Protein AF-A0A966DZ70-F1 (afdb_monomer_lite)

pLDDT: mean 81.84, std 24.56, range [21.86, 98.88]

Radius of gyration: 22.82 Å; chains: 1; bounding box: 68×66×58 Å

Sequence (424 aa):
MKRRDFHKLVVAGWGALVLFPSLAWSATEKAASAVAGKLRPLGFRTKNNLDGNMGTDPMWNMSTQTCARPATVNVDHPQPKMVLTSEEQAILDGEKGPAMQKAMKTIVAYGELFGANRLVDLDHAPHIAMSWGTDVVVPFLEIYQQFADQGIKTYAPFTSDPKPFDFERLDPGPQKRKITLNAYRQDARLTALYEKLGMDKGGWTCVCYAPEVGNIPKQGDRLSWSESSAINYANSAIGARTNRNTMGIDMLTALLGKAPDFGLMTDEGRKAKWLIEVKDMPRLPHPEMVGSAIGLKIIEDVPYIVGMDEMVNALPEKDRIGYLKDLGAATASNGAVGLYHMEGVTPEARQQGRKLLADDYQTYTIDWSELKRVYDAYPIRWPEELQNHTPQRVFIGCPVNSKGQLEYYGQKIIDELGKAGKKT

Structure (mmCIF, N/CA/C/O backbone):
data_AF-A0A966DZ70-F1
#
_entry.id   AF-A0A966DZ70-F1
#
loop_
_atom_site.group_PDB
_atom_site.id
_atom_site.type_symbol
_atom_site.label_atom_id
_atom_site.label_alt_id
_atom_site.label_comp_id
_atom_site.label_asym_id
_atom_site.label_entity_id
_atom_site.label_seq_id
_atom_site.pdbx_PDB_ins_code
_atom_site.Cartn_x
_atom_site.Cartn_y
_atom_site.Cartn_z
_atom_site.occupancy
_atom_site.B_iso_or_equiv
_atom_site.auth_seq_id
_atom_site.auth_comp_id
_atom_site.auth_asym_id
_atom_site.auth_atom_id
_atom_site.pdbx_PDB_model_num
ATOM 1 N N . MET A 1 1 ? 24.431 -8.1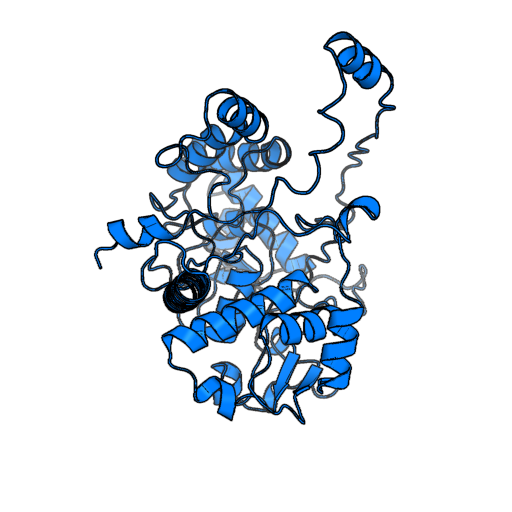80 7.778 1.00 33.69 1 MET A N 1
ATOM 2 C CA . MET A 1 1 ? 24.448 -6.698 7.809 1.00 33.69 1 MET A CA 1
ATOM 3 C C . MET A 1 1 ? 23.653 -6.271 9.038 1.00 33.69 1 MET A C 1
ATOM 5 O O . MET A 1 1 ? 22.585 -6.834 9.235 1.00 33.69 1 MET A O 1
ATOM 9 N N . LYS A 1 2 ? 24.174 -5.419 9.932 1.00 28.64 2 LYS A N 1
ATOM 10 C CA . LYS A 1 2 ? 23.453 -5.054 11.173 1.00 28.64 2 LYS A CA 1
ATOM 11 C C . LYS A 1 2 ? 22.253 -4.153 10.814 1.00 28.64 2 LYS A C 1
ATOM 13 O O . LYS A 1 2 ? 22.392 -3.337 9.911 1.00 28.64 2 LYS A O 1
ATOM 18 N N . ARG A 1 3 ? 21.115 -4.245 11.526 1.00 27.89 3 ARG A N 1
ATOM 19 C CA . ARG A 1 3 ? 19.872 -3.441 11.318 1.00 27.89 3 ARG A CA 1
ATOM 20 C C . ARG A 1 3 ? 20.139 -1.934 11.118 1.00 27.89 3 ARG A C 1
ATOM 22 O O . ARG A 1 3 ? 19.496 -1.275 10.313 1.00 27.89 3 ARG A O 1
ATOM 29 N N . ARG A 1 4 ? 21.179 -1.407 11.777 1.00 26.81 4 ARG A N 1
ATOM 30 C CA . ARG A 1 4 ? 21.634 -0.007 11.675 1.00 26.81 4 ARG A CA 1
ATOM 31 C C . ARG A 1 4 ? 22.301 0.365 10.340 1.00 26.81 4 ARG A C 1
ATOM 33 O O . ARG A 1 4 ? 22.380 1.545 10.019 1.00 26.81 4 ARG A O 1
ATOM 40 N N . ASP A 1 5 ? 22.808 -0.606 9.585 1.00 30.38 5 ASP A N 1
ATOM 41 C CA . ASP A 1 5 ? 23.520 -0.380 8.323 1.00 30.38 5 ASP A CA 1
ATOM 42 C C . ASP A 1 5 ? 22.593 -0.463 7.100 1.00 30.38 5 ASP A C 1
ATOM 44 O O . ASP A 1 5 ? 22.862 0.197 6.104 1.00 30.38 5 ASP A O 1
ATOM 48 N N . PHE A 1 6 ? 21.459 -1.168 7.188 1.00 30.94 6 PHE A N 1
ATOM 49 C CA . PHE A 1 6 ? 20.458 -1.201 6.113 1.00 30.94 6 PHE A CA 1
ATOM 50 C C . PHE A 1 6 ? 19.726 0.139 5.950 1.00 30.94 6 PHE A C 1
ATOM 52 O O . PHE A 1 6 ? 19.569 0.638 4.839 1.00 30.94 6 PHE A O 1
ATOM 59 N N . HIS A 1 7 ? 19.390 0.812 7.057 1.00 29.75 7 HIS A N 1
ATOM 60 C CA . HIS A 1 7 ? 18.808 2.158 7.009 1.00 29.75 7 HIS A CA 1
ATOM 61 C C . HIS A 1 7 ? 19.741 3.220 6.406 1.00 29.75 7 HIS A C 1
ATOM 63 O O . HIS A 1 7 ? 19.280 4.323 6.122 1.00 29.75 7 HIS A O 1
ATOM 69 N N . LYS A 1 8 ? 21.037 2.931 6.202 1.00 31.62 8 LYS A N 1
ATOM 70 C CA . LYS A 1 8 ? 21.990 3.867 5.580 1.00 31.62 8 LYS A CA 1
ATOM 71 C C . LYS A 1 8 ? 21.834 3.980 4.061 1.00 31.62 8 LYS A C 1
ATOM 73 O O . LYS A 1 8 ? 22.315 4.959 3.507 1.00 31.62 8 LYS A O 1
ATOM 78 N N . LEU A 1 9 ? 21.150 3.035 3.407 1.00 28.12 9 LEU A N 1
ATOM 79 C CA . LEU A 1 9 ? 20.972 3.017 1.946 1.00 28.12 9 LEU A CA 1
ATOM 80 C C . LEU A 1 9 ? 19.566 3.424 1.461 1.00 28.12 9 LEU A C 1
ATOM 82 O O . LEU A 1 9 ? 19.377 3.618 0.268 1.00 28.12 9 LEU A O 1
ATOM 86 N N . VAL A 1 10 ? 18.587 3.576 2.359 1.00 29.55 10 VAL A N 1
ATOM 87 C CA . VAL A 1 10 ? 17.145 3.575 2.012 1.00 29.55 10 VAL A CA 1
ATOM 88 C C . VAL A 1 10 ? 16.511 4.984 1.920 1.00 29.55 10 VAL A C 1
ATOM 90 O O . VAL A 1 10 ? 15.352 5.105 1.550 1.00 29.55 10 VAL A O 1
ATOM 93 N N . VAL A 1 11 ? 17.242 6.082 2.168 1.00 30.47 11 VAL A N 1
ATOM 94 C CA . VAL A 1 11 ? 16.655 7.452 2.232 1.00 30.47 11 VAL A CA 1
ATOM 95 C C . VAL A 1 11 ? 17.017 8.345 1.032 1.00 30.47 11 VAL A C 1
ATOM 97 O O . VAL A 1 11 ? 17.262 9.539 1.172 1.00 30.47 11 VAL A O 1
ATOM 100 N N . ALA A 1 12 ? 17.052 7.796 -0.182 1.00 29.02 12 ALA A N 1
ATOM 101 C CA . ALA A 1 12 ? 17.274 8.596 -1.388 1.00 29.02 12 ALA A CA 1
ATOM 102 C C . ALA A 1 12 ? 16.244 8.267 -2.471 1.00 29.02 12 ALA A C 1
ATOM 104 O O . ALA A 1 12 ? 16.476 7.412 -3.317 1.00 29.02 12 ALA A O 1
ATOM 105 N N . GLY A 1 13 ? 15.120 8.986 -2.465 1.00 27.02 13 GLY A N 1
ATOM 106 C CA . GLY A 1 13 ? 14.230 9.017 -3.623 1.00 27.02 13 GLY A CA 1
ATOM 107 C C . GLY A 1 13 ? 12.803 9.428 -3.307 1.00 27.02 13 GLY A C 1
ATOM 108 O O . GLY A 1 13 ? 11.953 8.561 -3.200 1.00 27.02 13 GLY A O 1
ATOM 109 N N . TRP A 1 14 ? 12.520 10.734 -3.239 1.00 33.78 14 TRP A N 1
ATOM 110 C CA . TRP A 1 14 ? 11.167 11.235 -3.500 1.00 33.78 14 TRP A CA 1
ATOM 111 C C . TRP A 1 14 ? 11.168 12.522 -4.321 1.00 33.78 14 TRP A C 1
ATOM 113 O O . TRP A 1 14 ? 11.896 13.484 -4.059 1.00 33.78 14 TRP A O 1
ATOM 123 N N . GLY A 1 15 ? 10.314 12.497 -5.344 1.00 27.52 15 GLY A N 1
ATOM 124 C CA . GLY A 1 15 ? 9.972 13.608 -6.209 1.00 27.52 15 GLY A CA 1
ATOM 125 C C . GLY A 1 15 ? 8.915 14.487 -5.556 1.00 27.52 15 GLY A C 1
ATOM 126 O O . GLY A 1 15 ? 7.728 14.212 -5.644 1.00 27.52 15 GLY A O 1
ATOM 127 N N . ALA A 1 16 ? 9.362 15.587 -4.960 1.00 27.16 16 ALA A N 1
ATOM 128 C CA . ALA A 1 16 ? 8.520 16.741 -4.634 1.00 27.16 16 ALA A CA 1
ATOM 129 C C . ALA A 1 16 ? 9.089 18.047 -5.228 1.00 27.16 16 ALA A C 1
ATOM 131 O O . ALA A 1 16 ? 8.733 19.147 -4.821 1.00 27.16 16 ALA A O 1
ATOM 132 N N . LEU A 1 17 ? 9.996 17.934 -6.206 1.00 26.08 17 LEU A N 1
ATOM 133 C CA . LEU A 1 17 ? 10.718 19.063 -6.808 1.00 26.08 17 LEU A CA 1
ATOM 134 C C . LEU A 1 17 ? 10.462 19.240 -8.314 1.00 26.08 17 LEU A C 1
ATOM 136 O O . LEU A 1 17 ? 11.096 20.083 -8.939 1.00 26.08 17 LEU A O 1
ATOM 140 N N . VAL A 1 18 ? 9.527 18.486 -8.903 1.00 28.12 18 VAL A N 1
ATOM 141 C CA . VAL A 1 18 ? 9.285 18.507 -10.362 1.00 28.12 18 VAL A CA 1
ATOM 142 C C . VAL A 1 18 ? 8.171 19.481 -10.790 1.00 28.12 18 VAL A C 1
ATOM 144 O O . VAL A 1 18 ? 7.962 19.657 -11.980 1.00 28.12 18 VAL A O 1
ATOM 147 N N . LEU A 1 19 ? 7.509 20.207 -9.877 1.00 26.88 19 LEU A N 1
ATOM 148 C CA . LEU A 1 19 ? 6.424 21.134 -10.265 1.00 26.88 19 LEU A CA 1
ATOM 149 C C . LEU A 1 19 ? 6.644 22.631 -9.991 1.00 26.88 19 LEU A C 1
ATOM 151 O O . LEU A 1 19 ? 5.787 23.420 -10.368 1.00 26.88 19 LEU A O 1
ATOM 155 N N . PHE A 1 20 ? 7.782 23.070 -9.436 1.00 27.80 20 PHE A N 1
ATOM 156 C CA . PHE A 1 20 ? 8.048 24.513 -9.269 1.00 27.80 20 PHE A CA 1
ATOM 157 C C . PHE A 1 20 ? 9.496 25.014 -9.522 1.00 27.80 20 PHE A C 1
ATOM 159 O O . PHE A 1 20 ? 9.981 25.810 -8.716 1.00 27.80 20 PHE A O 1
ATOM 166 N N . PRO A 1 21 ? 10.226 24.659 -10.608 1.00 28.14 21 PRO A N 1
ATOM 167 C CA . PRO A 1 21 ? 11.513 25.320 -10.870 1.00 28.14 21 PRO A CA 1
ATOM 168 C C . PRO A 1 21 ? 11.443 26.592 -11.737 1.00 28.14 21 PRO A C 1
ATOM 170 O O . PRO A 1 21 ? 12.374 27.389 -11.669 1.00 28.14 21 PRO A O 1
ATOM 173 N N . SER A 1 22 ? 10.403 26.831 -12.548 1.00 26.02 22 SER A N 1
ATOM 174 C CA . SER A 1 22 ? 10.497 27.863 -13.606 1.00 26.02 22 SER A CA 1
ATOM 175 C C . SER A 1 22 ? 9.979 29.264 -13.250 1.00 26.02 22 SER A C 1
ATOM 177 O O . SER A 1 22 ? 10.355 30.220 -13.920 1.00 26.02 22 SER A O 1
ATOM 179 N N . LEU A 1 23 ? 9.195 29.449 -12.180 1.00 26.97 23 LEU A N 1
ATOM 180 C CA . LEU A 1 23 ? 8.671 30.783 -11.814 1.00 26.97 23 LEU A CA 1
ATOM 181 C C . LEU A 1 23 ? 9.527 31.551 -10.795 1.00 26.97 23 LEU A C 1
ATOM 183 O O . LEU A 1 23 ? 9.347 32.755 -10.624 1.00 26.97 23 LEU A O 1
ATOM 187 N N . ALA A 1 24 ? 10.479 30.892 -10.131 1.00 28.30 24 ALA A N 1
ATOM 188 C CA . ALA A 1 24 ? 11.313 31.531 -9.109 1.00 28.30 24 ALA A CA 1
ATOM 189 C C . ALA A 1 24 ? 12.604 32.164 -9.661 1.00 28.30 24 ALA A C 1
ATOM 191 O O . ALA A 1 24 ? 13.335 32.799 -8.904 1.00 28.30 24 ALA A O 1
ATOM 192 N N . TRP A 1 25 ? 12.904 32.011 -10.957 1.00 27.00 25 TRP A N 1
ATOM 193 C CA . TRP A 1 25 ? 14.204 32.418 -11.507 1.00 27.00 25 TRP A CA 1
ATOM 194 C C . TRP A 1 25 ? 14.251 33.847 -12.083 1.00 27.00 25 TRP A C 1
ATOM 196 O O . TRP A 1 25 ? 15.326 34.308 -12.454 1.00 27.00 25 TRP A O 1
ATOM 206 N N . SER A 1 26 ? 13.141 34.598 -12.124 1.00 30.33 26 SER A N 1
ATOM 207 C CA . SER A 1 26 ? 13.147 35.958 -12.707 1.00 30.33 26 SER A CA 1
ATOM 208 C C . SER A 1 26 ? 12.492 37.067 -11.875 1.00 30.33 26 SER A C 1
ATOM 210 O O . SER A 1 26 ? 12.218 38.140 -12.410 1.00 30.33 26 SER A O 1
ATOM 212 N N . ALA A 1 27 ? 12.243 36.873 -10.580 1.00 26.30 27 ALA A N 1
ATOM 213 C CA . ALA A 1 27 ? 11.552 37.872 -9.764 1.00 26.30 27 ALA A CA 1
ATOM 214 C C . ALA A 1 27 ? 12.467 38.452 -8.674 1.00 26.30 27 ALA A C 1
ATOM 216 O O . ALA A 1 27 ? 12.709 37.828 -7.645 1.00 26.30 27 ALA A O 1
ATOM 217 N N . THR A 1 28 ? 12.948 39.679 -8.886 1.00 34.00 28 THR A N 1
ATOM 218 C CA . THR A 1 28 ? 13.472 40.534 -7.811 1.00 34.00 28 THR A CA 1
ATOM 219 C C . THR A 1 28 ? 12.380 40.782 -6.759 1.00 34.00 28 THR A C 1
ATOM 221 O O . THR A 1 28 ? 11.190 40.756 -7.078 1.00 34.00 28 THR A O 1
ATOM 224 N N . GLU A 1 29 ? 12.765 41.039 -5.502 1.00 31.86 29 GLU A N 1
ATOM 225 C CA . GLU A 1 29 ? 11.881 41.119 -4.315 1.00 31.86 29 GLU A CA 1
ATOM 226 C C . GLU A 1 29 ? 10.614 41.988 -4.477 1.00 31.86 29 GLU A C 1
ATOM 228 O O . GLU A 1 29 ? 9.610 41.746 -3.808 1.00 31.86 29 GLU A O 1
ATOM 233 N N . LYS A 1 30 ? 10.596 42.957 -5.403 1.00 28.00 30 LYS A N 1
ATOM 234 C CA . LYS A 1 30 ? 9.406 43.775 -5.701 1.00 28.00 30 LYS A CA 1
ATOM 235 C C . LYS A 1 30 ? 8.311 43.039 -6.493 1.00 28.00 30 LYS A C 1
ATOM 237 O O . LYS A 1 30 ? 7.145 43.409 -6.374 1.00 28.00 30 LYS A O 1
ATOM 242 N N . ALA A 1 31 ? 8.637 41.991 -7.252 1.00 28.88 31 ALA A N 1
ATOM 243 C CA . ALA A 1 31 ? 7.658 41.213 -8.018 1.00 28.88 31 ALA A CA 1
ATOM 244 C C . ALA A 1 31 ? 6.904 40.181 -7.153 1.00 28.88 31 ALA A C 1
ATOM 246 O O . ALA A 1 31 ? 5.728 39.923 -7.405 1.00 28.88 31 ALA A O 1
ATOM 247 N N . ALA A 1 32 ? 7.519 39.666 -6.081 1.00 29.44 32 ALA A N 1
ATOM 248 C CA . ALA A 1 32 ? 6.866 38.739 -5.149 1.00 29.44 32 ALA A CA 1
ATOM 249 C C . ALA A 1 32 ? 5.655 39.375 -4.430 1.00 29.44 32 ALA A C 1
ATOM 251 O O . ALA A 1 32 ? 4.627 38.725 -4.246 1.00 29.44 32 ALA A O 1
ATOM 252 N N . SER A 1 33 ? 5.737 40.670 -4.105 1.00 29.84 33 SER A N 1
ATOM 253 C CA . SER A 1 33 ? 4.633 41.432 -3.498 1.00 29.84 33 SER A CA 1
ATOM 254 C C . SER A 1 33 ? 3.500 41.732 -4.497 1.00 29.84 33 SER A C 1
ATOM 256 O O . SER A 1 33 ? 2.319 41.613 -4.169 1.00 29.84 33 SER A O 1
ATOM 258 N N . ALA A 1 34 ? 3.838 42.029 -5.757 1.00 27.03 34 ALA A N 1
ATOM 259 C CA . ALA A 1 34 ? 2.849 42.325 -6.797 1.00 27.03 34 ALA A CA 1
ATOM 260 C C . ALA A 1 34 ? 2.062 41.083 -7.272 1.00 27.03 34 ALA A C 1
ATOM 262 O O . ALA A 1 34 ? 0.906 41.212 -7.680 1.00 27.03 34 ALA A O 1
ATOM 263 N N . VAL A 1 35 ? 2.656 39.884 -7.195 1.00 29.69 35 VAL A N 1
ATOM 264 C CA . VAL A 1 35 ? 1.979 38.608 -7.505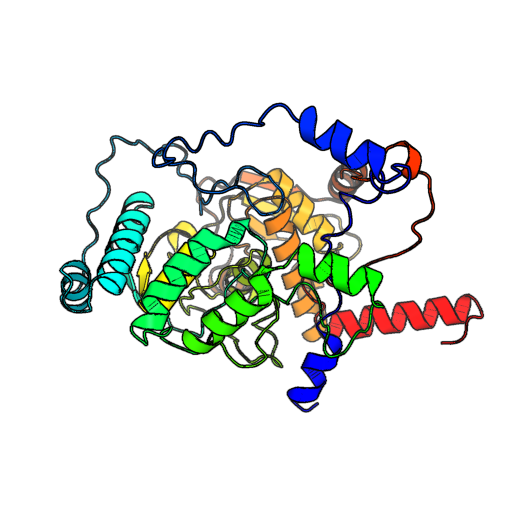 1.00 29.69 35 VAL A CA 1
ATOM 265 C C . VAL A 1 35 ? 1.088 38.152 -6.345 1.00 29.69 35 VAL A C 1
ATOM 267 O O . VAL A 1 35 ? -0.023 37.679 -6.588 1.00 29.69 35 VAL A O 1
ATOM 270 N N . ALA A 1 36 ? 1.498 38.385 -5.093 1.00 30.19 36 ALA A N 1
ATOM 271 C CA . ALA A 1 36 ? 0.677 38.089 -3.917 1.00 30.19 36 ALA A CA 1
ATOM 272 C C . ALA A 1 36 ? -0.656 38.867 -3.908 1.00 30.19 36 ALA A C 1
ATOM 274 O O . ALA A 1 36 ? -1.678 38.326 -3.498 1.00 30.19 36 ALA A O 1
ATOM 275 N N . GLY A 1 37 ? -0.670 40.104 -4.425 1.00 26.84 37 GLY A N 1
ATOM 276 C CA . GLY A 1 37 ? -1.879 40.934 -4.524 1.00 26.84 37 GLY A CA 1
ATOM 277 C C . GLY A 1 37 ? -2.793 40.647 -5.726 1.00 26.84 37 GLY A C 1
ATOM 278 O O . GLY A 1 37 ? -3.907 41.166 -5.772 1.00 26.84 37 GLY A O 1
ATOM 279 N N . LYS A 1 38 ? -2.350 39.845 -6.707 1.00 25.41 38 LYS A N 1
ATOM 280 C CA . LYS A 1 38 ? -3.126 39.500 -7.920 1.00 25.41 38 LYS A CA 1
ATOM 281 C C . LYS A 1 38 ? -3.557 38.035 -7.997 1.00 25.41 38 LYS A C 1
ATOM 283 O O . LYS A 1 38 ? -4.288 37.675 -8.922 1.00 25.41 38 LYS A O 1
ATOM 288 N N . LEU A 1 39 ? -3.183 37.211 -7.019 1.00 28.64 39 LEU A N 1
ATOM 289 C CA . LEU A 1 39 ? -3.864 35.946 -6.768 1.00 28.64 39 LEU A CA 1
ATOM 290 C C . LEU A 1 39 ? -5.307 36.275 -6.371 1.00 28.64 39 LEU A C 1
ATOM 292 O O . LEU A 1 39 ? -5.593 36.615 -5.224 1.00 28.64 39 LEU A O 1
ATOM 296 N N . ARG A 1 40 ? -6.235 36.190 -7.337 1.00 23.80 40 ARG A N 1
ATOM 297 C CA . ARG A 1 40 ? -7.653 36.018 -7.006 1.00 23.80 40 ARG A CA 1
ATOM 298 C C . ARG A 1 40 ? -7.718 34.889 -5.979 1.00 23.80 40 ARG A C 1
ATOM 300 O O . ARG A 1 40 ? -7.016 33.896 -6.180 1.00 23.80 40 ARG A O 1
ATOM 307 N N . PRO A 1 41 ? -8.522 35.010 -4.912 1.00 26.44 41 PRO A N 1
ATOM 308 C CA . PRO A 1 41 ? -8.685 33.913 -3.983 1.00 26.44 41 PRO A CA 1
ATOM 309 C C . PRO A 1 41 ? -9.207 32.738 -4.810 1.00 26.44 41 PRO A C 1
ATOM 311 O O . PRO A 1 41 ? -10.364 32.740 -5.234 1.00 26.44 41 PRO A O 1
ATOM 314 N N . LEU A 1 42 ? -8.348 31.753 -5.097 1.00 27.83 42 LEU A N 1
ATOM 315 C CA . LEU A 1 42 ? -8.812 30.414 -5.409 1.00 27.83 42 LEU A CA 1
ATOM 316 C C . LEU A 1 42 ? -9.454 29.970 -4.110 1.00 27.83 42 LEU A C 1
ATOM 318 O O . LEU A 1 42 ? -8.789 29.500 -3.190 1.00 27.83 42 LEU A O 1
ATOM 322 N N . GLY A 1 43 ? -10.739 30.294 -3.997 1.00 23.14 43 GLY A N 1
ATOM 323 C CA . GLY A 1 43 ? -11.546 29.939 -2.863 1.00 23.14 43 GLY A CA 1
ATOM 324 C C . GLY A 1 43 ? -11.449 28.436 -2.718 1.00 23.14 43 GLY A C 1
ATOM 325 O O . GLY A 1 43 ? -12.090 27.698 -3.462 1.00 23.14 43 GLY A O 1
ATOM 326 N N . PHE A 1 44 ? -10.691 27.997 -1.718 1.00 28.16 44 PHE A N 1
ATOM 327 C CA . PHE A 1 44 ? -11.087 26.858 -0.922 1.00 28.16 44 PHE A CA 1
ATOM 328 C C . PHE A 1 44 ? -12.499 27.177 -0.435 1.00 28.16 44 PHE A C 1
ATOM 330 O O . PHE A 1 44 ? -12.704 27.758 0.628 1.00 28.16 44 PHE A O 1
ATOM 337 N N . ARG A 1 45 ? -13.508 26.840 -1.242 1.00 22.20 45 ARG A N 1
ATOM 338 C CA . ARG A 1 45 ? -14.807 26.512 -0.683 1.00 22.20 45 ARG A CA 1
ATOM 339 C C . ARG A 1 45 ? -14.582 25.205 0.056 1.00 22.20 45 ARG A C 1
ATOM 341 O O . ARG A 1 45 ? -14.869 24.132 -0.456 1.00 22.20 45 ARG A O 1
ATOM 348 N N . THR A 1 46 ? -14.103 25.319 1.287 1.00 27.03 46 THR A N 1
ATOM 349 C CA . THR A 1 46 ? -14.496 24.424 2.364 1.00 27.03 46 THR A CA 1
ATOM 350 C C . THR A 1 46 ? -15.999 24.621 2.588 1.00 27.03 46 THR A C 1
ATOM 352 O O . THR A 1 46 ? -16.448 25.164 3.591 1.00 27.03 46 THR A O 1
ATOM 355 N N . LYS A 1 47 ? -16.823 24.218 1.612 1.00 21.86 47 LYS A N 1
ATOM 356 C CA . LYS A 1 47 ? -18.130 23.702 1.994 1.00 21.86 47 LYS A CA 1
ATOM 357 C C . LYS A 1 47 ? -17.818 22.419 2.748 1.00 21.86 47 LYS A C 1
ATOM 359 O O . LYS A 1 47 ? -16.941 21.670 2.334 1.00 21.86 47 LYS A O 1
ATOM 364 N N . ASN A 1 48 ? -18.446 22.254 3.903 1.00 27.73 48 ASN A N 1
ATOM 365 C CA . ASN A 1 48 ? -18.370 21.047 4.708 1.00 27.73 48 ASN A CA 1
ATOM 366 C C . ASN A 1 48 ? -18.587 19.834 3.793 1.00 27.73 48 ASN A C 1
ATOM 368 O O . ASN A 1 48 ? -19.721 19.545 3.434 1.00 27.73 48 ASN A O 1
ATOM 372 N N . ASN A 1 49 ? -17.508 19.169 3.375 1.00 28.56 49 ASN A N 1
ATOM 373 C CA . ASN A 1 49 ? -17.560 18.028 2.465 1.00 28.56 49 ASN A CA 1
ATOM 374 C C . ASN A 1 49 ? -17.908 16.767 3.270 1.00 28.56 49 ASN A C 1
ATOM 376 O O . ASN A 1 49 ? -17.115 15.837 3.374 1.00 28.56 49 ASN A O 1
ATOM 380 N N . LEU A 1 50 ? -19.105 16.778 3.859 1.00 27.95 50 LEU A N 1
ATOM 381 C CA . LEU A 1 50 ? -19.825 15.584 4.307 1.00 27.95 50 LEU A CA 1
ATOM 382 C C . LEU A 1 50 ? -20.532 14.887 3.124 1.00 27.95 50 LEU A C 1
ATOM 384 O O . LEU A 1 50 ? -21.154 13.849 3.310 1.00 27.95 50 LEU A O 1
ATOM 388 N N . ASP A 1 51 ? -20.382 15.409 1.902 1.00 24.84 51 ASP A N 1
ATOM 389 C CA . ASP A 1 51 ? -21.050 14.939 0.680 1.00 24.84 51 ASP A CA 1
ATOM 390 C C . ASP A 1 51 ? -20.353 13.720 0.023 1.00 24.84 51 ASP A C 1
ATOM 392 O O . ASP A 1 51 ? -20.433 13.524 -1.187 1.00 24.84 51 ASP A O 1
ATOM 396 N N . GLY A 1 52 ? -19.624 12.899 0.787 1.00 27.34 52 GLY A N 1
ATOM 397 C CA . GLY A 1 52 ? -19.127 11.596 0.313 1.00 27.34 52 GLY A CA 1
ATOM 398 C C . GLY A 1 52 ? -17.961 11.601 -0.692 1.00 27.34 52 GLY A C 1
ATOM 399 O O . GLY A 1 52 ? -17.486 10.531 -1.054 1.00 27.34 52 GLY A O 1
ATOM 400 N N . ASN A 1 53 ? -17.431 12.757 -1.104 1.00 25.16 53 ASN A N 1
ATOM 401 C CA . ASN A 1 53 ? -16.198 12.835 -1.902 1.00 25.16 53 ASN A CA 1
ATOM 402 C C . ASN A 1 53 ? -14.973 12.992 -0.991 1.00 25.16 53 ASN A C 1
ATOM 404 O O . ASN A 1 53 ? -14.432 14.089 -0.818 1.00 25.16 53 ASN A O 1
ATOM 408 N N . MET A 1 54 ? -14.542 11.889 -0.377 1.00 29.84 54 MET A N 1
ATOM 409 C CA . MET A 1 54 ? -13.293 11.854 0.379 1.00 29.84 54 MET A CA 1
ATOM 410 C C . MET A 1 54 ? -12.103 11.611 -0.566 1.00 29.84 54 MET A C 1
ATOM 412 O O . MET A 1 54 ? -11.984 10.559 -1.176 1.00 29.84 54 MET A O 1
ATOM 416 N N . GLY A 1 55 ? -11.180 12.577 -0.625 1.00 31.75 55 GLY A N 1
ATOM 417 C CA . GLY A 1 55 ? -9.791 12.405 -1.068 1.00 31.75 55 GLY A CA 1
ATOM 418 C C . GLY A 1 55 ? -9.495 12.591 -2.562 1.00 31.75 55 GLY A C 1
ATOM 419 O O . GLY A 1 55 ? -10.122 12.010 -3.439 1.00 31.75 55 GLY A O 1
ATOM 420 N N . THR A 1 56 ? -8.448 13.360 -2.846 1.00 30.39 56 THR A N 1
ATOM 421 C CA . THR A 1 56 ? -7.605 13.201 -4.037 1.00 30.39 56 THR A CA 1
ATOM 422 C C . THR A 1 56 ? -6.316 12.533 -3.575 1.00 30.39 56 THR A C 1
ATOM 424 O O . THR A 1 56 ? -5.793 12.889 -2.517 1.00 30.39 56 THR A O 1
ATOM 427 N N . ASP A 1 57 ? -5.815 11.559 -4.330 1.00 34.12 57 ASP A N 1
ATOM 428 C CA . ASP A 1 57 ? -4.483 10.995 -4.096 1.00 34.12 57 ASP A CA 1
ATOM 429 C C . ASP A 1 57 ? -3.437 12.133 -4.181 1.00 34.12 57 ASP A C 1
ATOM 431 O O . ASP A 1 57 ? -3.700 13.122 -4.875 1.00 34.12 57 ASP A O 1
ATOM 435 N N . PRO A 1 58 ? -2.269 12.068 -3.512 1.00 30.33 58 PRO A N 1
ATOM 436 C CA . PRO A 1 58 ? -1.164 13.024 -3.673 1.00 30.33 58 PRO A CA 1
ATOM 437 C C . PRO A 1 58 ? -0.787 13.383 -5.123 1.00 30.33 58 PRO A C 1
ATOM 439 O O . PRO A 1 58 ? -0.145 14.411 -5.340 1.00 30.33 58 PRO A O 1
ATOM 442 N N . MET A 1 59 ? -1.203 12.598 -6.125 1.00 32.84 59 MET A N 1
ATOM 443 C CA . MET A 1 59 ? -1.082 12.937 -7.547 1.00 32.84 59 MET A CA 1
ATOM 444 C C . MET A 1 59 ? -2.241 13.759 -8.144 1.00 32.84 59 MET A C 1
ATOM 446 O O . MET A 1 59 ? -2.266 13.946 -9.358 1.00 32.84 59 MET A O 1
ATOM 450 N N . TRP A 1 60 ? -3.176 14.273 -7.340 1.00 29.02 60 TRP A N 1
ATOM 451 C CA . TRP A 1 60 ? -4.348 15.057 -7.775 1.00 29.02 60 TRP A CA 1
ATOM 452 C C . TRP A 1 60 ? -5.332 14.313 -8.687 1.00 29.02 60 TRP A C 1
ATOM 454 O O . TRP A 1 60 ? -6.250 14.920 -9.239 1.00 29.02 60 TRP A O 1
ATOM 464 N N . ASN A 1 61 ? -5.194 12.993 -8.807 1.00 33.09 61 ASN A N 1
ATOM 465 C CA . ASN A 1 61 ? -6.242 12.151 -9.367 1.00 33.09 61 ASN A CA 1
ATOM 466 C C . ASN A 1 61 ? -7.433 12.150 -8.396 1.00 33.09 61 ASN A C 1
ATOM 468 O O . ASN A 1 61 ? -7.229 12.158 -7.175 1.00 33.09 61 ASN A O 1
ATOM 472 N N . MET A 1 62 ? -8.671 12.128 -8.916 1.00 30.58 62 MET A N 1
ATOM 473 C CA . MET A 1 62 ? -9.839 11.804 -8.087 1.00 30.58 62 MET A CA 1
ATOM 474 C C . MET A 1 62 ? -9.533 10.485 -7.380 1.00 30.58 62 MET A C 1
ATOM 476 O O . MET A 1 62 ? -9.430 9.449 -8.033 1.00 30.58 62 MET A O 1
ATOM 480 N N . SER A 1 63 ? -9.322 10.527 -6.064 1.00 34.16 63 SER A N 1
ATOM 481 C CA . SER A 1 63 ? -9.198 9.296 -5.302 1.00 34.16 63 SER A CA 1
ATOM 482 C C . SER A 1 63 ? -10.612 8.768 -5.202 1.00 34.16 63 SER A C 1
ATOM 484 O O . SER A 1 63 ? -11.490 9.441 -4.667 1.00 34.16 63 SER A O 1
ATOM 486 N N . THR A 1 64 ? -10.856 7.591 -5.752 1.00 37.75 64 THR A N 1
ATOM 487 C CA . THR A 1 64 ? -12.161 6.963 -5.597 1.00 37.75 64 THR A CA 1
ATOM 488 C C . THR A 1 64 ? -12.332 6.375 -4.192 1.00 37.75 64 THR A C 1
ATOM 490 O O . THR A 1 64 ? -13.453 6.055 -3.835 1.00 37.75 64 THR A O 1
ATOM 493 N N . GLN A 1 65 ? -11.275 6.283 -3.359 1.00 38.59 65 GLN A N 1
ATOM 494 C CA . GLN A 1 65 ? -11.253 5.594 -2.043 1.00 38.59 65 GLN A CA 1
ATOM 495 C C . GLN A 1 65 ? -11.965 4.234 -2.019 1.00 38.59 65 GLN A C 1
ATOM 497 O O . GLN A 1 65 ? -12.294 3.720 -0.953 1.00 38.59 65 GLN A O 1
ATOM 502 N N . THR A 1 66 ? -12.204 3.624 -3.173 1.00 40.28 66 THR A N 1
ATOM 503 C CA . THR A 1 66 ? -13.059 2.457 -3.272 1.00 40.28 66 THR A CA 1
ATOM 504 C C . THR A 1 66 ? -12.196 1.253 -3.567 1.00 40.28 66 THR A C 1
ATOM 506 O O . THR A 1 66 ? -11.681 1.065 -4.665 1.00 40.28 66 THR A O 1
ATOM 509 N N . CYS A 1 67 ? -12.069 0.390 -2.561 1.00 38.03 67 CYS A N 1
ATOM 510 C CA . CYS A 1 67 ? -12.011 -1.034 -2.845 1.00 38.03 67 CYS A CA 1
ATOM 511 C C . CYS A 1 67 ? -13.333 -1.355 -3.554 1.00 38.03 67 CYS A C 1
ATOM 513 O O . CYS A 1 67 ? -14.371 -1.295 -2.906 1.00 38.03 67 CYS A O 1
ATOM 515 N N . ALA A 1 68 ? -13.288 -1.568 -4.873 1.00 42.09 68 ALA A N 1
ATOM 516 C CA . ALA A 1 68 ? -14.417 -1.917 -5.734 1.00 42.09 68 ALA A CA 1
ATOM 517 C C . ALA A 1 68 ? -15.712 -1.142 -5.429 1.00 42.09 68 ALA A C 1
ATOM 519 O O . ALA A 1 68 ? -16.558 -1.613 -4.669 1.00 42.09 68 ALA A O 1
ATOM 520 N N . ARG A 1 69 ? -15.930 0.015 -6.065 1.00 38.56 69 ARG A N 1
ATOM 521 C CA . ARG A 1 69 ? -17.264 0.628 -6.032 1.00 38.56 69 ARG A CA 1
ATOM 522 C C . ARG A 1 69 ? -18.257 -0.377 -6.643 1.00 38.56 69 ARG A C 1
ATOM 524 O O . ARG A 1 69 ? -18.076 -0.756 -7.804 1.00 38.56 69 ARG A O 1
ATOM 531 N N . PRO A 1 70 ? -19.306 -0.838 -5.932 1.00 40.16 70 PRO A N 1
ATOM 532 C CA . PRO A 1 70 ? -20.407 -1.510 -6.604 1.00 40.16 70 PRO A CA 1
ATOM 533 C C . PRO A 1 70 ? -20.928 -0.549 -7.675 1.00 40.16 70 PRO A C 1
ATOM 535 O O . PRO A 1 70 ? -21.086 0.643 -7.397 1.00 40.16 70 PRO A O 1
ATOM 538 N N . ALA A 1 71 ? -21.210 -1.041 -8.885 1.00 43.16 71 ALA A N 1
ATOM 539 C CA . ALA A 1 71 ? -21.764 -0.220 -9.971 1.00 43.16 71 ALA A CA 1
ATOM 540 C C . ALA A 1 71 ? -23.036 0.552 -9.544 1.00 43.16 71 ALA A C 1
ATOM 542 O O . ALA A 1 71 ? -23.412 1.546 -10.161 1.00 43.16 71 ALA A O 1
ATOM 543 N N . THR A 1 72 ? -23.656 0.131 -8.440 1.00 38.03 72 THR A N 1
ATOM 544 C CA . THR A 1 72 ? -24.781 0.769 -7.769 1.00 38.03 72 THR A CA 1
ATOM 545 C C . THR A 1 72 ? -24.483 0.964 -6.277 1.00 38.03 72 THR A C 1
ATOM 547 O O . THR A 1 72 ? -24.879 0.144 -5.450 1.00 38.03 72 THR A O 1
ATOM 550 N N . VAL A 1 73 ? -23.838 2.070 -5.891 1.00 41.28 73 VAL A N 1
ATOM 551 C CA . VAL A 1 73 ? -24.057 2.602 -4.532 1.00 41.28 73 VAL A CA 1
ATOM 552 C C . VAL A 1 73 ? -25.434 3.243 -4.563 1.00 41.28 73 VAL A C 1
ATOM 554 O O . VAL A 1 73 ? -25.588 4.413 -4.910 1.00 41.28 73 VAL A O 1
ATOM 557 N N . ASN A 1 74 ? -26.455 2.435 -4.298 1.00 44.22 74 ASN A N 1
ATOM 558 C CA . ASN A 1 74 ? -27.770 2.972 -4.029 1.00 44.22 74 ASN A CA 1
ATOM 559 C C . ASN A 1 74 ? -27.701 3.619 -2.641 1.00 44.22 74 ASN A C 1
ATOM 561 O O . ASN A 1 74 ? -27.624 2.917 -1.636 1.00 44.22 74 ASN A O 1
ATOM 565 N N . VAL A 1 75 ? -27.673 4.951 -2.587 1.00 48.38 75 VAL A N 1
ATOM 566 C CA . VAL A 1 75 ? -27.682 5.706 -1.321 1.00 48.38 75 VAL A CA 1
ATOM 567 C C . VAL A 1 75 ? -28.956 5.456 -0.504 1.00 48.38 75 VAL A C 1
ATOM 569 O O . VAL A 1 75 ? -28.963 5.725 0.693 1.00 48.38 75 VAL A O 1
ATOM 572 N N . ASP A 1 76 ? -29.986 4.875 -1.131 1.00 51.88 76 ASP A N 1
ATOM 573 C CA . ASP A 1 76 ? -31.237 4.455 -0.500 1.00 51.88 76 ASP A CA 1
ATOM 574 C C . ASP A 1 76 ? -31.228 2.978 -0.054 1.00 51.88 76 ASP A C 1
ATOM 576 O O . ASP A 1 76 ? -32.208 2.502 0.522 1.00 51.88 76 ASP A O 1
ATOM 580 N N . HIS A 1 77 ? -30.147 2.220 -0.300 1.00 51.88 77 HIS A N 1
ATOM 581 C CA . HIS A 1 77 ? -30.009 0.883 0.280 1.00 51.88 77 HIS A CA 1
ATOM 582 C C . HIS A 1 77 ? -29.742 1.031 1.786 1.00 51.88 77 HIS A C 1
ATOM 584 O O . HIS A 1 77 ? -28.809 1.749 2.158 1.00 51.88 77 HIS A O 1
ATOM 590 N N . PRO A 1 78 ? -30.519 0.371 2.670 1.00 58.34 78 PRO A N 1
ATOM 591 C CA . PRO A 1 78 ? -30.244 0.409 4.098 1.00 58.34 78 PRO A CA 1
ATOM 592 C C . PRO A 1 78 ? -28.838 -0.142 4.329 1.00 58.34 78 PRO A C 1
ATOM 594 O O . PRO A 1 78 ? -28.575 -1.313 4.050 1.00 58.34 78 PRO A O 1
ATOM 597 N N . GLN A 1 79 ? -27.937 0.726 4.791 1.00 62.88 79 GLN A N 1
ATOM 598 C CA . GLN A 1 79 ? -26.588 0.316 5.152 1.00 62.88 79 GLN A CA 1
ATOM 599 C C . GLN A 1 79 ? -26.695 -0.714 6.278 1.00 62.88 79 GLN A C 1
ATOM 601 O O . GLN A 1 79 ? -27.524 -0.539 7.185 1.00 62.88 79 GLN A O 1
ATOM 606 N N . PRO A 1 80 ? -25.923 -1.811 6.221 1.00 71.19 80 PRO A N 1
ATOM 607 C CA . PRO A 1 80 ? -25.943 -2.779 7.296 1.00 71.19 80 PRO A CA 1
ATOM 608 C C . PRO A 1 80 ? -25.517 -2.072 8.578 1.00 71.19 80 PRO A C 1
ATOM 610 O O . PRO A 1 80 ? -24.505 -1.378 8.605 1.00 71.19 80 PRO A O 1
ATOM 613 N N . LYS A 1 81 ? -26.298 -2.245 9.644 1.00 86.31 81 LYS A N 1
ATOM 614 C CA . LYS A 1 81 ? -25.874 -1.795 10.964 1.00 86.31 81 LYS A CA 1
ATOM 615 C C . LYS A 1 81 ? -24.788 -2.742 11.451 1.00 86.31 81 LYS A C 1
ATOM 617 O O . LYS A 1 81 ? -25.037 -3.945 11.565 1.00 86.31 81 LYS A O 1
ATOM 622 N N . MET A 1 82 ? -23.611 -2.206 11.744 1.00 92.88 82 MET A N 1
ATOM 623 C CA . MET A 1 82 ? -22.484 -3.020 12.175 1.00 92.88 82 MET A CA 1
ATOM 624 C C . MET A 1 82 ? -22.800 -3.709 13.510 1.00 92.88 82 MET A C 1
ATOM 626 O O . MET A 1 82 ? -23.269 -3.078 14.461 1.00 92.88 82 MET A O 1
ATOM 630 N N . VAL A 1 83 ? -22.547 -5.016 13.589 1.00 95.31 83 VAL A N 1
ATOM 631 C CA . VAL A 1 83 ? -22.684 -5.787 14.827 1.00 95.31 83 VAL A CA 1
ATOM 632 C C . VAL A 1 83 ? -21.395 -5.632 15.622 1.00 95.31 83 VAL A C 1
ATOM 634 O O . VAL A 1 83 ? -20.352 -6.157 15.235 1.00 95.31 83 VAL A O 1
ATOM 637 N N . LEU A 1 84 ? -21.482 -4.895 16.727 1.00 97.12 84 LEU A N 1
ATOM 638 C CA . LEU A 1 84 ? -20.360 -4.623 17.618 1.00 97.12 84 LEU A CA 1
ATOM 639 C C . LEU A 1 84 ? -20.349 -5.592 18.798 1.00 97.12 84 LEU A C 1
ATOM 641 O O . LEU A 1 84 ? -21.393 -5.952 19.348 1.00 97.12 84 LEU A O 1
ATOM 645 N N . THR A 1 85 ? -19.151 -5.985 19.214 1.00 98.00 85 THR A N 1
ATOM 646 C CA . THR A 1 85 ? -18.936 -6.654 20.499 1.00 98.00 85 THR A CA 1
ATOM 647 C C . THR A 1 85 ? -19.240 -5.703 21.659 1.00 98.00 85 THR A C 1
ATOM 649 O O . THR A 1 85 ? -19.275 -4.482 21.495 1.00 98.00 85 THR A O 1
ATOM 652 N N . SER A 1 86 ? -19.420 -6.242 22.868 1.00 97.81 86 SER A N 1
ATOM 653 C CA . SER A 1 86 ? -19.637 -5.413 24.063 1.00 97.81 86 SER A CA 1
ATOM 654 C C . SER A 1 86 ? -18.486 -4.433 24.322 1.00 97.81 86 SER A C 1
ATOM 656 O O . SER A 1 86 ? -18.734 -3.318 24.765 1.00 97.81 86 SER A O 1
ATOM 658 N N . GLU A 1 87 ? -17.243 -4.817 24.011 1.00 97.31 87 GLU A N 1
ATOM 659 C CA . GLU A 1 87 ? -16.082 -3.929 24.136 1.00 97.31 87 GLU A CA 1
ATOM 660 C C . GLU A 1 87 ? -16.119 -2.792 23.105 1.00 97.31 87 GLU A C 1
ATOM 662 O O . GLU A 1 87 ? -15.936 -1.627 23.457 1.00 97.31 87 GLU A O 1
ATOM 667 N N . GLU A 1 88 ? -16.403 -3.102 21.840 1.00 98.25 88 GLU A N 1
ATOM 668 C CA . GLU A 1 88 ? -16.502 -2.094 20.778 1.00 98.25 88 GLU A CA 1
ATOM 669 C C . GLU A 1 88 ? -17.661 -1.121 21.032 1.00 98.25 88 GLU A C 1
ATOM 671 O O . GLU A 1 88 ? -17.506 0.089 20.851 1.00 98.25 88 GLU A O 1
ATOM 676 N N . GLN A 1 89 ? -18.791 -1.632 21.529 1.00 98.19 89 GLN A N 1
ATOM 677 C CA . GLN A 1 89 ? -19.939 -0.824 21.929 1.00 98.19 89 GLN A CA 1
ATOM 678 C C . GLN A 1 89 ? -19.600 0.090 23.117 1.00 98.19 89 GLN A C 1
ATOM 680 O O . GLN A 1 89 ? -19.904 1.278 23.065 1.00 98.19 89 GLN A O 1
ATOM 685 N N . ALA A 1 90 ? -18.880 -0.399 24.131 1.00 98.25 90 ALA A N 1
ATOM 686 C CA . ALA A 1 90 ? -18.423 0.427 25.252 1.00 98.25 90 ALA A CA 1
ATOM 687 C C . ALA A 1 90 ? -17.508 1.584 24.797 1.00 98.25 90 ALA A C 1
ATOM 689 O O . ALA A 1 90 ? -17.619 2.715 25.284 1.00 98.25 90 ALA A O 1
ATOM 690 N N . ILE A 1 91 ? -16.626 1.348 23.814 1.00 98.06 91 ILE A N 1
ATOM 691 C CA . ILE A 1 91 ? -15.822 2.421 23.205 1.00 98.06 91 ILE A CA 1
ATOM 692 C C . ILE A 1 91 ? -16.731 3.424 22.482 1.00 98.06 91 ILE A C 1
ATOM 694 O O . ILE A 1 91 ? -16.558 4.633 22.655 1.00 98.06 91 ILE A O 1
ATOM 698 N N . LEU A 1 92 ? -17.704 2.942 21.699 1.00 97.50 92 LEU A N 1
ATOM 699 C CA . LEU A 1 92 ? -18.668 3.774 20.970 1.00 97.50 92 LEU A CA 1
ATOM 700 C C . LEU A 1 92 ? -19.535 4.635 21.912 1.00 97.50 92 LEU A C 1
ATOM 702 O O . LEU A 1 92 ? -19.835 5.793 21.594 1.00 97.50 92 LEU A O 1
ATOM 706 N N . ASP A 1 93 ? -19.870 4.109 23.088 1.00 97.88 93 ASP A N 1
ATOM 707 C CA . ASP A 1 93 ? -20.651 4.784 24.131 1.00 97.88 93 ASP A CA 1
ATOM 708 C C . ASP A 1 93 ? -19.812 5.772 24.957 1.00 97.88 93 ASP A C 1
ATOM 710 O O . ASP A 1 93 ? -20.351 6.699 25.562 1.00 97.88 93 ASP A O 1
ATOM 714 N N . GLY A 1 94 ? -18.483 5.679 24.866 1.00 97.19 94 GLY A N 1
ATOM 715 C CA . GLY A 1 94 ? -17.543 6.669 25.393 1.00 97.19 94 GLY A CA 1
ATOM 716 C C . GLY A 1 94 ? -16.796 6.248 26.654 1.00 97.19 94 GLY A C 1
ATOM 717 O O . GLY A 1 94 ? -16.109 7.078 27.250 1.00 97.19 94 GLY A O 1
ATOM 718 N N . GLU A 1 95 ? -16.848 4.972 27.038 1.00 97.44 95 GLU A N 1
ATOM 719 C CA . GLU A 1 95 ? -16.180 4.467 28.246 1.00 97.44 95 GLU A CA 1
ATOM 720 C C . GLU A 1 95 ? -14.644 4.577 28.191 1.00 97.44 95 GLU A C 1
ATOM 722 O O . GLU A 1 95 ? -13.980 4.603 29.225 1.00 97.44 95 GLU A O 1
ATOM 727 N N . LYS A 1 96 ? -14.059 4.692 26.989 1.00 94.75 96 LYS A N 1
ATOM 728 C CA . LYS A 1 96 ? -12.615 4.927 26.773 1.00 94.75 96 LYS A CA 1
ATOM 729 C C . LYS A 1 96 ? -12.267 6.391 26.471 1.00 94.75 96 LYS A C 1
ATOM 731 O O . LYS A 1 96 ? -11.202 6.678 25.928 1.00 94.75 96 LYS A O 1
ATOM 736 N N . GLY A 1 97 ? -13.154 7.320 26.818 1.00 95.06 97 GLY A N 1
ATOM 737 C CA . GLY A 1 97 ? -12.946 8.752 26.634 1.00 95.06 97 GLY A CA 1
ATOM 738 C C . GLY A 1 97 ? -13.324 9.268 25.237 1.00 95.06 97 GLY A C 1
ATOM 739 O O . GLY A 1 97 ? -13.517 8.498 24.290 1.00 95.06 97 GLY A O 1
ATOM 740 N N . PRO A 1 98 ? -13.434 10.600 25.084 1.00 94.56 98 PRO A N 1
ATOM 741 C CA . PRO A 1 98 ? -14.043 11.226 23.910 1.00 94.56 98 PRO A CA 1
ATOM 742 C C . PRO A 1 98 ? -13.249 11.022 22.613 1.00 94.56 98 PRO A C 1
ATOM 744 O O . PRO A 1 98 ? -13.848 10.946 21.540 1.00 94.56 98 PRO A O 1
ATOM 747 N N . ALA A 1 99 ? -11.916 10.906 22.680 1.00 93.75 99 ALA A N 1
ATOM 748 C CA . ALA A 1 99 ? -11.102 10.671 21.485 1.00 93.75 99 ALA A CA 1
ATOM 749 C C . ALA A 1 99 ? -11.316 9.261 20.915 1.00 93.75 99 ALA A C 1
ATOM 751 O O . ALA A 1 99 ? -11.591 9.125 19.722 1.00 93.75 99 ALA A O 1
ATOM 752 N N . MET A 1 100 ? -11.276 8.226 21.763 1.00 97.06 100 MET A N 1
ATOM 753 C CA . MET A 1 100 ? -11.567 6.847 21.350 1.00 97.06 100 MET A CA 1
ATOM 754 C C . MET A 1 100 ? -13.014 6.695 20.884 1.00 97.06 100 MET A C 1
ATOM 756 O O . MET A 1 100 ? -13.266 6.041 19.875 1.00 97.06 100 MET A O 1
ATOM 760 N N . GLN A 1 101 ? -13.957 7.373 21.546 1.00 97.25 101 GLN A N 1
ATOM 761 C CA . GLN A 1 101 ? -15.350 7.400 21.111 1.00 97.25 101 GLN A CA 1
ATOM 762 C C . GLN A 1 101 ? -15.493 7.955 19.691 1.00 97.25 101 GLN A C 1
ATOM 764 O O . GLN A 1 101 ? -16.183 7.379 18.851 1.00 97.25 101 GLN A O 1
ATOM 769 N N . LYS A 1 102 ? -14.833 9.083 19.405 1.00 95.69 102 LYS A N 1
ATOM 770 C CA . LYS A 1 102 ? -14.855 9.703 18.079 1.00 95.69 102 LYS A CA 1
ATOM 771 C C . LYS A 1 102 ? -14.183 8.815 17.030 1.00 95.69 102 LYS A C 1
ATOM 773 O O . LYS A 1 102 ? -14.703 8.717 15.918 1.00 95.69 102 LYS A O 1
ATOM 778 N N . ALA A 1 103 ? -13.075 8.154 17.377 1.00 96.25 103 ALA A N 1
ATOM 779 C CA . ALA A 1 103 ? -12.425 7.173 16.510 1.00 96.25 103 ALA A CA 1
ATOM 780 C C . ALA A 1 103 ? -13.387 6.036 16.152 1.00 96.25 103 ALA A C 1
ATOM 782 O O . ALA A 1 103 ? -13.619 5.788 14.972 1.00 96.25 103 ALA A O 1
ATOM 783 N N . MET A 1 104 ? -14.011 5.417 17.157 1.00 97.81 104 MET A N 1
ATOM 784 C CA . MET A 1 104 ? -14.944 4.308 16.962 1.00 97.81 104 MET A CA 1
ATOM 785 C C . MET A 1 104 ? -16.163 4.732 16.140 1.00 97.81 104 MET A C 1
ATOM 787 O O . MET A 1 104 ? -16.489 4.070 15.164 1.00 97.81 104 MET A O 1
ATOM 791 N N . LYS A 1 105 ? -16.776 5.888 16.437 1.00 96.44 105 LYS A N 1
ATOM 792 C CA . LYS A 1 105 ? -17.875 6.444 15.620 1.00 96.44 105 LYS A CA 1
ATOM 793 C C . LYS A 1 105 ? -17.474 6.612 14.155 1.00 96.44 105 LYS A C 1
ATOM 795 O O . LYS A 1 105 ? -18.255 6.287 13.269 1.00 96.44 105 LYS A O 1
ATOM 800 N N . THR A 1 106 ? -16.261 7.109 13.908 1.00 94.38 106 THR A N 1
ATOM 801 C CA . THR A 1 106 ? -15.746 7.315 12.548 1.00 94.38 106 THR A CA 1
ATOM 802 C C . THR A 1 106 ? -15.540 5.985 11.830 1.00 94.38 106 THR A C 1
ATOM 804 O O . THR A 1 106 ? -15.963 5.847 10.690 1.00 94.38 106 THR A O 1
ATOM 807 N N . ILE A 1 107 ? -14.927 5.002 12.493 1.00 96.00 107 ILE A N 1
ATOM 808 C CA . ILE A 1 107 ? -14.632 3.695 11.896 1.00 96.00 107 ILE A CA 1
ATOM 809 C C . ILE A 1 107 ? -15.895 2.855 11.681 1.00 96.00 107 ILE A C 1
ATOM 811 O O . ILE A 1 107 ? -16.005 2.209 10.642 1.00 96.00 107 ILE A O 1
ATOM 815 N N . VAL A 1 108 ? -16.870 2.911 12.592 1.00 95.88 108 VAL A N 1
ATOM 816 C CA . VAL A 1 108 ? -18.181 2.270 12.407 1.00 95.88 108 VAL A CA 1
ATOM 817 C C . VAL A 1 108 ? -18.911 2.898 11.226 1.00 95.88 108 VAL A C 1
ATOM 819 O O . VAL A 1 108 ? -19.255 2.181 10.297 1.00 95.88 108 VAL A O 1
ATOM 822 N N . ALA A 1 109 ? -19.055 4.228 11.192 1.00 90.75 109 ALA A N 1
ATOM 823 C CA . ALA A 1 109 ? -19.725 4.907 10.081 1.00 90.75 109 ALA A CA 1
ATOM 824 C C . ALA A 1 109 ? -19.021 4.661 8.735 1.00 90.75 109 ALA A C 1
ATOM 826 O O . ALA A 1 109 ? -19.678 4.471 7.715 1.00 90.75 109 ALA A O 1
ATOM 827 N N . TYR A 1 110 ? -17.684 4.637 8.732 1.00 90.94 110 TYR A N 1
ATOM 828 C CA . TYR A 1 110 ? -16.892 4.277 7.559 1.00 90.94 110 TYR A CA 1
ATOM 829 C C . TYR A 1 110 ? -17.173 2.835 7.127 1.00 90.94 110 TYR A C 1
ATOM 831 O O . TYR A 1 110 ? -17.467 2.591 5.966 1.00 90.94 110 TYR A O 1
ATOM 839 N N . GLY A 1 111 ? -17.146 1.878 8.053 1.00 91.06 111 GLY A N 1
ATOM 840 C CA . GLY A 1 111 ? -17.444 0.485 7.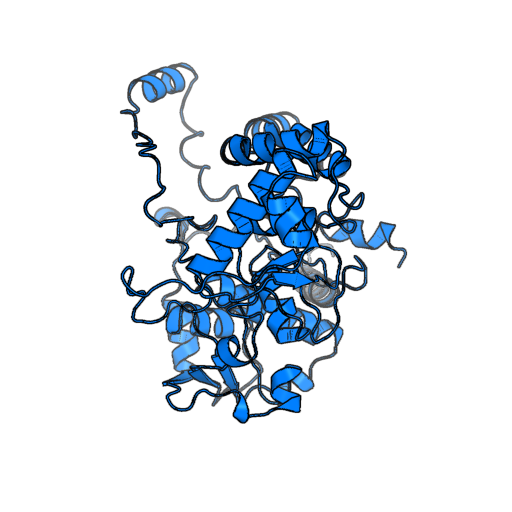746 1.00 91.06 111 GLY A CA 1
ATOM 841 C C . GLY A 1 111 ? -18.856 0.279 7.204 1.00 91.06 111 GLY A C 1
ATOM 842 O O . GLY A 1 111 ? -19.006 -0.350 6.164 1.00 91.06 111 GLY A O 1
ATOM 843 N N . GLU A 1 112 ? -19.870 0.849 7.856 1.00 89.06 112 GLU A N 1
ATOM 844 C CA . GLU A 1 112 ? -21.268 0.767 7.414 1.00 89.06 112 GLU A CA 1
ATOM 845 C C . GLU A 1 112 ? -21.440 1.349 6.004 1.00 89.06 112 GLU A C 1
ATOM 847 O O . GLU A 1 112 ? -22.087 0.722 5.172 1.00 89.06 112 GLU A O 1
ATOM 852 N N . LEU A 1 113 ? -20.785 2.479 5.694 1.00 87.12 113 LEU A N 1
ATOM 853 C CA . LEU A 1 113 ? -20.786 3.086 4.354 1.00 87.12 113 LEU A CA 1
ATOM 854 C C . LEU A 1 113 ? -20.242 2.145 3.266 1.00 87.12 113 LEU A C 1
ATOM 856 O O . LEU A 1 113 ? -20.702 2.192 2.126 1.00 87.12 113 LEU A O 1
ATOM 860 N N . PHE A 1 114 ? -19.262 1.307 3.606 1.00 84.38 114 PHE A N 1
ATOM 861 C CA . PHE A 1 114 ? -18.665 0.329 2.694 1.00 84.38 114 PHE A CA 1
ATOM 862 C C . PHE A 1 114 ? -19.253 -1.084 2.849 1.00 84.38 114 PHE A C 1
ATOM 864 O O . PHE A 1 114 ? -18.706 -2.045 2.306 1.00 84.38 114 PHE A O 1
ATOM 871 N N . GLY A 1 115 ? -20.379 -1.222 3.556 1.00 86.81 115 GLY A N 1
ATOM 872 C CA . GLY A 1 115 ? -21.095 -2.489 3.703 1.00 86.81 115 GLY A CA 1
ATOM 873 C C . GLY A 1 115 ? -20.442 -3.492 4.660 1.00 86.81 115 GLY A C 1
ATOM 874 O O . GLY A 1 115 ? -20.714 -4.687 4.568 1.00 86.81 115 GLY A O 1
ATOM 875 N N . ALA A 1 116 ? -19.570 -3.042 5.563 1.00 92.38 116 ALA A N 1
ATOM 876 C CA . ALA A 1 116 ? -18.982 -3.890 6.591 1.00 92.38 116 ALA A CA 1
ATOM 877 C C . ALA A 1 116 ? -20.010 -4.215 7.686 1.00 92.38 116 ALA A C 1
ATOM 879 O O . ALA A 1 116 ? -20.587 -3.324 8.307 1.00 92.38 116 ALA A O 1
ATOM 880 N N . ASN A 1 117 ? -20.168 -5.502 7.995 1.00 93.50 117 ASN A N 1
ATOM 881 C CA . ASN A 1 117 ? -21.128 -5.962 9.008 1.00 93.50 117 ASN A CA 1
ATOM 882 C C . ASN A 1 117 ? -20.515 -6.095 10.409 1.00 93.50 117 ASN A C 1
ATOM 884 O O . ASN A 1 117 ? -21.242 -6.289 11.382 1.00 93.50 117 ASN A O 1
ATOM 888 N N . ARG A 1 118 ? -19.184 -6.035 10.519 1.00 96.50 118 ARG A N 1
ATOM 889 C CA . ARG A 1 118 ? -18.429 -6.201 11.767 1.00 96.50 118 ARG A CA 1
ATOM 890 C C . ARG A 1 118 ? -17.080 -5.488 11.700 1.00 96.50 118 ARG A C 1
ATOM 892 O O . ARG A 1 118 ? -16.585 -5.181 10.611 1.00 96.50 118 ARG A O 1
ATOM 899 N N . LEU A 1 119 ? -16.468 -5.311 12.866 1.00 97.94 119 LEU A N 1
ATOM 900 C CA . LEU A 1 119 ? -15.040 -5.040 12.989 1.00 97.94 119 LEU A CA 1
ATOM 901 C C . LEU A 1 119 ? -14.263 -6.354 13.121 1.00 97.94 119 LEU A C 1
ATOM 903 O O . LEU A 1 119 ? -14.800 -7.382 13.539 1.00 97.94 119 LEU A O 1
ATOM 907 N N . VAL A 1 120 ? -12.991 -6.308 12.754 1.00 97.69 120 VAL A N 1
ATOM 908 C CA . VAL A 1 120 ? -12.025 -7.398 12.896 1.00 97.69 120 VAL A CA 1
ATOM 909 C C . VAL A 1 120 ? -10.787 -6.898 13.622 1.00 97.69 120 VAL A C 1
ATOM 911 O O . VAL A 1 120 ? -10.405 -5.731 13.487 1.00 97.69 120 VAL A O 1
ATOM 914 N N . ASP A 1 121 ? -10.176 -7.794 14.391 1.00 98.06 121 ASP A N 1
ATOM 915 C CA . ASP A 1 121 ? -8.883 -7.554 15.022 1.00 98.06 121 ASP A CA 1
ATOM 916 C C . ASP A 1 121 ? -7.779 -7.423 13.971 1.00 98.06 121 ASP A C 1
ATOM 918 O O . ASP A 1 121 ? -7.880 -7.950 12.857 1.00 98.06 121 ASP A O 1
ATOM 922 N N . LEU A 1 122 ? -6.736 -6.686 14.342 1.00 98.12 122 LEU A N 1
ATOM 923 C CA . LEU A 1 122 ? -5.553 -6.473 13.524 1.00 98.12 122 LEU A CA 1
ATOM 924 C C . LEU A 1 122 ? -4.392 -7.323 14.039 1.00 98.12 122 LEU A C 1
ATOM 926 O O . LEU A 1 122 ? -4.085 -7.317 15.230 1.00 98.12 122 LEU A O 1
ATOM 930 N N . ASP A 1 123 ? -3.732 -8.024 13.123 1.00 97.38 123 ASP A N 1
ATOM 931 C CA . ASP A 1 123 ? -2.810 -9.111 13.462 1.00 97.38 123 ASP A CA 1
ATOM 932 C C . ASP A 1 123 ? -1.334 -8.677 13.475 1.00 97.38 123 ASP A C 1
ATOM 934 O O . ASP A 1 123 ? -0.481 -9.395 14.000 1.00 97.38 123 ASP A O 1
ATOM 938 N N . HIS A 1 124 ? -1.001 -7.512 12.899 1.00 96.44 124 HIS A N 1
ATOM 939 C CA . HIS A 1 124 ? 0.396 -7.131 12.664 1.00 96.44 124 HIS A CA 1
ATOM 940 C C . HIS A 1 124 ? 0.650 -5.619 12.627 1.00 96.44 124 HIS A C 1
ATOM 942 O O . HIS A 1 124 ? -0.212 -4.848 12.227 1.00 96.44 124 HIS A O 1
ATOM 948 N N . ALA A 1 125 ? 1.867 -5.197 12.987 1.00 97.06 125 ALA A N 1
ATOM 949 C CA . ALA A 1 125 ? 2.244 -3.795 13.204 1.00 97.06 125 ALA A CA 1
ATOM 950 C C . ALA A 1 125 ? 1.797 -2.819 12.079 1.00 97.06 125 ALA A C 1
ATOM 952 O O . ALA A 1 125 ? 2.058 -3.086 10.901 1.00 97.06 125 ALA A O 1
ATOM 953 N N . PRO A 1 126 ? 1.184 -1.660 12.407 1.00 97.56 126 PRO A N 1
ATOM 954 C CA . PRO A 1 126 ? 0.665 -0.723 11.405 1.00 97.56 126 PRO A CA 1
ATOM 955 C C . PRO A 1 126 ? 1.742 -0.078 10.521 1.00 97.56 126 PRO A C 1
ATOM 957 O O . PRO A 1 126 ? 2.915 0.024 10.898 1.00 97.56 126 PRO A O 1
ATOM 960 N N . HIS A 1 127 ? 1.313 0.439 9.368 1.00 97.12 127 HIS A N 1
ATOM 961 C CA . HIS A 1 127 ? 2.136 1.258 8.477 1.00 97.12 127 HIS A CA 1
ATOM 962 C C . HIS A 1 127 ? 1.363 2.502 8.016 1.00 97.12 127 HIS A C 1
ATOM 964 O O . HIS A 1 127 ? 0.243 2.380 7.525 1.00 97.12 127 HIS A O 1
ATOM 970 N N . ILE A 1 128 ? 1.934 3.698 8.195 1.00 94.94 12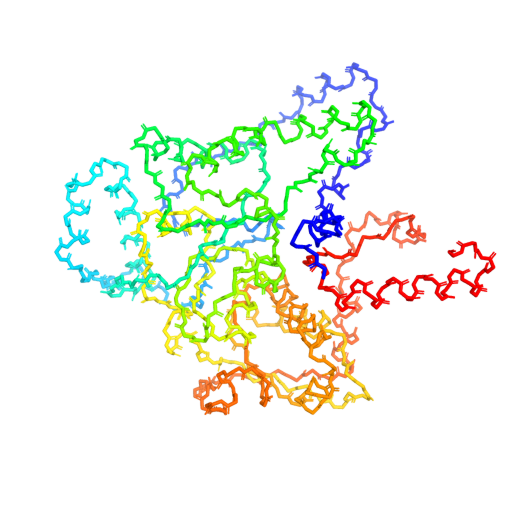8 ILE A N 1
ATOM 971 C CA . ILE A 1 128 ? 1.240 4.974 7.966 1.00 94.94 128 ILE A CA 1
ATOM 972 C C . ILE A 1 128 ? 1.890 5.798 6.841 1.00 94.94 128 ILE A C 1
ATOM 974 O O . ILE A 1 128 ? 3.037 6.227 6.939 1.00 94.94 128 ILE A O 1
ATOM 978 N N . ALA A 1 129 ? 1.124 6.120 5.801 1.00 90.31 129 ALA A N 1
ATOM 979 C CA . ALA A 1 129 ? 1.573 6.849 4.611 1.00 90.31 129 ALA A CA 1
ATOM 980 C C . ALA A 1 129 ? 1.523 8.376 4.765 1.00 90.31 129 ALA A C 1
ATOM 982 O O . ALA A 1 129 ? 1.027 9.101 3.897 1.00 90.31 129 ALA A O 1
ATOM 983 N N . MET A 1 130 ? 1.975 8.890 5.910 1.00 89.06 130 MET A N 1
ATOM 984 C CA . MET A 1 130 ? 2.061 10.332 6.134 1.00 89.06 130 MET A CA 1
ATOM 985 C C . MET A 1 130 ? 3.385 10.686 6.789 1.00 89.06 130 MET A C 1
ATOM 987 O O . MET A 1 130 ? 3.536 10.616 8.006 1.00 89.06 130 MET A O 1
ATOM 991 N N . SER A 1 131 ? 4.332 11.091 5.951 1.00 85.75 131 SER A N 1
ATOM 992 C CA . SER A 1 131 ? 5.689 11.464 6.346 1.00 85.75 131 SER A CA 1
ATOM 993 C C . SER A 1 131 ? 6.057 12.909 6.003 1.00 85.75 131 SER A C 1
ATOM 995 O O . SER A 1 131 ? 7.156 13.347 6.324 1.00 85.75 131 SER A O 1
ATOM 997 N N . TRP A 1 132 ? 5.146 13.656 5.373 1.00 83.62 132 TRP A N 1
ATOM 998 C CA . TRP A 1 132 ? 5.366 14.996 4.831 1.00 83.62 132 TRP A CA 1
ATOM 999 C C . TRP A 1 132 ? 4.625 16.061 5.651 1.00 83.62 132 TRP A C 1
ATOM 1001 O O . TRP A 1 132 ? 3.425 16.278 5.519 1.00 83.62 132 TRP A O 1
ATOM 1011 N N . GLY A 1 133 ? 5.346 16.787 6.495 1.00 86.88 133 GLY A N 1
ATOM 1012 C CA . GLY A 1 133 ? 4.823 17.839 7.359 1.00 86.88 133 GLY A CA 1
ATOM 1013 C C . GLY A 1 133 ? 4.578 19.164 6.638 1.00 86.88 133 GLY A C 1
ATOM 1014 O O . GLY A 1 133 ? 5.157 20.185 7.003 1.00 86.88 133 GLY A O 1
ATOM 1015 N N . THR A 1 134 ? 3.716 19.177 5.624 1.00 89.62 134 THR A N 1
ATOM 1016 C CA . THR A 1 134 ? 3.215 20.429 5.023 1.00 89.62 134 THR A CA 1
ATOM 1017 C C . THR A 1 134 ? 2.016 20.971 5.814 1.00 89.62 134 THR A C 1
ATOM 1019 O O . THR A 1 134 ? 1.513 20.323 6.728 1.00 89.62 134 THR A O 1
ATOM 1022 N N . ASP A 1 135 ? 1.493 22.150 5.476 1.00 87.56 135 ASP A N 1
ATOM 1023 C CA . ASP A 1 135 ? 0.298 22.668 6.168 1.00 87.56 135 ASP A CA 1
ATOM 1024 C C . ASP A 1 135 ? -0.981 21.888 5.894 1.00 87.56 135 ASP A C 1
ATOM 1026 O O . ASP A 1 135 ? -1.913 21.932 6.694 1.00 87.56 135 ASP A O 1
ATOM 1030 N N . VAL A 1 136 ? -1.015 21.140 4.793 1.00 85.25 136 VAL A N 1
ATOM 1031 C CA . VAL A 1 136 ? -2.163 20.302 4.437 1.00 85.25 136 VAL A CA 1
ATOM 1032 C C . VAL A 1 136 ? -2.406 19.229 5.504 1.00 85.25 136 VAL A C 1
ATOM 1034 O O . VAL A 1 136 ? -3.548 18.820 5.698 1.00 85.25 136 VAL A O 1
ATOM 1037 N N . VAL A 1 137 ? -1.371 18.815 6.252 1.00 87.38 137 VAL A N 1
ATOM 1038 C CA . VAL A 1 137 ? -1.528 17.797 7.303 1.00 87.38 137 VAL A CA 1
ATOM 1039 C C . VAL A 1 137 ? -1.984 18.350 8.651 1.00 87.38 137 VAL A C 1
ATOM 1041 O O . VAL A 1 137 ? -2.276 17.564 9.548 1.00 87.38 137 VAL A O 1
ATOM 1044 N N . VAL A 1 138 ? -2.074 19.674 8.832 1.00 91.06 138 VAL A N 1
ATOM 1045 C CA . VAL A 1 138 ? -2.402 20.286 10.135 1.00 91.06 138 VAL A CA 1
ATOM 1046 C C . VAL A 1 138 ? -3.686 19.723 10.766 1.00 91.06 138 VAL A C 1
ATOM 1048 O O . VAL A 1 138 ? -3.622 19.383 11.949 1.00 91.06 138 VAL A O 1
ATOM 1051 N N . PRO A 1 139 ? -4.800 19.517 10.033 1.00 90.69 139 PRO A N 1
ATOM 1052 C CA . PRO A 1 139 ? -5.996 18.896 10.606 1.00 90.69 139 PRO A CA 1
ATOM 1053 C C . PRO A 1 139 ? -5.748 17.480 11.153 1.00 90.69 139 PRO A C 1
ATOM 1055 O O . PRO A 1 139 ? -6.253 17.129 12.217 1.00 90.69 139 PRO A O 1
ATOM 1058 N N . PHE A 1 140 ? -4.917 16.674 10.481 1.00 91.00 140 PHE A N 1
ATOM 1059 C CA . PHE A 1 140 ? -4.526 15.352 10.985 1.00 91.00 140 PHE A CA 1
ATOM 1060 C C . PHE A 1 140 ? -3.672 15.475 12.247 1.00 91.00 140 PHE A C 1
ATOM 1062 O O . PHE A 1 140 ? -3.904 14.754 13.213 1.00 91.00 140 PHE A O 1
ATOM 1069 N N . LEU A 1 141 ? -2.741 16.434 12.292 1.00 94.25 141 LEU A N 1
ATOM 1070 C CA . LEU A 1 141 ? -1.930 16.688 13.486 1.00 94.25 141 LEU A CA 1
ATOM 1071 C C . LEU A 1 141 ? -2.786 17.101 14.690 1.00 94.25 141 LEU A C 1
ATOM 1073 O O . LEU A 1 141 ? -2.462 16.739 15.815 1.00 94.25 141 LEU A O 1
ATOM 1077 N N . GLU A 1 142 ? -3.867 17.855 14.482 1.00 93.94 142 GLU A N 1
ATOM 1078 C CA . GLU A 1 142 ? -4.818 18.226 15.540 1.00 93.94 142 GLU A CA 1
ATOM 1079 C C . GLU A 1 142 ? -5.624 17.030 16.048 1.00 93.94 142 GLU A C 1
ATOM 1081 O O . GLU A 1 142 ? -5.860 16.912 17.251 1.00 93.94 142 GLU A O 1
ATOM 1086 N N . ILE A 1 143 ? -6.014 16.119 15.155 1.00 92.44 143 ILE A N 1
ATOM 1087 C CA . ILE A 1 143 ? -6.650 14.853 15.532 1.00 92.44 143 ILE A CA 1
ATOM 1088 C C . ILE A 1 143 ? -5.664 14.006 16.344 1.00 92.44 143 ILE A C 1
ATOM 1090 O O . ILE A 1 143 ? -5.984 13.568 17.443 1.00 92.44 143 ILE A O 1
ATOM 1094 N N . TYR A 1 144 ? -4.439 13.830 15.852 1.00 95.00 144 TYR A N 1
ATOM 1095 C CA . TYR A 1 144 ? -3.401 13.013 16.491 1.00 95.00 144 TYR A CA 1
ATOM 1096 C C . TYR A 1 144 ? -2.992 13.564 17.854 1.00 95.00 144 TYR A C 1
ATOM 1098 O O . TYR A 1 144 ? -2.762 12.803 18.793 1.00 95.00 144 TYR A O 1
ATOM 1106 N N . GLN A 1 145 ? -2.966 14.891 17.985 1.00 96.62 145 GLN A N 1
ATOM 1107 C CA . GLN A 1 145 ? -2.677 15.562 19.242 1.00 96.62 145 GLN A CA 1
ATOM 1108 C C . GLN A 1 145 ? -3.705 15.220 20.329 1.00 96.62 145 GLN A C 1
ATOM 1110 O O . GLN A 1 145 ? -3.294 15.002 21.465 1.00 96.62 145 GLN A O 1
ATOM 1115 N N . GLN A 1 146 ? -4.994 15.076 19.989 1.00 95.44 146 GLN A N 1
ATOM 1116 C CA . GLN A 1 146 ? -6.037 14.687 20.953 1.00 95.44 146 GLN A CA 1
ATOM 1117 C C . GLN A 1 146 ? -5.786 13.300 21.556 1.00 95.44 146 GLN A C 1
ATOM 1119 O O . GLN A 1 146 ? -6.027 13.101 22.747 1.00 95.44 146 GLN A O 1
ATOM 1124 N N . PHE A 1 147 ? -5.292 12.350 20.755 1.00 97.44 147 PHE A N 1
ATOM 1125 C CA . PHE A 1 147 ? -4.910 11.020 21.239 1.00 97.44 147 PHE A CA 1
ATOM 1126 C C . PHE A 1 147 ? -3.627 11.080 22.071 1.00 97.44 147 PHE A C 1
ATOM 1128 O O . PHE A 1 147 ? -3.579 10.549 23.181 1.00 97.44 147 PHE A O 1
ATOM 1135 N N . ALA A 1 148 ? -2.612 11.787 21.570 1.00 97.12 148 ALA A N 1
ATOM 1136 C CA . ALA A 1 148 ? -1.321 11.915 22.233 1.00 97.12 148 ALA A CA 1
ATOM 1137 C C . ALA A 1 148 ? -1.416 12.607 23.608 1.00 97.12 148 ALA A C 1
ATOM 1139 O O . ALA A 1 148 ? -0.727 12.193 24.539 1.00 97.12 148 ALA A O 1
ATOM 1140 N N . ASP A 1 149 ? -2.281 13.616 23.765 1.00 96.19 149 ASP A N 1
ATOM 1141 C CA . ASP A 1 149 ? -2.499 14.316 25.044 1.00 96.19 149 ASP A CA 1
ATOM 1142 C C . ASP A 1 149 ? -3.162 13.425 26.104 1.00 96.19 149 ASP A C 1
ATOM 1144 O O . ASP A 1 149 ? -2.967 13.630 27.299 1.00 96.19 149 ASP A O 1
ATOM 1148 N N . GLN A 1 150 ? -3.900 12.400 25.672 1.00 95.44 150 GLN A N 1
ATOM 1149 C CA . GLN A 1 150 ? -4.490 11.379 26.542 1.00 95.44 150 GLN A CA 1
ATOM 1150 C C . GLN A 1 150 ? -3.556 10.179 26.761 1.00 95.44 150 GLN A C 1
ATOM 1152 O O . GLN A 1 150 ? -3.947 9.199 27.390 1.00 95.44 150 GLN A O 1
ATOM 1157 N N . GLY A 1 151 ? -2.327 10.227 26.233 1.00 96.25 151 GLY A N 1
ATOM 1158 C CA . GLY A 1 151 ? -1.372 9.122 26.313 1.00 96.25 151 GLY A CA 1
ATOM 1159 C C . GLY A 1 151 ? -1.784 7.884 25.510 1.00 96.25 151 GLY A C 1
ATOM 1160 O O . GLY A 1 151 ? -1.216 6.812 25.726 1.00 96.25 151 GLY A O 1
ATOM 1161 N N . ILE A 1 152 ? -2.753 8.015 24.597 1.00 97.62 152 ILE A N 1
ATOM 1162 C CA . ILE A 1 152 ? -3.216 6.923 23.739 1.00 97.62 152 ILE A CA 1
ATOM 1163 C C . ILE A 1 152 ? -2.144 6.642 22.687 1.00 97.62 152 ILE A C 1
ATOM 1165 O O . ILE A 1 152 ? -1.579 7.557 22.082 1.00 97.62 152 ILE A O 1
ATOM 1169 N N . LYS A 1 153 ? -1.881 5.356 22.466 1.00 97.88 153 LYS A N 1
ATOM 1170 C CA . LYS A 1 153 ? -0.942 4.856 21.466 1.00 97.88 153 LYS A CA 1
ATOM 1171 C C . LYS A 1 153 ? -1.645 3.888 20.537 1.00 97.88 153 LYS A C 1
ATOM 1173 O O . LYS A 1 153 ? -2.694 3.345 20.871 1.00 97.88 153 LYS A O 1
ATOM 1178 N N . THR A 1 154 ? -1.031 3.675 19.386 1.00 98.12 154 THR A N 1
ATOM 1179 C CA . THR A 1 154 ? -1.377 2.554 18.511 1.00 98.12 154 THR A CA 1
ATOM 1180 C C . THR A 1 154 ? -1.211 1.216 19.245 1.00 98.12 154 THR A C 1
ATOM 1182 O O . THR A 1 154 ? -0.409 1.114 20.178 1.00 98.12 154 THR A O 1
ATOM 1185 N N . TYR A 1 155 ? -1.967 0.187 18.844 1.00 97.19 155 TYR A N 1
ATOM 1186 C CA . TYR A 1 155 ? -1.954 -1.122 19.523 1.00 97.19 155 TYR A CA 1
ATOM 1187 C C . TYR A 1 155 ? -0.597 -1.847 19.431 1.00 97.19 155 TYR A C 1
ATOM 1189 O O . TYR A 1 155 ? -0.298 -2.714 20.250 1.00 97.19 155 TYR A O 1
ATOM 1197 N N . ALA A 1 156 ? 0.235 -1.481 18.453 1.00 97.00 156 ALA A N 1
ATOM 1198 C CA . ALA A 1 156 ? 1.598 -1.964 18.264 1.00 97.00 156 ALA A CA 1
ATOM 1199 C C . ALA A 1 156 ? 2.471 -0.853 17.655 1.00 97.00 156 ALA A C 1
ATOM 1201 O O . ALA A 1 156 ? 1.933 0.023 16.974 1.00 97.00 156 ALA A O 1
ATOM 1202 N N . PRO A 1 157 ? 3.809 -0.882 17.838 1.00 96.31 157 PRO A N 1
ATOM 1203 C CA . PRO A 1 157 ? 4.690 0.084 17.195 1.00 96.31 157 PRO A CA 1
ATOM 1204 C C . PRO A 1 157 ? 4.513 0.089 15.678 1.00 96.31 157 PRO A C 1
ATOM 1206 O O . PRO A 1 157 ? 4.513 -0.971 15.057 1.00 96.31 157 PRO A O 1
ATOM 1209 N N . PHE A 1 158 ? 4.389 1.274 15.084 1.00 96.69 158 PHE A N 1
ATOM 1210 C CA . PHE A 1 158 ? 4.127 1.423 13.652 1.00 96.69 158 PHE A CA 1
ATOM 1211 C C . PHE A 1 158 ? 5.324 1.994 12.890 1.00 96.69 158 PHE A C 1
ATOM 1213 O O . PHE A 1 158 ? 6.177 2.685 13.455 1.00 96.69 158 PHE A O 1
ATOM 1220 N N . THR A 1 159 ? 5.365 1.733 11.585 1.00 96.06 159 THR A N 1
ATOM 1221 C CA . THR A 1 159 ? 6.288 2.378 10.639 1.00 96.06 159 THR A CA 1
ATOM 1222 C C . THR A 1 159 ? 5.553 3.435 9.812 1.00 96.06 159 THR A C 1
ATOM 1224 O O . THR A 1 159 ? 4.331 3.425 9.715 1.00 96.06 159 THR A O 1
ATOM 1227 N N . SER A 1 160 ? 6.279 4.351 9.184 1.00 94.69 160 SER A N 1
ATOM 1228 C CA . SER A 1 160 ? 5.739 5.386 8.301 1.00 94.69 160 SER A CA 1
ATOM 1229 C C . SER A 1 160 ? 6.583 5.492 7.039 1.00 94.69 160 SER A C 1
ATOM 1231 O O . SER A 1 160 ? 7.734 5.067 7.038 1.00 94.69 160 SER A O 1
ATOM 1233 N N . ASP A 1 161 ? 6.045 6.091 5.981 1.00 92.19 161 ASP A N 1
ATOM 1234 C CA . ASP A 1 161 ? 6.796 6.395 4.754 1.00 92.19 161 ASP A CA 1
ATOM 1235 C C . ASP A 1 161 ? 8.092 7.182 4.993 1.00 92.19 161 ASP A C 1
ATOM 1237 O O . ASP A 1 161 ? 8.232 7.812 6.035 1.00 92.19 161 ASP A O 1
ATOM 1241 N N . PRO A 1 162 ? 9.062 7.201 4.059 1.00 88.38 162 PRO A N 1
ATOM 1242 C CA . PRO A 1 162 ? 10.306 7.943 4.234 1.00 88.38 162 PRO A CA 1
ATOM 1243 C C . PRO A 1 162 ? 10.049 9.440 4.436 1.00 88.38 162 PRO A C 1
ATOM 1245 O O . PRO A 1 162 ? 9.165 10.018 3.798 1.00 88.38 162 PRO A O 1
ATOM 1248 N N . LYS A 1 163 ? 10.851 10.093 5.286 1.00 87.31 163 LYS A N 1
ATOM 1249 C CA . LYS A 1 163 ? 10.807 11.557 5.417 1.00 87.31 163 LYS A CA 1
ATOM 1250 C C . LYS A 1 163 ? 11.202 12.231 4.094 1.00 87.31 163 LYS A C 1
ATOM 1252 O O . LYS A 1 163 ? 12.061 11.700 3.388 1.00 87.31 163 LYS A O 1
ATOM 1257 N N . PRO A 1 164 ? 10.672 13.432 3.798 1.00 82.44 164 PRO A N 1
ATOM 1258 C CA . PRO A 1 164 ? 11.009 14.182 2.593 1.00 82.44 164 PRO A CA 1
ATOM 1259 C C . PRO A 1 164 ? 12.511 14.438 2.429 1.00 82.44 164 PRO A C 1
ATOM 1261 O O . PRO A 1 164 ? 13.006 14.475 1.304 1.00 82.44 164 PRO A O 1
ATOM 1264 N N . PHE A 1 165 ? 13.235 14.626 3.539 1.00 83.88 165 PHE A N 1
ATOM 1265 C CA . PHE A 1 165 ? 14.674 14.885 3.548 1.00 83.88 165 PHE A CA 1
ATOM 1266 C C . PHE A 1 165 ? 15.368 14.281 4.775 1.00 83.88 165 PHE A C 1
ATOM 1268 O O . PHE A 1 165 ? 14.825 14.279 5.879 1.00 83.88 165 PHE A O 1
ATOM 1275 N N . ASP A 1 166 ? 16.615 13.844 4.583 1.00 83.06 166 ASP A N 1
ATOM 1276 C CA . ASP A 1 166 ? 17.518 13.384 5.642 1.00 83.06 166 ASP A CA 1
ATOM 1277 C C . ASP A 1 166 ? 18.570 14.458 5.947 1.00 83.06 166 ASP A C 1
ATOM 1279 O O . ASP A 1 166 ? 19.675 14.460 5.404 1.00 83.06 166 ASP A O 1
ATOM 1283 N N . PHE A 1 167 ? 18.214 15.398 6.821 1.00 82.50 167 PHE A N 1
ATOM 1284 C CA . PHE A 1 167 ? 19.124 16.451 7.274 1.00 82.50 167 PHE A CA 1
ATOM 1285 C C . PHE A 1 167 ? 20.192 15.986 8.266 1.00 82.50 167 PHE A C 1
ATOM 1287 O O . PHE A 1 167 ? 21.059 16.787 8.618 1.00 82.50 167 PHE A O 1
ATOM 1294 N N . GLU A 1 168 ? 20.107 14.749 8.756 1.00 81.38 168 GLU A N 1
ATOM 1295 C CA . GLU A 1 168 ? 21.121 14.179 9.644 1.00 81.38 168 GLU A CA 1
ATOM 1296 C C . GLU A 1 168 ? 22.328 13.697 8.840 1.00 81.38 168 GLU A C 1
ATOM 1298 O O . GLU A 1 168 ? 23.458 13.754 9.325 1.00 81.38 168 GLU A O 1
ATOM 1303 N N . ARG A 1 169 ? 22.095 13.231 7.607 1.00 81.62 169 ARG A N 1
ATOM 1304 C CA . ARG A 1 169 ? 23.135 12.632 6.760 1.00 81.62 169 ARG A CA 1
ATOM 1305 C C . ARG A 1 169 ? 23.484 13.442 5.525 1.00 81.62 169 ARG A C 1
ATOM 1307 O O . ARG A 1 169 ? 24.595 13.301 5.018 1.00 81.62 169 ARG A O 1
ATOM 1314 N N . LEU A 1 170 ? 22.563 14.261 5.026 1.00 84.88 170 LEU A N 1
ATOM 1315 C CA . LEU A 1 170 ? 22.766 15.072 3.832 1.00 84.88 170 LEU A CA 1
ATOM 1316 C C . LEU A 1 170 ? 22.699 16.555 4.193 1.00 84.88 170 LEU A C 1
ATOM 1318 O O . LEU A 1 170 ? 21.693 17.040 4.715 1.00 84.88 170 LEU A O 1
ATOM 1322 N N . ASP A 1 171 ? 23.758 17.293 3.856 1.00 86.75 171 ASP A N 1
ATOM 1323 C CA . ASP A 1 171 ? 23.751 18.753 3.902 1.00 86.75 171 ASP A CA 1
ATOM 1324 C C . ASP A 1 171 ? 23.503 19.316 2.494 1.00 86.75 171 ASP A C 1
ATOM 1326 O O . ASP A 1 171 ? 24.398 19.296 1.645 1.00 86.75 171 ASP A O 1
ATOM 1330 N N . PRO A 1 172 ? 22.294 19.826 2.199 1.00 85.62 172 PRO A N 1
ATOM 1331 C CA . PRO A 1 172 ? 22.008 20.437 0.909 1.00 85.62 172 PRO A CA 1
ATOM 1332 C C . PRO A 1 172 ? 22.505 21.894 0.820 1.00 85.62 172 PRO A C 1
ATOM 1334 O O . PRO A 1 172 ? 22.254 22.562 -0.188 1.00 85.62 172 PRO A O 1
ATOM 1337 N N . GLY A 1 173 ? 23.174 22.404 1.858 1.00 92.75 173 GLY A N 1
ATOM 1338 C CA . GLY A 1 173 ? 23.566 23.797 2.010 1.00 92.75 173 GLY A CA 1
ATOM 1339 C C . GLY A 1 173 ? 22.440 24.673 2.580 1.00 92.75 173 GLY A C 1
ATOM 1340 O O . GLY A 1 173 ? 21.257 24.310 2.541 1.00 92.75 173 GLY A O 1
ATOM 1341 N N . PRO A 1 174 ? 22.774 25.874 3.085 1.00 92.44 174 PRO A N 1
ATOM 1342 C CA . PRO A 1 174 ? 21.867 26.695 3.891 1.00 92.44 174 PRO A CA 1
ATOM 1343 C C . PRO A 1 174 ? 20.609 27.138 3.134 1.00 92.44 174 PRO A C 1
ATOM 1345 O O . PRO A 1 174 ? 19.510 27.119 3.688 1.00 92.44 174 PRO A O 1
ATOM 1348 N N . GLN A 1 175 ? 20.742 27.496 1.854 1.00 92.44 175 GLN A N 1
ATOM 1349 C CA . GLN A 1 175 ? 19.617 27.969 1.046 1.00 92.44 175 GLN A CA 1
ATOM 1350 C C . GLN A 1 175 ? 18.585 26.861 0.802 1.00 92.44 175 GLN A C 1
ATOM 1352 O O . GLN A 1 175 ? 17.398 27.055 1.065 1.00 92.44 175 GLN A O 1
ATOM 1357 N N . LYS A 1 176 ? 19.028 25.684 0.340 1.00 87.75 176 LYS A N 1
ATOM 1358 C CA . LYS A 1 176 ? 18.133 24.545 0.090 1.00 87.75 176 LYS A CA 1
ATOM 1359 C C . LYS A 1 176 ? 17.527 24.032 1.388 1.00 87.75 176 LYS A C 1
ATOM 1361 O O . LYS A 1 176 ? 16.328 23.788 1.428 1.00 87.75 176 LYS A O 1
ATOM 1366 N N . ARG A 1 177 ? 18.318 23.965 2.466 1.00 90.56 177 ARG A N 1
ATOM 1367 C CA . ARG A 1 177 ? 17.818 23.616 3.801 1.00 90.56 177 ARG A CA 1
ATOM 1368 C C . ARG A 1 177 ? 16.680 24.542 4.229 1.00 90.56 177 ARG A C 1
ATOM 1370 O O . ARG A 1 177 ? 15.642 24.053 4.661 1.00 90.56 177 ARG A O 1
ATOM 1377 N N . LYS A 1 178 ? 16.839 25.861 4.068 1.00 91.88 178 LYS A N 1
ATOM 1378 C CA . LYS A 1 178 ? 15.799 26.849 4.397 1.00 91.88 178 LYS A CA 1
ATOM 1379 C C . LYS A 1 178 ? 14.524 26.643 3.574 1.00 91.88 178 LYS A C 1
ATOM 1381 O O . LYS A 1 178 ? 13.438 26.650 4.144 1.00 91.88 178 LYS A O 1
ATOM 1386 N N . ILE A 1 179 ? 14.648 26.449 2.258 1.00 90.19 179 ILE A N 1
ATOM 1387 C CA . ILE A 1 179 ? 13.498 26.213 1.366 1.00 90.19 179 ILE A CA 1
ATOM 1388 C C . ILE A 1 179 ? 12.751 24.943 1.784 1.00 90.19 179 ILE A C 1
ATOM 1390 O O . ILE A 1 179 ? 11.537 24.976 1.963 1.00 90.19 179 ILE A O 1
ATOM 1394 N N . THR A 1 180 ? 13.480 23.848 1.997 1.00 88.69 180 THR A N 1
ATOM 1395 C CA . THR A 1 180 ? 12.909 22.572 2.425 1.00 88.69 180 THR A CA 1
ATOM 1396 C C . THR A 1 180 ? 12.211 22.682 3.780 1.00 88.69 180 THR A C 1
ATOM 1398 O O . THR A 1 180 ? 11.062 22.272 3.895 1.00 88.69 180 THR A O 1
ATOM 1401 N N . LEU A 1 181 ? 12.854 23.269 4.796 1.00 89.56 181 LEU A N 1
ATOM 1402 C CA . LEU A 1 181 ? 12.242 23.435 6.121 1.00 89.56 181 LEU A CA 1
ATOM 1403 C C . LEU A 1 181 ? 10.985 24.309 6.075 1.00 89.56 181 LEU A C 1
ATOM 1405 O O . LEU A 1 181 ? 10.065 24.088 6.852 1.00 89.56 181 LEU A O 1
ATOM 1409 N N . ASN A 1 182 ? 10.926 25.285 5.167 1.00 91.06 182 ASN A N 1
ATOM 1410 C CA . ASN A 1 182 ? 9.724 26.087 4.972 1.00 91.06 182 ASN A CA 1
ATOM 1411 C C . ASN A 1 182 ? 8.599 25.289 4.289 1.00 91.06 182 ASN A C 1
ATOM 1413 O O . ASN A 1 182 ? 7.443 25.422 4.680 1.00 91.06 182 ASN A O 1
ATOM 1417 N N . ALA A 1 183 ? 8.929 24.455 3.296 1.00 89.19 183 ALA A N 1
ATOM 1418 C CA . ALA A 1 183 ? 7.957 23.594 2.619 1.00 89.19 183 ALA A CA 1
ATOM 1419 C C . ALA A 1 183 ? 7.372 22.522 3.558 1.00 89.19 183 ALA A C 1
ATOM 1421 O O . ALA A 1 183 ? 6.176 22.245 3.505 1.00 89.19 183 ALA A O 1
ATOM 1422 N N . TYR A 1 184 ? 8.198 21.975 4.454 1.00 92.75 184 TYR A N 1
ATOM 1423 C CA . TYR A 1 184 ? 7.836 20.923 5.408 1.00 92.75 184 TYR A CA 1
ATOM 1424 C C . TYR A 1 184 ? 7.866 21.419 6.860 1.00 92.75 184 TYR A C 1
ATOM 1426 O O . TYR A 1 184 ? 8.396 20.772 7.764 1.00 92.75 184 TYR A O 1
ATOM 1434 N N . ARG A 1 185 ? 7.306 22.610 7.101 1.00 92.62 185 ARG A N 1
ATOM 1435 C CA . ARG A 1 185 ? 7.393 23.301 8.400 1.00 92.62 185 ARG A CA 1
ATOM 1436 C C . ARG A 1 185 ? 6.737 22.566 9.574 1.00 92.62 185 ARG A C 1
ATOM 1438 O O . ARG A 1 185 ? 7.028 22.884 10.723 1.00 92.62 185 ARG A O 1
ATOM 1445 N N . GLN A 1 186 ? 5.881 21.583 9.303 1.00 95.12 186 GLN A N 1
ATOM 1446 C CA . GLN A 1 186 ? 5.236 20.740 10.309 1.00 95.12 186 GLN A CA 1
ATOM 1447 C C . GLN A 1 186 ? 5.996 19.428 10.584 1.00 95.12 186 GLN A C 1
ATOM 1449 O O . GLN A 1 186 ? 5.569 18.684 11.463 1.00 95.12 186 GLN A O 1
ATOM 1454 N N . ASP A 1 187 ? 7.115 19.125 9.907 1.00 92.00 187 ASP A N 1
ATOM 1455 C CA . ASP A 1 187 ? 7.840 17.843 10.054 1.00 92.00 187 ASP A CA 1
ATOM 1456 C C . ASP A 1 187 ? 8.233 17.543 11.506 1.00 92.00 187 ASP A C 1
ATOM 1458 O O . ASP A 1 187 ? 8.116 16.408 11.977 1.00 92.00 187 ASP A O 1
ATOM 1462 N N . ALA A 1 188 ? 8.683 18.567 12.238 1.00 92.19 188 ALA A N 1
ATOM 1463 C CA . ALA A 1 188 ? 9.053 18.431 13.644 1.00 92.19 188 ALA A CA 1
ATOM 1464 C C . ALA A 1 188 ? 7.835 18.094 14.520 1.00 92.19 188 ALA A C 1
ATOM 1466 O O . ALA A 1 188 ? 7.915 17.215 15.377 1.00 92.19 188 ALA A O 1
ATOM 1467 N N . ARG A 1 189 ? 6.692 18.749 14.267 1.00 95.69 189 ARG A N 1
ATOM 1468 C CA . ARG A 1 189 ? 5.429 18.490 14.972 1.00 95.69 189 ARG A CA 1
ATOM 1469 C C . ARG A 1 189 ? 4.902 17.089 14.660 1.00 95.69 189 ARG A C 1
ATOM 1471 O O . ARG A 1 189 ? 4.519 16.376 15.581 1.00 95.69 189 ARG A O 1
ATOM 1478 N N . LEU A 1 190 ? 4.928 16.688 13.389 1.00 94.94 190 LEU A N 1
ATOM 1479 C CA . LEU A 1 190 ? 4.552 15.349 12.938 1.00 94.94 190 LEU A CA 1
ATOM 1480 C C . LEU A 1 190 ? 5.413 14.274 13.609 1.00 94.94 190 LEU A C 1
ATOM 1482 O O . LEU A 1 190 ? 4.878 13.357 14.223 1.00 94.94 190 LEU A O 1
ATOM 1486 N N . THR A 1 191 ? 6.739 14.428 13.557 1.00 93.56 191 THR A N 1
ATOM 1487 C CA . THR A 1 191 ? 7.683 13.476 14.166 1.00 93.56 191 THR A CA 1
ATOM 1488 C C . THR A 1 191 ? 7.430 13.336 15.670 1.00 93.56 191 THR A C 1
ATOM 1490 O O . THR A 1 191 ? 7.310 12.220 16.166 1.00 93.56 191 THR A O 1
ATOM 1493 N N . ALA A 1 192 ? 7.284 14.453 16.392 1.00 95.06 192 ALA A N 1
ATOM 1494 C CA . ALA A 1 192 ? 7.037 14.431 17.834 1.00 95.06 192 ALA A CA 1
ATOM 1495 C C . ALA A 1 192 ? 5.697 13.766 18.195 1.00 95.06 192 ALA A C 1
ATOM 1497 O O . ALA A 1 192 ? 5.608 13.043 19.187 1.00 95.06 192 ALA A O 1
ATOM 1498 N N . LEU A 1 193 ? 4.649 13.988 17.395 1.00 96.69 193 LEU A N 1
ATOM 1499 C CA . LEU A 1 193 ? 3.360 13.320 17.577 1.00 96.69 193 LEU A CA 1
ATOM 1500 C C . LEU A 1 193 ? 3.461 11.817 17.322 1.00 96.69 193 LEU A C 1
ATOM 1502 O O . LEU A 1 193 ? 2.959 11.035 18.121 1.00 96.69 193 LEU A O 1
ATOM 1506 N N . TYR A 1 194 ? 4.148 11.401 16.263 1.00 96.56 194 TYR A N 1
ATOM 1507 C CA . TYR A 1 194 ? 4.350 9.985 15.957 1.00 96.56 194 TYR A CA 1
ATOM 1508 C C . TYR A 1 194 ? 5.094 9.244 17.061 1.00 96.56 194 TYR A C 1
ATOM 1510 O O . TYR A 1 194 ? 4.676 8.156 17.454 1.00 96.56 194 TYR A O 1
ATOM 1518 N N . GLU A 1 195 ? 6.130 9.853 17.636 1.00 95.94 195 GLU A N 1
ATOM 1519 C CA . GLU A 1 195 ? 6.821 9.286 18.796 1.00 95.94 195 GLU A CA 1
ATOM 1520 C C . GLU A 1 195 ? 5.880 9.109 19.998 1.00 95.94 195 GLU A C 1
ATOM 1522 O O . GLU A 1 195 ? 5.909 8.066 20.656 1.00 95.94 195 GLU A O 1
ATOM 1527 N N . LYS A 1 196 ? 4.999 10.086 20.264 1.00 97.50 196 LYS A N 1
ATOM 1528 C CA . LYS A 1 196 ? 3.989 9.977 21.331 1.00 97.50 196 LYS A CA 1
ATOM 1529 C C . LYS A 1 196 ? 2.961 8.875 21.054 1.00 97.50 196 LYS A C 1
ATOM 1531 O O . LYS A 1 196 ? 2.597 8.167 21.989 1.00 97.50 196 LYS A O 1
ATOM 1536 N N . LEU A 1 197 ? 2.548 8.704 19.796 1.00 97.81 197 LEU A N 1
ATOM 1537 C CA . LEU A 1 197 ? 1.588 7.681 19.353 1.00 97.81 197 LEU A CA 1
ATOM 1538 C C . LEU A 1 197 ? 2.188 6.267 19.242 1.00 97.81 197 LEU A C 1
ATOM 1540 O O . LEU A 1 197 ? 1.454 5.307 18.998 1.00 97.81 197 LEU A O 1
ATOM 1544 N N . GLY A 1 198 ? 3.501 6.122 19.448 1.00 96.94 198 GLY A N 1
ATOM 1545 C CA . GLY A 1 198 ? 4.176 4.825 19.522 1.00 96.94 198 GLY A CA 1
ATOM 1546 C C . GLY A 1 198 ? 4.919 4.391 18.259 1.00 96.94 198 GLY A C 1
ATOM 1547 O O . GLY A 1 198 ? 5.161 3.201 18.104 1.00 96.94 198 GLY A O 1
ATOM 1548 N N . MET A 1 199 ? 5.297 5.309 17.366 1.00 96.06 199 MET A N 1
ATOM 1549 C CA . MET A 1 199 ? 6.088 4.968 16.178 1.00 96.06 199 MET A CA 1
ATOM 1550 C C . MET A 1 199 ? 7.416 4.285 16.546 1.00 96.06 199 MET A C 1
ATOM 1552 O O . MET A 1 199 ? 8.099 4.715 17.482 1.00 96.06 199 MET A O 1
ATOM 1556 N N . ASP A 1 200 ? 7.823 3.269 15.776 1.00 92.69 200 ASP A N 1
ATOM 1557 C CA . ASP A 1 200 ? 9.162 2.686 15.901 1.00 92.69 200 ASP A CA 1
ATOM 1558 C C . ASP A 1 200 ? 10.234 3.715 15.506 1.00 92.69 200 ASP A C 1
ATOM 1560 O O . ASP A 1 200 ? 10.186 4.344 14.439 1.00 92.69 200 ASP A O 1
ATOM 1564 N N . LYS A 1 201 ? 11.238 3.888 16.370 1.00 84.25 201 LYS A N 1
ATOM 1565 C CA . LYS A 1 201 ? 12.304 4.871 16.158 1.00 84.25 201 LYS A CA 1
ATOM 1566 C C . LYS A 1 201 ? 13.153 4.450 14.963 1.00 84.25 201 LYS A C 1
ATOM 1568 O O . LYS A 1 201 ? 13.955 3.526 15.049 1.00 84.25 201 LYS A O 1
ATOM 1573 N N . GLY A 1 202 ? 13.015 5.180 13.860 1.00 79.50 202 GLY A N 1
ATOM 1574 C CA . GLY A 1 202 ? 13.713 4.886 12.606 1.00 79.50 202 GLY A CA 1
ATOM 1575 C C . GLY A 1 202 ? 12.881 4.097 11.594 1.00 79.50 202 GLY A C 1
ATOM 1576 O O . GLY A 1 202 ? 13.385 3.817 10.510 1.00 79.50 202 GLY A O 1
ATOM 1577 N N . GLY A 1 203 ? 11.610 3.811 11.888 1.00 87.44 203 GLY A N 1
ATOM 1578 C CA . GLY A 1 203 ? 10.673 3.153 10.978 1.00 87.44 203 GLY A CA 1
ATOM 1579 C C . GLY A 1 203 ? 10.198 4.024 9.809 1.00 87.44 203 GLY A C 1
ATOM 1580 O O . GLY A 1 203 ? 9.015 3.993 9.511 1.00 87.44 203 GLY A O 1
ATOM 1581 N N . TRP A 1 204 ? 11.076 4.816 9.181 1.00 90.12 204 TRP A N 1
ATOM 1582 C CA . TRP A 1 204 ? 10.774 5.707 8.048 1.00 90.12 204 TRP A CA 1
ATOM 1583 C C . TRP A 1 204 ? 11.126 5.019 6.716 1.00 90.12 204 TRP A C 1
ATOM 1585 O O . TRP A 1 204 ? 12.255 5.120 6.236 1.00 90.12 204 TRP A O 1
ATOM 1595 N N . THR A 1 205 ? 10.188 4.266 6.143 1.00 88.00 205 THR A N 1
ATOM 1596 C CA . THR A 1 205 ? 10.348 3.473 4.914 1.00 88.00 205 THR A CA 1
ATOM 1597 C C . THR A 1 205 ? 8.994 3.059 4.334 1.00 88.00 205 THR A C 1
ATOM 1599 O O . THR A 1 205 ? 8.155 2.564 5.075 1.00 88.00 205 THR A O 1
ATOM 1602 N N . CYS A 1 206 ? 8.812 3.168 3.014 1.00 88.25 206 CYS A N 1
ATOM 1603 C CA . CYS A 1 206 ? 7.628 2.650 2.303 1.00 88.25 206 CYS A CA 1
ATOM 1604 C C . CYS A 1 206 ? 7.766 1.163 1.923 1.00 88.25 206 CYS A C 1
ATOM 1606 O O . CYS A 1 206 ? 6.865 0.550 1.361 1.00 88.25 206 CYS A O 1
ATOM 1608 N N . VAL A 1 207 ? 8.915 0.550 2.231 1.00 89.38 207 VAL A N 1
ATOM 1609 C CA . VAL A 1 207 ? 9.158 -0.894 2.087 1.00 89.38 207 VAL A CA 1
ATOM 1610 C C . VAL A 1 207 ? 9.202 -1.500 3.488 1.00 89.38 207 VAL A C 1
ATOM 1612 O O . VAL A 1 207 ? 10.206 -2.061 3.927 1.00 89.38 207 VAL A O 1
ATOM 1615 N N . CYS A 1 208 ? 8.123 -1.298 4.244 1.00 91.38 208 CYS A N 1
ATOM 1616 C CA . CYS A 1 208 ? 7.995 -1.721 5.641 1.00 91.38 208 CYS A CA 1
ATOM 1617 C C . CYS A 1 208 ? 8.133 -3.244 5.827 1.00 91.38 208 CYS A C 1
ATOM 1619 O O . CYS A 1 208 ? 8.682 -3.699 6.830 1.00 91.38 208 CYS A O 1
ATOM 1621 N N . TYR A 1 209 ? 7.745 -4.006 4.808 1.00 91.81 209 TYR A N 1
ATOM 1622 C CA . TYR A 1 209 ? 7.843 -5.463 4.703 1.00 91.81 209 TYR A CA 1
ATOM 1623 C C . TYR A 1 209 ? 9.241 -5.989 4.335 1.00 91.81 209 TYR A C 1
ATOM 1625 O O . TYR A 1 209 ? 9.409 -7.194 4.146 1.00 91.81 209 TYR A O 1
ATOM 1633 N N . ALA A 1 210 ? 10.258 -5.133 4.194 1.00 88.19 210 ALA A N 1
ATOM 1634 C CA . ALA A 1 210 ? 11.619 -5.614 3.973 1.00 88.19 210 ALA A CA 1
ATOM 1635 C C . ALA A 1 210 ? 12.146 -6.359 5.220 1.00 88.19 210 ALA A C 1
ATOM 1637 O O . ALA A 1 210 ? 11.944 -5.877 6.344 1.00 88.19 210 ALA A O 1
ATOM 1638 N N . PRO A 1 211 ? 12.885 -7.478 5.054 1.00 87.38 211 PRO A N 1
ATOM 1639 C CA . PRO A 1 211 ? 13.490 -8.223 6.162 1.00 87.38 211 PRO A CA 1
ATOM 1640 C C . PRO A 1 211 ? 14.290 -7.370 7.143 1.00 87.38 211 PRO A C 1
ATOM 1642 O O . PRO A 1 211 ? 14.321 -7.630 8.342 1.00 87.38 211 PRO A O 1
ATOM 1645 N N . GLU A 1 212 ? 14.936 -6.328 6.643 1.00 85.00 212 GLU A N 1
ATOM 1646 C CA . GLU A 1 212 ? 15.786 -5.459 7.438 1.00 85.00 212 GLU A CA 1
ATOM 1647 C C . GLU A 1 212 ? 15.019 -4.394 8.238 1.00 85.00 212 GLU A C 1
ATOM 1649 O O . GLU A 1 212 ? 15.575 -3.821 9.180 1.00 85.00 212 GLU A O 1
ATOM 1654 N N . VAL A 1 213 ? 13.753 -4.142 7.890 1.00 87.06 213 VAL A N 1
ATOM 1655 C CA . VAL A 1 213 ? 12.827 -3.298 8.662 1.00 87.06 213 VAL A CA 1
ATOM 1656 C C . VAL A 1 213 ? 12.122 -4.142 9.721 1.00 87.06 213 VAL A C 1
ATOM 1658 O O . VAL A 1 213 ? 12.055 -3.738 10.882 1.00 87.06 213 VAL A O 1
ATOM 1661 N N . GLY A 1 214 ? 11.667 -5.336 9.330 1.00 87.50 214 GLY A N 1
ATOM 1662 C CA . GLY A 1 214 ? 11.072 -6.333 10.219 1.00 87.50 214 GLY A CA 1
ATOM 1663 C C . GLY A 1 214 ? 9.551 -6.241 10.379 1.00 87.50 214 GLY A C 1
ATOM 1664 O O . GLY A 1 214 ? 8.986 -7.068 11.090 1.00 87.50 214 GLY A O 1
ATOM 1665 N N . ASN A 1 215 ? 8.871 -5.301 9.709 1.00 93.19 215 ASN A N 1
ATOM 1666 C CA . ASN A 1 215 ? 7.407 -5.213 9.717 1.00 93.19 215 ASN A CA 1
ATOM 1667 C C . ASN A 1 215 ? 6.802 -6.125 8.625 1.00 93.19 215 ASN A C 1
ATOM 1669 O O . ASN A 1 215 ? 6.204 -5.650 7.665 1.00 93.19 215 ASN A O 1
ATOM 1673 N N . ILE A 1 216 ? 7.018 -7.442 8.747 1.00 94.88 216 ILE A N 1
ATOM 1674 C CA . ILE A 1 216 ? 6.602 -8.448 7.751 1.00 94.88 216 ILE A CA 1
ATOM 1675 C C . ILE A 1 216 ? 5.384 -9.236 8.260 1.00 94.88 216 ILE A C 1
ATOM 1677 O O . ILE A 1 216 ? 5.554 -10.042 9.179 1.00 94.88 216 ILE A O 1
ATOM 1681 N N . PRO A 1 217 ? 4.186 -9.033 7.689 1.00 97.00 217 PRO A N 1
ATOM 1682 C CA . PRO A 1 217 ? 3.007 -9.814 8.042 1.00 97.00 217 PRO A CA 1
ATOM 1683 C C . PRO A 1 217 ? 3.056 -11.215 7.421 1.00 97.00 217 PRO A C 1
ATOM 1685 O O . PRO A 1 217 ? 3.893 -11.518 6.564 1.00 97.00 217 PRO A O 1
ATOM 1688 N N . LYS A 1 218 ? 2.138 -12.078 7.844 1.00 97.56 218 LYS A N 1
ATOM 1689 C CA . LYS A 1 218 ? 1.912 -13.412 7.286 1.00 97.56 218 LYS A CA 1
ATOM 1690 C C . LYS A 1 218 ? 0.713 -13.410 6.345 1.00 97.56 218 LYS A C 1
ATOM 1692 O O . LYS A 1 218 ? -0.127 -12.512 6.355 1.00 97.56 218 LYS A O 1
ATOM 1697 N N . GLN A 1 219 ? 0.624 -14.456 5.528 1.00 97.81 219 GLN A N 1
ATOM 1698 C CA . GLN A 1 219 ? -0.562 -14.692 4.715 1.00 97.81 219 GLN A CA 1
ATOM 1699 C C . GLN A 1 219 ? -1.802 -14.806 5.618 1.00 97.81 219 GLN A C 1
ATOM 1701 O O . GLN A 1 219 ? -1.805 -15.587 6.566 1.00 97.81 219 GLN A O 1
ATOM 1706 N N . GLY A 1 220 ? -2.855 -14.059 5.288 1.00 97.44 220 GLY A N 1
ATOM 1707 C CA . GLY A 1 220 ? -4.113 -14.014 6.033 1.00 97.44 220 GLY A CA 1
ATOM 1708 C C . GLY A 1 220 ? -4.183 -12.953 7.133 1.00 97.44 220 GLY A C 1
ATOM 1709 O O . GLY A 1 220 ? -5.300 -12.625 7.531 1.00 97.44 220 GLY A O 1
ATOM 1710 N N . ASP A 1 221 ? -3.050 -12.388 7.567 1.00 98.50 221 ASP A N 1
ATOM 1711 C CA . ASP A 1 221 ? -3.025 -11.335 8.589 1.00 98.50 221 ASP A CA 1
ATOM 1712 C C . ASP A 1 221 ? -3.817 -10.111 8.122 1.00 98.50 221 ASP A C 1
ATOM 1714 O O . ASP A 1 221 ? -3.685 -9.662 6.978 1.00 98.50 221 ASP A O 1
ATOM 1718 N N . ARG A 1 222 ? -4.616 -9.545 9.022 1.00 98.31 222 ARG A N 1
ATOM 1719 C CA . ARG A 1 222 ? -5.377 -8.316 8.805 1.00 98.31 222 ARG A CA 1
ATOM 1720 C C . ARG A 1 222 ? -4.576 -7.111 9.257 1.00 98.31 222 ARG A C 1
ATOM 1722 O O . ARG A 1 222 ? -4.105 -7.060 10.394 1.00 98.31 222 ARG A O 1
ATOM 1729 N N . LEU A 1 223 ? -4.423 -6.135 8.370 1.00 98.19 223 LEU A N 1
ATOM 1730 C CA . LEU A 1 223 ? -3.513 -5.014 8.578 1.00 98.19 223 LEU A CA 1
ATOM 1731 C C . LEU A 1 223 ? -4.241 -3.674 8.608 1.00 98.19 223 LEU A C 1
ATOM 1733 O O . LEU A 1 223 ? -5.334 -3.501 8.078 1.00 98.19 223 LEU A O 1
ATOM 1737 N N . SER A 1 224 ? -3.558 -2.713 9.219 1.00 97.38 224 SER A N 1
ATOM 1738 C CA . SER A 1 224 ? -3.889 -1.292 9.193 1.00 97.38 224 SER A CA 1
ATOM 1739 C C . SER A 1 224 ? -2.743 -0.559 8.513 1.00 97.38 224 SER A C 1
ATOM 1741 O O . SER A 1 224 ? -1.888 0.046 9.169 1.00 97.38 224 SER A O 1
ATOM 1743 N N . TRP A 1 225 ? -2.644 -0.758 7.202 1.00 96.56 225 TRP A N 1
ATOM 1744 C CA . TRP A 1 225 ? -1.558 -0.253 6.374 1.00 96.56 225 TRP A CA 1
ATOM 1745 C C . TRP A 1 225 ? -2.113 0.729 5.355 1.00 96.56 225 TRP A C 1
ATOM 1747 O O . TRP A 1 225 ? -2.954 0.363 4.542 1.00 96.56 225 TRP A O 1
ATOM 1757 N N . SER A 1 226 ? -1.561 1.939 5.367 1.00 86.38 226 SER A N 1
ATOM 1758 C CA . SER A 1 226 ? -1.677 2.889 4.261 1.00 86.38 226 SER A CA 1
ATOM 1759 C C . SER A 1 226 ? -0.418 2.813 3.390 1.00 86.38 226 SER A C 1
ATOM 1761 O O . SER A 1 226 ? 0.558 2.172 3.765 1.00 86.38 226 SER A O 1
ATOM 1763 N N . GLU A 1 227 ? -0.442 3.498 2.246 1.00 88.62 227 GLU A N 1
ATOM 1764 C CA . GLU A 1 227 ? 0.570 3.513 1.172 1.00 88.62 227 GLU A CA 1
ATOM 1765 C C . GLU A 1 227 ? 0.258 2.489 0.077 1.00 88.62 227 GLU A C 1
ATOM 1767 O O . GLU A 1 227 ? 0.168 1.285 0.296 1.00 88.62 227 GLU A O 1
ATOM 1772 N N . SER A 1 228 ? 0.058 3.004 -1.134 1.00 90.00 228 SER A N 1
ATOM 1773 C CA . SER A 1 228 ? -0.421 2.260 -2.297 1.00 90.00 228 SER A CA 1
ATOM 1774 C C . SER A 1 228 ? 0.426 1.035 -2.667 1.00 90.00 228 SER A C 1
ATOM 1776 O O . SER A 1 228 ? -0.133 -0.027 -2.947 1.00 90.00 228 SER A O 1
ATOM 1778 N N . SER A 1 229 ? 1.756 1.148 -2.649 1.00 92.94 229 SER A N 1
ATOM 1779 C CA . SER A 1 229 ? 2.671 0.056 -2.976 1.00 92.94 229 SER A CA 1
ATOM 1780 C C . SER A 1 229 ? 2.759 -0.974 -1.851 1.00 92.94 229 SER A C 1
ATOM 1782 O O . SER A 1 229 ? 2.829 -2.167 -2.139 1.00 92.94 229 SER A O 1
ATOM 1784 N N . ALA A 1 230 ? 2.778 -0.553 -0.589 1.00 94.38 230 ALA A N 1
ATOM 1785 C CA . ALA A 1 230 ? 2.840 -1.426 0.573 1.00 94.38 230 ALA A CA 1
ATOM 1786 C C . ALA A 1 230 ? 1.548 -2.224 0.735 1.00 94.38 230 ALA A C 1
ATOM 1788 O O . ALA A 1 230 ? 1.616 -3.437 0.924 1.00 94.38 230 ALA A O 1
ATOM 1789 N N . ILE A 1 231 ? 0.390 -1.577 0.564 1.00 95.75 231 ILE A N 1
ATOM 1790 C CA . ILE A 1 231 ? -0.925 -2.229 0.506 1.00 95.75 231 ILE A CA 1
ATOM 1791 C C . ILE A 1 231 ? -0.941 -3.295 -0.588 1.00 95.75 231 ILE A C 1
ATOM 1793 O O . ILE A 1 231 ? -1.268 -4.452 -0.324 1.00 95.75 231 ILE A O 1
ATOM 1797 N N . ASN A 1 232 ? -0.555 -2.929 -1.813 1.00 96.62 232 ASN A N 1
ATOM 1798 C CA . ASN A 1 232 ? -0.608 -3.851 -2.940 1.00 96.62 232 ASN A CA 1
ATOM 1799 C C . ASN A 1 232 ? 0.360 -5.031 -2.754 1.00 96.62 232 ASN A C 1
ATOM 1801 O O . ASN A 1 232 ? -0.017 -6.178 -2.990 1.00 96.62 232 ASN A O 1
ATOM 1805 N N . TYR A 1 233 ? 1.575 -4.781 -2.257 1.00 97.31 233 TYR A N 1
ATOM 1806 C CA . TYR A 1 233 ? 2.539 -5.841 -1.959 1.00 97.31 233 TYR A CA 1
ATOM 1807 C C . TYR A 1 233 ? 2.054 -6.764 -0.829 1.00 97.31 233 TYR A C 1
ATOM 1809 O O . TYR A 1 233 ? 2.146 -7.987 -0.955 1.00 97.31 233 TYR A O 1
ATOM 1817 N N . ALA A 1 234 ? 1.495 -6.204 0.248 1.00 97.81 234 ALA A N 1
ATOM 1818 C CA . ALA A 1 234 ? 0.919 -6.976 1.345 1.00 97.81 234 ALA A CA 1
ATOM 1819 C C . ALA A 1 234 ? -0.218 -7.880 0.856 1.00 97.81 234 ALA A C 1
ATOM 1821 O O . ALA A 1 234 ? -0.216 -9.080 1.133 1.00 97.81 234 ALA A O 1
ATOM 1822 N N . ASN A 1 235 ? -1.138 -7.334 0.061 1.00 98.50 235 ASN A N 1
ATOM 1823 C CA . ASN A 1 235 ? -2.247 -8.093 -0.496 1.00 98.50 235 ASN A CA 1
ATOM 1824 C C . ASN A 1 235 ? -1.786 -9.167 -1.490 1.00 98.50 235 ASN A C 1
ATOM 1826 O O . ASN A 1 235 ? -2.199 -10.317 -1.369 1.00 98.50 235 ASN A O 1
ATOM 1830 N N . SER A 1 236 ? -0.924 -8.817 -2.444 1.00 98.44 236 SER A N 1
ATOM 1831 C CA . SER A 1 236 ? -0.606 -9.670 -3.598 1.00 98.44 236 SER A CA 1
ATOM 1832 C C . SER A 1 236 ? 0.566 -10.613 -3.332 1.00 98.44 236 SER A C 1
ATOM 1834 O O . SER A 1 236 ? 0.462 -11.820 -3.531 1.00 98.44 236 SER A O 1
ATOM 1836 N N . ALA A 1 237 ? 1.703 -10.083 -2.876 1.00 97.38 237 ALA A N 1
ATOM 1837 C CA . ALA A 1 237 ? 2.936 -10.857 -2.735 1.00 97.38 237 ALA A CA 1
ATOM 1838 C C . ALA A 1 237 ? 3.002 -11.631 -1.410 1.00 97.38 237 ALA A C 1
ATOM 1840 O O . ALA A 1 237 ? 3.566 -12.724 -1.375 1.00 97.38 237 ALA A O 1
ATOM 1841 N N . ILE A 1 238 ? 2.420 -11.084 -0.336 1.00 97.81 238 ILE A N 1
ATOM 1842 C CA . ILE A 1 238 ? 2.361 -11.745 0.979 1.00 97.81 238 ILE A CA 1
ATOM 1843 C C . ILE A 1 238 ? 1.043 -12.513 1.165 1.00 97.81 238 ILE A C 1
ATOM 1845 O O . ILE A 1 238 ? 1.031 -13.564 1.804 1.00 97.81 238 ILE A O 1
ATOM 1849 N N . GLY A 1 239 ? -0.062 -12.030 0.589 1.00 98.12 239 GLY A N 1
ATOM 1850 C CA . GLY A 1 239 ? -1.393 -12.592 0.836 1.00 98.12 239 GLY A CA 1
ATOM 1851 C C . GLY A 1 239 ? -1.980 -12.171 2.187 1.00 98.12 239 GLY A C 1
ATOM 1852 O O . GLY A 1 239 ? -2.847 -12.859 2.722 1.00 98.12 239 GLY A O 1
ATOM 1853 N N . ALA A 1 240 ? -1.483 -11.077 2.765 1.00 98.44 240 ALA A N 1
ATOM 1854 C CA . ALA A 1 240 ? -2.130 -10.396 3.879 1.00 98.44 240 ALA A CA 1
ATOM 1855 C C . ALA A 1 240 ? -3.371 -9.633 3.380 1.00 98.44 240 ALA A C 1
ATOM 1857 O O . ALA A 1 240 ? -3.673 -9.609 2.182 1.00 98.44 240 ALA A O 1
ATOM 1858 N N . ARG A 1 241 ? -4.125 -9.039 4.301 1.00 98.25 241 ARG A N 1
ATOM 1859 C CA . ARG A 1 241 ? -5.432 -8.442 4.027 1.00 98.25 241 ARG A CA 1
ATOM 1860 C C . ARG A 1 241 ? -5.476 -7.020 4.548 1.00 98.25 241 ARG A C 1
ATOM 1862 O O . ARG A 1 241 ? -5.412 -6.791 5.752 1.00 98.25 241 ARG A O 1
ATOM 1869 N N . THR A 1 242 ? -5.568 -6.066 3.629 1.00 96.88 242 THR A N 1
ATOM 1870 C CA . THR A 1 242 ? -5.725 -4.648 3.962 1.00 96.88 242 THR A CA 1
ATOM 1871 C C . THR A 1 242 ? -6.481 -3.918 2.866 1.00 96.88 242 THR A C 1
ATOM 1873 O O . THR A 1 242 ? -6.244 -4.138 1.675 1.00 96.88 242 THR A O 1
ATOM 1876 N N . ASN A 1 243 ? -7.388 -3.032 3.262 1.00 93.56 243 ASN A N 1
ATOM 1877 C CA . ASN A 1 243 ? -8.063 -2.139 2.329 1.00 93.56 243 ASN A CA 1
ATOM 1878 C C . ASN A 1 243 ? -7.154 -0.976 1.926 1.00 93.56 243 ASN A C 1
ATOM 1880 O O . ASN A 1 243 ? -6.205 -0.625 2.625 1.00 93.56 243 ASN A O 1
ATOM 1884 N N . ARG A 1 244 ? -7.476 -0.351 0.790 1.00 88.56 244 ARG A N 1
ATOM 1885 C CA . ARG A 1 244 ? -6.837 0.890 0.341 1.00 88.56 244 ARG A CA 1
ATOM 1886 C C . ARG A 1 244 ? -7.492 2.092 1.023 1.00 88.56 244 ARG A C 1
ATOM 1888 O O . ARG A 1 244 ? -8.232 2.849 0.396 1.00 88.56 244 ARG A O 1
ATOM 1895 N N . ASN A 1 245 ? -7.229 2.234 2.316 1.00 85.56 245 ASN A N 1
ATOM 1896 C CA . ASN A 1 245 ? -7.756 3.312 3.145 1.00 85.56 245 ASN A CA 1
ATOM 1897 C C . ASN A 1 245 ? -6.889 4.581 3.046 1.00 85.56 245 ASN A C 1
ATOM 1899 O O . ASN A 1 245 ? -5.798 4.596 2.469 1.00 85.56 245 ASN A O 1
ATOM 1903 N N . THR A 1 246 ? -7.376 5.679 3.627 1.00 82.38 246 THR A N 1
ATOM 1904 C CA . THR A 1 246 ? -6.539 6.869 3.837 1.00 82.38 246 THR A CA 1
ATOM 1905 C C . THR A 1 246 ? -5.679 6.726 5.083 1.00 82.38 246 THR A C 1
ATOM 1907 O O . THR A 1 246 ? -6.086 6.100 6.057 1.00 82.38 246 THR A O 1
ATOM 1910 N N . MET A 1 247 ? -4.559 7.451 5.110 1.00 83.75 247 MET A N 1
ATOM 1911 C CA . MET A 1 247 ? -3.697 7.598 6.293 1.00 83.75 247 MET A CA 1
ATOM 1912 C C . MET A 1 247 ? -4.453 7.964 7.583 1.00 83.75 247 MET A C 1
ATOM 1914 O O . MET A 1 247 ? -4.042 7.560 8.666 1.00 83.75 247 MET A O 1
ATOM 1918 N N . GLY A 1 248 ? -5.550 8.724 7.480 1.00 88.12 248 GLY A N 1
ATOM 1919 C CA . GLY A 1 248 ? -6.371 9.091 8.631 1.00 88.12 248 GLY A CA 1
ATOM 1920 C C . GLY A 1 248 ? -7.178 7.909 9.157 1.00 88.12 248 GLY A C 1
ATOM 1921 O O . GLY A 1 248 ? -7.172 7.664 10.358 1.00 88.12 248 GLY A O 1
ATOM 1922 N N . ILE A 1 249 ? -7.830 7.161 8.261 1.00 93.56 249 ILE A N 1
ATOM 1923 C CA . ILE A 1 249 ? -8.567 5.945 8.626 1.00 93.56 249 ILE A CA 1
ATOM 1924 C C . ILE A 1 249 ? -7.609 4.901 9.198 1.00 93.56 249 ILE A C 1
ATOM 1926 O O . ILE A 1 249 ? -7.878 4.405 10.287 1.00 93.56 249 ILE A O 1
ATOM 1930 N N . ASP A 1 250 ? -6.463 4.657 8.553 1.00 94.62 250 ASP A N 1
ATOM 1931 C CA . ASP A 1 250 ? -5.497 3.671 9.050 1.00 94.62 250 ASP A CA 1
ATOM 1932 C C . ASP A 1 250 ? -4.858 4.080 10.383 1.00 94.62 250 ASP A C 1
ATOM 1934 O O . ASP A 1 250 ? -4.559 3.230 11.216 1.00 94.62 250 ASP A O 1
ATOM 1938 N N . MET A 1 251 ? -4.681 5.376 10.659 1.00 95.94 251 MET A N 1
ATOM 1939 C CA . MET A 1 251 ? -4.266 5.793 12.001 1.00 95.94 251 MET A CA 1
ATOM 1940 C C . MET A 1 251 ? -5.358 5.499 13.038 1.00 95.94 251 MET A C 1
ATOM 1942 O O . MET A 1 251 ? -5.055 5.036 14.134 1.00 95.94 251 MET A O 1
ATOM 1946 N N . LEU A 1 252 ? -6.632 5.741 12.717 1.00 97.44 252 LEU A N 1
ATOM 1947 C CA . LEU A 1 252 ? -7.733 5.459 13.643 1.00 97.44 252 LEU A CA 1
ATOM 1948 C C . LEU A 1 252 ? -7.894 3.955 13.898 1.00 97.44 252 LEU A C 1
ATOM 1950 O O . LEU A 1 252 ? -8.042 3.561 15.053 1.00 97.44 252 LEU A O 1
ATOM 1954 N N . THR A 1 253 ? -7.803 3.109 12.870 1.00 97.81 253 THR A N 1
ATOM 1955 C CA . THR A 1 253 ? -7.824 1.648 13.045 1.00 97.81 253 THR A CA 1
ATOM 1956 C C . THR A 1 253 ? -6.605 1.163 13.829 1.00 97.81 253 THR A C 1
ATOM 1958 O O . THR A 1 253 ? -6.741 0.307 14.702 1.00 97.81 253 THR A O 1
ATOM 1961 N N . ALA A 1 254 ? -5.431 1.771 13.625 1.00 98.06 254 ALA A N 1
ATOM 1962 C CA . ALA A 1 254 ? -4.231 1.500 14.415 1.00 98.06 254 ALA A CA 1
ATOM 1963 C C . ALA A 1 254 ? -4.336 1.948 15.883 1.00 98.06 254 ALA A C 1
ATOM 1965 O O . ALA A 1 254 ? -3.719 1.339 16.753 1.00 98.06 254 ALA A O 1
ATOM 1966 N N . LEU A 1 255 ? -5.100 2.996 16.189 1.00 98.12 255 LEU A N 1
ATOM 1967 C CA . LEU A 1 255 ? -5.369 3.424 17.567 1.00 98.12 255 LEU A CA 1
ATOM 1968 C C . LEU A 1 255 ? -6.407 2.530 18.252 1.00 98.12 255 LEU A C 1
ATOM 1970 O O . LEU A 1 255 ? -6.305 2.279 19.449 1.00 98.12 255 LEU A O 1
ATOM 1974 N N . LEU A 1 256 ? -7.390 2.037 17.496 1.00 97.94 256 LEU A N 1
ATOM 1975 C CA . LEU A 1 256 ? -8.433 1.143 18.000 1.00 97.94 256 LEU A CA 1
ATOM 1976 C C . LEU A 1 256 ? -7.978 -0.320 18.112 1.00 97.94 256 LEU A C 1
ATOM 1978 O O . LEU A 1 256 ? -8.539 -1.054 18.917 1.00 97.94 256 LEU A O 1
ATOM 1982 N N . GLY A 1 257 ? -7.012 -0.759 17.296 1.00 97.94 257 GLY A N 1
ATOM 1983 C CA . GLY A 1 257 ? -6.702 -2.186 17.128 1.00 97.94 257 GLY A CA 1
ATOM 1984 C C . GLY A 1 257 ? -7.745 -2.950 16.312 1.00 97.94 257 GLY A C 1
ATOM 1985 O O . GLY A 1 257 ? -7.783 -4.175 16.356 1.00 97.94 257 GLY A O 1
ATOM 1986 N N . LYS A 1 258 ? -8.600 -2.226 15.582 1.00 98.00 258 LYS A N 1
ATOM 1987 C CA . LYS A 1 258 ? -9.779 -2.754 14.892 1.00 98.00 258 LYS A CA 1
ATOM 1988 C C . LYS A 1 258 ? -9.915 -2.119 13.519 1.00 98.00 258 LYS A C 1
ATOM 1990 O O . LYS A 1 258 ? -9.732 -0.908 13.395 1.00 98.00 258 LYS A O 1
ATOM 1995 N N . ALA A 1 259 ? -10.311 -2.898 12.519 1.00 96.94 259 ALA A N 1
ATOM 1996 C CA . ALA A 1 259 ? -10.673 -2.393 11.194 1.00 96.94 259 ALA A CA 1
ATOM 1997 C C . ALA A 1 259 ? -12.034 -2.943 10.735 1.00 96.94 259 ALA A C 1
ATOM 1999 O O . ALA A 1 259 ? -12.415 -4.034 11.156 1.00 96.94 259 ALA A O 1
ATOM 2000 N N . PRO A 1 260 ? -12.783 -2.230 9.877 1.00 95.94 260 PRO A N 1
ATOM 2001 C CA . PRO A 1 260 ? -14.008 -2.766 9.291 1.00 95.94 260 PRO A CA 1
ATOM 2002 C C . PRO A 1 260 ? -13.730 -3.889 8.284 1.00 95.94 260 PRO A C 1
ATOM 2004 O O . PRO A 1 260 ? -12.836 -3.774 7.445 1.00 95.94 260 PRO A O 1
ATOM 2007 N N . ASP A 1 261 ? -14.520 -4.960 8.346 1.00 96.00 261 ASP A N 1
ATOM 2008 C CA . ASP A 1 261 ? -14.368 -6.151 7.499 1.00 96.00 261 ASP A CA 1
ATOM 2009 C C . ASP A 1 261 ? -15.148 -6.008 6.182 1.00 96.00 261 ASP A C 1
ATOM 2011 O O . ASP A 1 261 ? -16.312 -6.399 6.085 1.00 96.00 261 ASP A O 1
ATOM 2015 N N . PHE A 1 262 ? -14.521 -5.398 5.174 1.00 94.81 262 PHE A N 1
ATOM 2016 C CA . PHE A 1 262 ? -15.073 -5.246 3.821 1.00 94.81 262 PHE A CA 1
ATOM 2017 C C . PHE A 1 262 ? -13.970 -5.263 2.760 1.00 94.81 262 PHE A C 1
ATOM 2019 O O . PHE A 1 262 ? -12.784 -5.191 3.084 1.00 94.81 262 PHE A O 1
ATOM 2026 N N . GLY A 1 263 ? -14.357 -5.293 1.483 1.00 94.69 263 GLY A N 1
ATOM 2027 C CA . GLY A 1 263 ? -13.427 -5.117 0.369 1.00 94.69 263 GLY A CA 1
ATOM 2028 C C . GLY A 1 263 ? -12.329 -6.181 0.361 1.00 94.69 263 GLY A C 1
ATOM 2029 O O . GLY A 1 263 ? -12.605 -7.373 0.442 1.00 94.69 263 GLY A O 1
ATOM 2030 N N . LEU A 1 264 ? -11.070 -5.753 0.301 1.00 96.75 264 LEU A N 1
ATOM 2031 C CA . LEU A 1 264 ? -9.905 -6.642 0.237 1.00 96.75 264 LEU A CA 1
ATOM 2032 C C . LEU A 1 264 ? -9.638 -7.405 1.547 1.00 96.75 264 LEU A C 1
ATOM 2034 O O . LEU A 1 264 ? -8.740 -8.253 1.581 1.00 96.75 264 LEU A O 1
ATOM 2038 N N . MET A 1 265 ? -10.412 -7.131 2.604 1.00 96.25 265 MET A N 1
ATOM 2039 C CA . MET A 1 265 ? -10.418 -7.915 3.842 1.00 96.25 265 MET A CA 1
ATOM 2040 C C . MET A 1 265 ? -11.173 -9.245 3.691 1.00 96.25 265 MET A C 1
ATOM 2042 O O . MET A 1 265 ? -10.846 -10.215 4.380 1.00 96.25 265 MET A O 1
ATOM 2046 N N . THR A 1 266 ? -12.131 -9.335 2.762 1.00 96.38 266 THR A N 1
ATOM 2047 C CA . THR A 1 266 ? -12.997 -10.513 2.572 1.00 96.38 266 THR A CA 1
ATOM 2048 C C . THR A 1 266 ? -12.545 -11.375 1.394 1.00 96.38 266 THR A C 1
ATOM 2050 O O . THR A 1 266 ? -11.751 -10.941 0.566 1.00 96.38 266 THR A O 1
ATOM 2053 N N . ASP A 1 267 ? -13.013 -12.622 1.308 1.00 96.56 267 ASP A N 1
ATOM 2054 C CA . ASP A 1 267 ? -12.697 -13.486 0.160 1.00 96.56 267 ASP A CA 1
ATOM 2055 C C . ASP A 1 267 ? -13.408 -13.013 -1.114 1.00 96.56 267 ASP A C 1
ATOM 2057 O O . ASP A 1 267 ? -12.834 -13.035 -2.203 1.00 96.56 267 ASP A O 1
ATOM 2061 N N . GLU A 1 268 ? -14.635 -12.515 -0.972 1.00 95.44 268 GLU A N 1
ATOM 2062 C CA . GLU A 1 268 ? -15.448 -11.989 -2.065 1.00 95.44 268 GLU A CA 1
ATOM 2063 C C . GLU A 1 268 ? -14.814 -10.746 -2.695 1.00 95.44 268 GLU A C 1
ATOM 2065 O O . GLU A 1 268 ? -14.697 -10.671 -3.917 1.00 95.44 268 GLU A O 1
ATOM 2070 N N . GLY A 1 269 ? -14.350 -9.785 -1.887 1.00 95.31 269 GLY A N 1
ATOM 2071 C CA . GLY A 1 269 ? -13.744 -8.560 -2.414 1.00 95.31 269 GLY A CA 1
ATOM 2072 C C . GLY A 1 269 ? -12.376 -8.781 -3.065 1.00 95.31 269 GLY A C 1
ATOM 2073 O O . GLY A 1 269 ? -11.883 -7.899 -3.765 1.00 95.31 269 GLY A O 1
ATOM 2074 N N . ARG A 1 270 ? -11.779 -9.964 -2.883 1.00 97.88 270 ARG A N 1
ATOM 2075 C CA . ARG A 1 270 ? -10.504 -10.371 -3.490 1.00 97.88 270 ARG A CA 1
ATOM 2076 C C . ARG A 1 270 ? -10.675 -11.162 -4.789 1.00 97.88 270 ARG A C 1
ATOM 2078 O O . ARG A 1 270 ? -9.665 -11.531 -5.395 1.00 97.88 270 ARG A O 1
ATOM 2085 N N . LYS A 1 271 ? -11.910 -11.427 -5.237 1.00 98.25 271 LYS A N 1
ATOM 2086 C CA . LYS A 1 271 ? -12.172 -12.051 -6.542 1.00 98.25 271 LYS A CA 1
ATOM 2087 C C . LYS A 1 271 ? -11.730 -11.132 -7.680 1.00 98.25 271 LYS A C 1
ATOM 2089 O O . LYS A 1 271 ? -12.046 -9.945 -7.705 1.00 98.25 271 LYS A O 1
ATOM 2094 N N . ALA A 1 272 ? -11.016 -11.702 -8.642 1.00 98.38 272 ALA A N 1
ATOM 2095 C CA . ALA A 1 272 ? -10.539 -11.002 -9.816 1.00 98.38 272 ALA A CA 1
ATOM 2096 C C . ALA A 1 272 ? -11.647 -10.842 -10.856 1.00 98.38 272 ALA A C 1
ATOM 2098 O O . ALA A 1 272 ? -12.157 -11.825 -11.389 1.00 98.38 272 ALA A O 1
ATOM 2099 N N . LYS A 1 273 ? -11.972 -9.595 -11.192 1.00 97.62 273 LYS A N 1
ATOM 2100 C CA . LYS A 1 273 ? -12.930 -9.265 -12.258 1.00 97.62 273 LYS A CA 1
ATOM 2101 C C . LYS A 1 273 ? -12.276 -9.159 -13.633 1.00 97.62 273 LYS A C 1
ATOM 2103 O O . LYS A 1 273 ? -12.965 -8.944 -14.625 1.00 97.62 273 LYS A O 1
ATOM 2108 N N . TRP A 1 274 ? -10.953 -9.294 -13.695 1.00 98.56 274 TRP A N 1
ATOM 2109 C CA . TRP A 1 274 ? -10.191 -9.231 -14.934 1.00 98.56 274 TRP A CA 1
ATOM 2110 C C . TRP A 1 274 ? -9.216 -10.397 -15.040 1.00 98.56 274 TRP A C 1
ATOM 2112 O O . TRP A 1 274 ? -8.393 -10.592 -14.150 1.00 98.56 274 TRP A O 1
ATOM 2122 N N . LEU A 1 275 ? -9.257 -11.123 -16.152 1.00 98.81 275 LEU A N 1
ATOM 2123 C CA . LEU A 1 275 ? -8.185 -12.000 -16.601 1.00 98.81 275 LEU A CA 1
ATOM 2124 C C . LEU A 1 275 ? -7.215 -11.183 -17.459 1.00 98.81 275 LEU A C 1
ATOM 2126 O O . LEU A 1 275 ? -7.590 -10.647 -18.502 1.00 98.81 275 LEU A O 1
ATOM 2130 N N . ILE A 1 276 ? -5.967 -11.088 -17.017 1.00 98.81 276 ILE A N 1
ATOM 2131 C CA . ILE A 1 276 ? -4.896 -10.404 -17.735 1.00 98.81 276 ILE A CA 1
ATOM 2132 C C . ILE A 1 276 ? -4.019 -11.454 -18.406 1.00 98.81 276 ILE A C 1
ATOM 2134 O O . ILE A 1 276 ? -3.263 -12.158 -17.739 1.00 98.81 276 ILE A O 1
ATOM 2138 N N . GLU A 1 277 ? -4.111 -11.552 -19.727 1.00 98.56 277 GLU A N 1
ATOM 2139 C CA . GLU A 1 277 ? -3.340 -12.514 -20.512 1.00 98.56 277 GLU A CA 1
ATOM 2140 C C . GLU A 1 277 ? -2.067 -11.867 -21.046 1.00 98.56 277 GLU A C 1
ATOM 2142 O O . GLU A 1 277 ? -2.108 -11.124 -22.028 1.00 98.56 277 GLU A O 1
ATOM 2147 N N . VAL A 1 278 ? -0.928 -12.154 -20.418 1.00 98.38 278 VAL A N 1
ATOM 2148 C CA . VAL A 1 278 ? 0.372 -11.707 -20.922 1.00 98.38 278 VAL A CA 1
ATOM 2149 C C . VAL A 1 278 ? 0.927 -12.784 -21.840 1.00 98.38 278 VAL A C 1
ATOM 2151 O O . VAL A 1 278 ? 1.173 -13.907 -21.407 1.00 98.38 278 VAL A O 1
ATOM 2154 N N . LYS A 1 279 ? 1.104 -12.462 -23.120 1.00 96.44 279 LYS A N 1
ATOM 2155 C CA . LYS A 1 279 ? 1.503 -13.444 -24.135 1.00 96.44 279 LYS A CA 1
ATOM 2156 C C . LYS A 1 279 ? 2.500 -12.873 -25.129 1.00 96.44 279 LYS A C 1
ATOM 2158 O O . LYS A 1 279 ? 2.711 -11.664 -25.192 1.00 96.44 279 LYS A O 1
ATOM 2163 N N . ASP A 1 280 ? 3.118 -13.770 -25.892 1.00 94.38 280 ASP A N 1
ATOM 2164 C CA . ASP A 1 280 ? 4.042 -13.437 -26.982 1.00 94.38 280 ASP A CA 1
ATOM 2165 C C . ASP A 1 280 ? 5.217 -12.541 -26.535 1.00 94.38 280 ASP A C 1
ATOM 2167 O O . ASP A 1 280 ? 5.728 -11.709 -27.286 1.00 94.38 280 ASP A O 1
ATOM 2171 N N . MET A 1 281 ? 5.663 -12.718 -25.284 1.00 93.75 281 MET A N 1
ATOM 2172 C CA . MET A 1 281 ? 6.785 -11.981 -24.706 1.00 93.75 281 MET A CA 1
ATOM 2173 C C . MET A 1 281 ? 8.098 -12.743 -24.930 1.00 93.75 281 MET A C 1
ATOM 2175 O O . MET A 1 281 ? 8.245 -13.856 -24.430 1.00 93.75 281 MET A O 1
ATOM 2179 N N . PRO A 1 282 ? 9.104 -12.155 -25.607 1.00 90.06 282 PRO A N 1
ATOM 2180 C CA . PRO A 1 282 ? 10.385 -12.829 -25.845 1.00 90.06 282 PRO A CA 1
ATOM 2181 C C . PRO A 1 282 ? 11.254 -12.941 -24.581 1.00 90.06 282 PRO A C 1
ATOM 2183 O O . PRO A 1 282 ? 12.267 -13.636 -24.572 1.00 90.06 282 PRO A O 1
ATOM 2186 N N . ARG A 1 283 ? 10.906 -12.189 -23.534 1.00 92.81 283 ARG A N 1
ATOM 2187 C CA . ARG A 1 283 ? 11.569 -12.142 -22.229 1.00 92.81 283 ARG A CA 1
ATOM 2188 C C . ARG A 1 283 ? 10.610 -11.558 -21.203 1.00 92.81 283 ARG A C 1
ATOM 2190 O O . ARG A 1 283 ? 9.648 -10.894 -21.587 1.00 92.81 283 ARG A O 1
ATOM 2197 N N . LEU A 1 284 ? 10.938 -11.707 -19.921 1.00 95.06 284 LEU A N 1
ATOM 2198 C CA . LEU A 1 284 ? 10.174 -11.091 -18.840 1.00 95.06 284 LEU A CA 1
ATOM 2199 C C . LEU A 1 284 ? 10.056 -9.568 -19.076 1.00 95.06 284 LEU A C 1
ATOM 2201 O O . LEU A 1 284 ? 11.088 -8.886 -19.125 1.00 95.06 284 LEU A O 1
ATOM 2205 N N . PRO A 1 285 ? 8.840 -9.023 -19.268 1.00 95.50 285 PRO A N 1
ATOM 2206 C CA . PRO A 1 285 ? 8.650 -7.592 -19.475 1.00 95.50 285 PRO A CA 1
ATOM 2207 C C . PRO A 1 285 ? 8.954 -6.804 -18.196 1.00 95.50 285 PRO A C 1
ATOM 2209 O O . PRO A 1 285 ? 8.907 -7.345 -17.089 1.00 95.50 285 PRO A O 1
ATOM 2212 N N . HIS A 1 286 ? 9.245 -5.508 -18.341 1.00 94.25 286 HIS A N 1
ATOM 2213 C CA . HIS A 1 286 ? 9.442 -4.627 -17.190 1.00 94.25 286 HIS A CA 1
ATOM 2214 C C . HIS A 1 286 ? 8.173 -4.587 -16.325 1.00 94.25 286 HIS A C 1
ATOM 2216 O O . HIS A 1 286 ? 7.087 -4.361 -16.874 1.00 94.25 286 HIS A O 1
ATOM 2222 N N . PRO A 1 287 ? 8.291 -4.798 -15.001 1.00 96.19 287 PRO A N 1
ATOM 2223 C CA . PRO A 1 287 ? 7.131 -4.901 -14.124 1.00 96.19 287 PRO A CA 1
ATOM 2224 C C . PRO A 1 287 ? 6.304 -3.613 -14.130 1.00 96.19 287 PRO A C 1
ATOM 2226 O O . PRO A 1 287 ? 5.077 -3.676 -14.139 1.00 96.19 287 PRO A O 1
ATOM 2229 N N . GLU A 1 288 ? 6.950 -2.450 -14.228 1.00 94.50 288 GLU A N 1
ATOM 2230 C CA . GLU A 1 288 ? 6.270 -1.158 -14.273 1.00 94.50 288 GLU A CA 1
ATOM 2231 C C . GLU A 1 288 ? 5.463 -0.964 -15.558 1.00 94.50 288 GLU A C 1
ATOM 2233 O O . GLU A 1 288 ? 4.406 -0.341 -15.524 1.00 94.50 288 GLU A O 1
ATOM 2238 N N . MET A 1 289 ? 5.914 -1.516 -16.689 1.00 95.88 289 MET A N 1
ATOM 2239 C CA . MET A 1 289 ? 5.190 -1.419 -17.962 1.00 95.88 289 MET A CA 1
ATOM 2240 C C . MET A 1 289 ? 3.923 -2.271 -17.951 1.00 95.88 289 MET A C 1
ATOM 2242 O O . MET A 1 289 ? 2.856 -1.789 -18.329 1.00 95.88 289 MET A O 1
ATOM 2246 N N . VAL A 1 290 ? 4.026 -3.514 -17.470 1.00 98.00 290 VAL A N 1
ATOM 2247 C CA . VAL A 1 290 ? 2.861 -4.395 -17.295 1.00 98.00 290 VAL A CA 1
ATOM 2248 C C . VAL A 1 290 ? 1.904 -3.801 -16.268 1.00 98.00 290 VAL A C 1
ATOM 2250 O O . VAL A 1 290 ? 0.712 -3.676 -16.536 1.00 98.00 290 VAL A O 1
ATOM 2253 N N . GLY A 1 291 ? 2.425 -3.366 -15.118 1.00 97.44 291 GLY A N 1
ATOM 2254 C CA . GLY A 1 291 ? 1.615 -2.752 -14.076 1.00 97.44 291 GLY A CA 1
ATOM 2255 C C . GLY A 1 291 ? 0.923 -1.468 -14.541 1.00 97.44 291 GLY A C 1
ATOM 2256 O O . GLY A 1 291 ? -0.248 -1.270 -14.229 1.00 97.44 291 GLY A O 1
ATOM 2257 N N . SER A 1 292 ? 1.586 -0.637 -15.353 1.00 95.38 292 SER A N 1
ATOM 2258 C CA . SER A 1 292 ? 0.976 0.562 -15.946 1.00 95.38 292 SER A CA 1
ATOM 2259 C C . SER A 1 292 ? -0.140 0.202 -16.925 1.00 95.38 292 SER A C 1
ATOM 2261 O O . SER A 1 292 ? -1.217 0.785 -16.852 1.00 95.38 292 SER A O 1
ATOM 2263 N N . ALA A 1 293 ? 0.083 -0.780 -17.806 1.00 97.19 293 ALA A N 1
ATOM 2264 C CA . ALA A 1 293 ? -0.931 -1.249 -18.750 1.00 97.19 293 ALA A CA 1
ATOM 2265 C C . ALA A 1 293 ? -2.192 -1.744 -18.022 1.00 97.19 293 ALA A C 1
ATOM 2267 O O . ALA A 1 293 ? -3.304 -1.328 -18.344 1.00 97.19 293 ALA A O 1
ATOM 2268 N N . ILE A 1 294 ? -2.008 -2.568 -16.986 1.00 97.81 294 ILE A N 1
ATOM 2269 C CA . ILE A 1 294 ? -3.091 -3.056 -16.127 1.00 97.81 294 ILE A CA 1
ATOM 2270 C C . ILE A 1 294 ? -3.792 -1.885 -15.427 1.00 97.81 294 ILE A C 1
ATOM 2272 O O . ILE A 1 294 ? -5.004 -1.742 -15.561 1.00 97.81 294 ILE A O 1
ATOM 2276 N N . GLY A 1 295 ? -3.044 -1.031 -14.719 1.00 94.38 295 GLY A N 1
ATOM 2277 C CA . GLY A 1 295 ? -3.596 0.075 -13.930 1.00 94.38 295 GLY A CA 1
ATOM 2278 C C . GLY A 1 295 ? -4.416 1.057 -14.768 1.00 94.38 295 GLY A C 1
ATOM 2279 O O . GLY A 1 295 ? -5.535 1.391 -14.389 1.00 94.38 295 GLY A O 1
ATOM 2280 N N . LEU A 1 296 ? -3.914 1.441 -15.948 1.00 92.25 296 LEU A N 1
ATOM 2281 C CA . LEU A 1 296 ? -4.628 2.320 -16.883 1.00 92.25 296 LEU A CA 1
ATOM 2282 C C . LEU A 1 296 ? -5.895 1.674 -17.457 1.00 92.25 296 LEU A C 1
ATOM 2284 O O . LEU A 1 296 ? -6.839 2.383 -17.806 1.00 92.25 296 LEU A O 1
ATOM 2288 N N . LYS A 1 297 ? -5.909 0.344 -17.605 1.00 94.62 297 LYS A N 1
ATOM 2289 C CA . LYS A 1 297 ? -7.025 -0.382 -18.213 1.00 94.62 297 LYS A CA 1
ATOM 2290 C C . LYS A 1 297 ? -8.150 -0.672 -17.225 1.00 94.62 297 LYS A C 1
ATOM 2292 O O . LYS A 1 297 ? -9.308 -0.446 -17.566 1.00 94.62 297 LYS A O 1
ATOM 2297 N N . ILE A 1 298 ? -7.820 -1.223 -16.057 1.00 89.25 298 ILE A N 1
ATOM 2298 C CA . ILE A 1 298 ? -8.814 -1.768 -15.115 1.00 89.25 298 ILE A CA 1
ATOM 2299 C C . ILE A 1 298 ? -9.147 -0.799 -13.978 1.00 89.25 298 ILE A C 1
ATOM 2301 O O . ILE A 1 298 ? -10.128 -1.004 -13.267 1.00 89.25 298 ILE A O 1
ATOM 2305 N N . ILE A 1 299 ? -8.335 0.252 -13.814 1.00 89.00 299 ILE A N 1
ATOM 2306 C CA . ILE A 1 299 ? -8.458 1.287 -12.787 1.00 89.00 299 ILE A CA 1
ATOM 2307 C C . ILE A 1 299 ? -8.354 0.716 -11.369 1.00 89.00 299 ILE A C 1
ATOM 2309 O O . ILE A 1 299 ? -7.272 0.750 -10.793 1.00 89.00 299 ILE A O 1
ATOM 2313 N N . GLU A 1 300 ? -9.438 0.205 -10.790 1.00 84.31 300 GLU A N 1
ATOM 2314 C CA . GLU A 1 300 ? -9.523 -0.170 -9.369 1.00 84.31 300 GLU A CA 1
ATOM 2315 C C . GLU A 1 300 ? -9.956 -1.620 -9.115 1.00 84.31 300 GLU A C 1
ATOM 2317 O O . GLU A 1 300 ? -9.970 -2.061 -7.965 1.00 84.31 300 GLU A O 1
ATOM 2322 N N . ASP A 1 301 ? -10.294 -2.372 -10.164 1.00 92.62 301 ASP A N 1
ATOM 2323 C CA . ASP A 1 301 ? -10.659 -3.781 -10.026 1.00 92.62 301 ASP A CA 1
ATOM 2324 C C . ASP A 1 301 ? -9.439 -4.677 -9.745 1.00 92.62 301 ASP A C 1
ATOM 2326 O O . ASP A 1 301 ? -8.288 -4.301 -9.968 1.00 92.62 301 ASP A O 1
ATOM 2330 N N . VAL A 1 302 ? -9.704 -5.901 -9.275 1.00 97.88 302 VAL A N 1
ATOM 2331 C CA . VAL A 1 302 ? -8.679 -6.924 -9.019 1.00 97.88 302 VAL A CA 1
ATOM 2332 C C . VAL A 1 302 ? -8.379 -7.703 -10.313 1.00 97.88 302 VAL A C 1
ATOM 2334 O O . VAL A 1 302 ? -9.295 -8.319 -10.871 1.00 97.88 302 VAL A O 1
ATOM 2337 N N . PRO A 1 303 ? -7.123 -7.728 -10.798 1.00 98.56 303 PRO A N 1
ATOM 2338 C CA . PRO A 1 303 ? -6.704 -8.559 -11.918 1.00 98.56 303 PRO A CA 1
ATOM 2339 C C . PRO A 1 303 ? -6.160 -9.926 -11.484 1.00 98.56 303 PRO A C 1
ATOM 2341 O O . PRO A 1 303 ? -5.530 -10.065 -10.436 1.00 98.56 303 PRO A O 1
ATOM 2344 N N . TYR A 1 304 ? -6.326 -10.916 -12.357 1.00 98.88 304 TYR A N 1
ATOM 2345 C CA . TYR A 1 304 ? -5.668 -12.218 -12.326 1.00 98.88 304 TYR A CA 1
ATOM 2346 C C . TYR A 1 304 ? -4.755 -12.347 -13.546 1.00 98.88 304 TYR A C 1
ATOM 2348 O O . TYR A 1 304 ? -5.229 -12.408 -14.676 1.00 98.88 304 TYR A O 1
ATOM 2356 N N . ILE A 1 305 ? -3.446 -12.363 -13.327 1.00 98.81 305 ILE A N 1
ATOM 2357 C CA . ILE A 1 305 ? -2.418 -12.329 -14.368 1.00 98.81 305 ILE A CA 1
ATOM 2358 C C . ILE A 1 305 ? -1.975 -13.752 -14.711 1.00 98.81 305 ILE A C 1
ATOM 2360 O O . ILE A 1 305 ? -1.618 -14.519 -13.815 1.00 98.81 305 ILE A O 1
ATOM 2364 N N . VAL A 1 306 ? -1.950 -14.082 -16.003 1.00 98.69 306 VAL A N 1
ATOM 2365 C CA . VAL A 1 306 ? -1.476 -15.369 -16.543 1.00 98.69 306 VAL A CA 1
ATOM 2366 C C . VAL A 1 306 ? -0.362 -15.160 -17.575 1.00 98.69 306 VAL A C 1
ATOM 2368 O O . VAL A 1 306 ? -0.240 -14.077 -18.150 1.00 98.69 306 VAL A O 1
ATOM 2371 N N . GLY A 1 307 ? 0.447 -16.201 -17.814 1.00 97.31 307 GLY A N 1
ATOM 2372 C CA . GLY A 1 307 ? 1.483 -16.213 -18.862 1.00 97.31 307 GLY A CA 1
ATOM 2373 C C . GLY A 1 307 ? 2.832 -15.590 -18.476 1.00 97.31 307 GLY A C 1
ATOM 2374 O O . GLY A 1 307 ? 3.663 -15.309 -19.338 1.00 97.31 307 GLY A O 1
ATOM 2375 N N . MET A 1 308 ? 3.075 -15.366 -17.180 1.00 96.62 308 MET A N 1
ATOM 2376 C CA . MET A 1 308 ? 4.339 -14.811 -16.663 1.00 96.62 308 MET A CA 1
ATOM 2377 C C . MET A 1 308 ? 5.001 -15.675 -15.587 1.00 96.62 308 MET A C 1
ATOM 2379 O O . MET A 1 308 ? 6.104 -15.370 -15.135 1.00 96.62 308 MET A O 1
ATOM 2383 N N . ASP A 1 309 ? 4.328 -16.727 -15.147 1.00 96.38 309 ASP A N 1
ATOM 2384 C CA . ASP A 1 309 ? 4.648 -17.502 -13.957 1.00 96.38 309 ASP A CA 1
ATOM 2385 C C . ASP A 1 309 ? 5.997 -18.212 -14.056 1.00 96.38 309 ASP A C 1
ATOM 2387 O O . ASP A 1 309 ? 6.803 -18.102 -13.131 1.00 96.38 309 ASP A O 1
ATOM 2391 N N . GLU A 1 310 ? 6.296 -18.856 -15.186 1.00 96.06 310 GLU A N 1
ATOM 2392 C CA . GLU A 1 310 ? 7.593 -19.502 -15.417 1.00 96.06 310 GLU A CA 1
ATOM 2393 C C . GLU A 1 310 ? 8.748 -18.494 -15.322 1.00 96.06 310 GLU A C 1
ATOM 2395 O O . GLU A 1 310 ? 9.713 -18.699 -14.583 1.00 96.06 310 GLU A O 1
ATOM 2400 N N . MET A 1 311 ? 8.624 -17.359 -16.017 1.00 96.50 311 MET A N 1
ATOM 2401 C CA . MET A 1 311 ? 9.662 -16.327 -16.064 1.00 96.50 311 MET A CA 1
ATOM 2402 C C . MET A 1 311 ? 9.867 -15.638 -14.710 1.00 96.50 311 MET A C 1
ATOM 2404 O O . MET A 1 311 ? 11.004 -15.374 -14.322 1.00 96.50 311 MET A O 1
ATOM 2408 N N . VAL A 1 312 ? 8.787 -15.351 -13.977 1.00 97.44 312 VAL A N 1
ATOM 2409 C CA . VAL A 1 312 ? 8.863 -14.720 -12.650 1.00 97.44 312 VAL A CA 1
ATOM 2410 C C . VAL A 1 312 ? 9.397 -15.702 -11.605 1.00 97.44 312 VAL A C 1
ATOM 2412 O O . VAL A 1 312 ? 10.193 -15.312 -10.750 1.00 97.44 312 VAL A O 1
ATOM 2415 N N . ASN A 1 313 ? 9.012 -16.981 -11.667 1.00 96.50 313 ASN A N 1
ATOM 2416 C CA . ASN A 1 313 ? 9.524 -18.005 -10.754 1.00 96.50 313 ASN A CA 1
ATOM 2417 C C . ASN A 1 313 ? 10.996 -18.362 -11.016 1.00 96.50 313 ASN A C 1
ATOM 2419 O O . ASN A 1 313 ? 11.669 -18.796 -10.083 1.00 96.50 313 ASN A O 1
ATOM 2423 N N . ALA A 1 314 ? 11.504 -18.140 -12.233 1.00 96.69 314 ALA A N 1
ATOM 2424 C CA . ALA A 1 314 ? 12.918 -18.314 -12.568 1.00 96.69 314 ALA A CA 1
ATOM 2425 C C . ALA A 1 314 ? 13.838 -17.224 -11.977 1.00 96.69 314 ALA A C 1
ATOM 2427 O O . ALA A 1 314 ? 15.057 -17.406 -11.943 1.00 96.69 314 ALA A O 1
ATOM 2428 N N . LEU A 1 315 ? 13.290 -16.096 -11.504 1.00 94.38 315 LEU A N 1
ATOM 2429 C CA . LEU A 1 315 ? 14.080 -15.051 -10.853 1.00 94.38 315 LEU A CA 1
ATOM 2430 C C . LEU A 1 315 ? 14.627 -15.523 -9.495 1.00 94.38 315 LEU A C 1
ATOM 2432 O O . LEU A 1 315 ? 13.907 -16.176 -8.731 1.00 94.38 315 LEU A O 1
ATOM 2436 N N . PRO A 1 316 ? 15.851 -15.107 -9.114 1.00 93.00 316 PRO A N 1
ATOM 2437 C CA . PRO A 1 316 ? 16.299 -15.211 -7.732 1.00 93.00 316 PRO A CA 1
ATOM 2438 C C . PRO A 1 316 ? 15.291 -14.547 -6.791 1.00 93.00 316 PRO A C 1
ATOM 2440 O O . PRO A 1 316 ? 14.727 -13.500 -7.106 1.00 93.00 316 PRO A O 1
ATOM 2443 N N . GLU A 1 317 ? 15.094 -15.112 -5.600 1.00 88.12 317 GLU A N 1
ATOM 2444 C CA . GLU A 1 317 ? 14.085 -14.627 -4.648 1.00 88.12 317 GLU A CA 1
ATOM 2445 C C . GLU A 1 317 ? 14.206 -13.121 -4.361 1.00 88.12 317 GLU A C 1
ATOM 2447 O O . GLU A 1 317 ? 13.207 -12.401 -4.381 1.00 88.12 317 GLU A O 1
ATOM 2452 N N . LYS A 1 318 ? 15.440 -12.632 -4.182 1.00 85.31 318 LYS A N 1
ATOM 2453 C CA . LYS A 1 318 ? 15.737 -11.211 -3.944 1.00 85.31 318 LYS A CA 1
ATOM 2454 C C . LYS A 1 318 ? 15.264 -10.282 -5.074 1.00 85.31 318 LYS A C 1
ATOM 2456 O O . LYS A 1 318 ? 14.907 -9.136 -4.804 1.00 85.31 318 LYS A O 1
ATOM 2461 N N . ASP A 1 319 ? 15.243 -10.778 -6.309 1.00 90.75 319 ASP A N 1
ATOM 2462 C CA . ASP A 1 319 ? 14.857 -10.022 -7.501 1.00 90.75 319 ASP A CA 1
ATOM 2463 C C . ASP A 1 319 ? 13.355 -10.168 -7.759 1.00 90.75 319 ASP A C 1
ATOM 2465 O O . ASP A 1 319 ? 12.689 -9.196 -8.111 1.00 90.75 319 ASP A O 1
ATOM 2469 N N . ARG A 1 320 ? 12.789 -11.349 -7.472 1.00 92.88 320 ARG A N 1
ATOM 2470 C CA . ARG A 1 320 ? 11.342 -11.598 -7.521 1.00 92.88 320 ARG A CA 1
ATOM 2471 C C . ARG A 1 320 ? 10.568 -10.679 -6.574 1.00 92.88 320 ARG A C 1
ATOM 2473 O O . ARG A 1 320 ? 9.531 -10.153 -6.963 1.00 92.88 320 ARG A O 1
ATOM 2480 N N . ILE A 1 321 ? 11.082 -10.437 -5.364 1.00 90.25 321 ILE A N 1
ATOM 2481 C CA . ILE A 1 321 ? 10.509 -9.463 -4.413 1.00 90.25 321 ILE A CA 1
ATOM 2482 C C . ILE A 1 321 ? 10.421 -8.069 -5.048 1.00 90.25 321 ILE A C 1
ATOM 2484 O O . ILE A 1 321 ? 9.371 -7.431 -4.998 1.00 90.25 321 ILE A O 1
ATOM 2488 N N . GLY A 1 322 ? 11.514 -7.606 -5.666 1.00 93.00 322 GLY A N 1
ATOM 2489 C CA . GLY A 1 322 ? 11.548 -6.314 -6.357 1.00 93.00 322 GLY A CA 1
ATOM 2490 C C . GLY A 1 322 ? 10.550 -6.259 -7.514 1.00 93.00 322 GLY A C 1
ATOM 2491 O O . GLY A 1 322 ? 9.786 -5.308 -7.615 1.00 93.00 322 GLY A O 1
ATOM 2492 N N . TYR A 1 323 ? 10.490 -7.325 -8.314 1.00 95.69 323 TYR A N 1
ATOM 2493 C CA . TYR A 1 323 ? 9.579 -7.428 -9.450 1.00 95.69 323 TYR A CA 1
ATOM 2494 C C . TYR A 1 323 ? 8.105 -7.316 -9.038 1.00 95.69 323 TYR A C 1
ATOM 2496 O O . TYR A 1 323 ? 7.361 -6.510 -9.593 1.00 95.69 323 TYR A O 1
ATOM 2504 N N . LEU A 1 324 ? 7.685 -8.094 -8.034 1.00 96.62 324 LEU A N 1
ATOM 2505 C CA . LEU A 1 324 ? 6.306 -8.083 -7.536 1.00 96.62 324 LEU A CA 1
ATOM 2506 C C . LEU A 1 324 ? 5.938 -6.743 -6.887 1.00 96.62 324 LEU A C 1
ATOM 2508 O O . LEU A 1 324 ? 4.803 -6.283 -7.039 1.00 96.62 324 LEU A O 1
ATOM 2512 N N . LYS A 1 325 ? 6.897 -6.105 -6.199 1.00 95.62 325 LYS A N 1
ATOM 2513 C CA . LYS A 1 325 ? 6.754 -4.749 -5.653 1.00 95.62 325 LYS A CA 1
ATOM 2514 C C . LYS A 1 325 ? 6.506 -3.728 -6.753 1.00 95.62 325 LYS A C 1
ATOM 2516 O O . LYS A 1 325 ? 5.528 -2.995 -6.672 1.00 95.62 325 LYS A O 1
ATOM 2521 N N . ASP A 1 326 ? 7.371 -3.670 -7.759 1.00 96.00 326 ASP A N 1
ATOM 2522 C CA . ASP A 1 326 ? 7.286 -2.649 -8.806 1.00 96.00 326 ASP A CA 1
ATOM 2523 C C . ASP A 1 326 ? 6.035 -2.834 -9.672 1.00 96.00 326 ASP A C 1
ATOM 2525 O O . ASP A 1 326 ? 5.377 -1.854 -10.020 1.00 96.00 326 ASP A O 1
ATOM 2529 N N . LEU A 1 327 ? 5.655 -4.086 -9.958 1.00 97.81 327 LEU A N 1
ATOM 2530 C CA . LEU A 1 327 ? 4.424 -4.391 -10.685 1.00 97.81 327 LEU A CA 1
ATOM 2531 C C . LEU A 1 327 ? 3.211 -3.896 -9.894 1.00 97.81 327 LEU A C 1
ATOM 2533 O O . LEU A 1 327 ? 2.397 -3.141 -10.425 1.00 97.81 327 LEU A O 1
ATOM 2537 N N . GLY A 1 328 ? 3.130 -4.250 -8.608 1.00 97.00 328 GLY A N 1
ATOM 2538 C CA . GLY A 1 328 ? 2.067 -3.793 -7.715 1.00 97.00 328 GLY A CA 1
ATOM 2539 C C . GLY A 1 328 ? 1.996 -2.273 -7.615 1.00 97.00 328 GLY A C 1
ATOM 2540 O O . GLY A 1 328 ? 0.936 -1.686 -7.835 1.00 97.00 328 GLY A O 1
ATOM 2541 N N . ALA A 1 329 ? 3.134 -1.623 -7.380 1.00 94.88 329 ALA A N 1
ATOM 2542 C CA . ALA A 1 329 ? 3.237 -0.170 -7.305 1.00 94.88 329 ALA A CA 1
ATOM 2543 C C . ALA A 1 329 ? 2.771 0.519 -8.598 1.00 94.88 329 ALA A C 1
ATOM 2545 O O . ALA A 1 329 ? 2.058 1.523 -8.549 1.00 94.88 329 ALA A O 1
ATOM 2546 N N . ALA A 1 330 ? 3.120 -0.026 -9.764 1.00 95.31 330 ALA A N 1
ATOM 2547 C CA . ALA A 1 330 ? 2.703 0.526 -11.048 1.00 95.31 330 ALA A CA 1
ATOM 2548 C C . ALA A 1 330 ? 1.195 0.359 -11.295 1.00 95.31 330 ALA A C 1
ATOM 2550 O O . ALA A 1 330 ? 0.560 1.312 -11.751 1.00 95.31 330 ALA A O 1
ATOM 2551 N N . THR A 1 331 ? 0.603 -0.788 -10.924 1.00 95.88 331 THR A N 1
ATOM 2552 C CA . THR A 1 331 ? -0.864 -0.962 -10.971 1.00 95.88 331 THR A CA 1
ATOM 2553 C C . THR A 1 331 ? -1.586 0.017 -10.043 1.00 95.88 331 THR A C 1
ATOM 2555 O O . THR A 1 331 ? -2.614 0.582 -10.413 1.00 95.88 331 THR A O 1
ATOM 2558 N N . ALA A 1 332 ? -1.022 0.269 -8.860 1.00 91.31 332 ALA A N 1
ATOM 2559 C CA . ALA A 1 332 ? -1.626 1.112 -7.836 1.00 91.31 332 ALA A CA 1
ATOM 2560 C C . ALA A 1 332 ? -1.470 2.625 -8.088 1.00 91.31 332 ALA A C 1
ATOM 2562 O O . ALA A 1 332 ? -2.228 3.400 -7.511 1.00 91.31 332 ALA A O 1
ATOM 2563 N N . SER A 1 333 ? -0.489 3.041 -8.900 1.00 89.06 333 SER A N 1
ATOM 2564 C CA . SER A 1 333 ? -0.198 4.451 -9.223 1.00 89.06 333 SER A CA 1
ATOM 2565 C C . SER A 1 333 ? -0.798 4.915 -10.550 1.00 89.06 333 SER A C 1
ATOM 2567 O O . SER A 1 333 ? -1.198 6.074 -10.668 1.00 89.06 333 SER A O 1
ATOM 2569 N N . ASN A 1 334 ? -0.873 4.026 -11.545 1.00 90.00 334 ASN A N 1
ATOM 2570 C CA . ASN A 1 334 ? -1.578 4.293 -12.802 1.00 90.00 334 ASN A CA 1
ATOM 2571 C C . ASN A 1 334 ? -3.078 3.984 -12.724 1.00 90.00 334 ASN A C 1
ATOM 2573 O O . ASN A 1 334 ? -3.841 4.446 -13.567 1.00 90.00 334 ASN A O 1
ATOM 2577 N N . GLY A 1 335 ? -3.487 3.226 -11.709 1.00 87.06 335 GLY A N 1
ATOM 2578 C CA . GLY A 1 335 ? -4.874 3.028 -11.316 1.00 87.06 335 GLY A CA 1
ATOM 2579 C C . GLY A 1 335 ? -5.034 3.261 -9.815 1.00 87.06 335 GLY A C 1
ATOM 2580 O O . GLY A 1 335 ? -4.399 4.130 -9.228 1.00 87.06 335 GLY A O 1
ATOM 2581 N N . ALA A 1 336 ? -5.877 2.461 -9.184 1.00 87.19 336 ALA A N 1
ATOM 2582 C CA . ALA A 1 336 ? -6.049 2.351 -7.743 1.00 87.19 336 ALA A CA 1
ATOM 2583 C C . ALA A 1 336 ? -6.102 0.871 -7.314 1.00 87.19 336 ALA A C 1
ATOM 2585 O O . ALA A 1 336 ? -6.692 0.539 -6.287 1.00 87.19 336 ALA A O 1
ATOM 2586 N N . VAL A 1 337 ? -5.477 -0.019 -8.097 1.00 93.88 337 VAL A N 1
ATOM 2587 C CA . VAL A 1 337 ? -5.455 -1.468 -7.856 1.00 93.88 337 VAL A CA 1
ATOM 2588 C C . VAL A 1 337 ? -4.800 -1.767 -6.504 1.00 93.88 337 VAL A C 1
ATOM 2590 O O . VAL A 1 337 ? -3.613 -1.506 -6.298 1.00 93.88 337 VAL A O 1
ATOM 2593 N N . GLY A 1 338 ? -5.577 -2.321 -5.572 1.00 94.69 338 GLY A N 1
ATOM 2594 C CA . GLY A 1 338 ? -5.114 -2.661 -4.220 1.00 94.69 338 GLY A CA 1
ATOM 2595 C C . GLY A 1 338 ? -4.634 -4.106 -4.047 1.00 94.69 338 GLY A C 1
ATOM 2596 O O . GLY A 1 338 ? -4.031 -4.420 -3.023 1.00 94.69 338 GLY A O 1
ATOM 2597 N N . LEU A 1 339 ? -4.896 -4.976 -5.023 1.00 98.19 339 LEU A N 1
ATOM 2598 C CA . LEU A 1 339 ? -4.539 -6.396 -5.034 1.00 98.19 339 LEU A CA 1
ATOM 2599 C C . LEU A 1 339 ? -4.460 -6.872 -6.485 1.00 98.19 339 LEU A C 1
ATOM 2601 O O . LEU A 1 339 ? -5.331 -6.524 -7.276 1.00 98.19 339 LEU A O 1
ATOM 2605 N N . TYR A 1 340 ? -3.481 -7.715 -6.801 1.00 98.69 340 TYR A N 1
ATOM 2606 C CA . TYR A 1 340 ? -3.470 -8.555 -7.992 1.00 98.69 340 TYR A CA 1
ATOM 2607 C C . TYR A 1 340 ? -3.162 -10.006 -7.632 1.00 98.69 340 TYR A C 1
ATOM 2609 O O . TYR A 1 340 ? -2.436 -10.311 -6.685 1.00 98.69 340 TYR A O 1
ATOM 2617 N N . HIS A 1 341 ? -3.669 -10.912 -8.456 1.00 98.81 341 HIS A N 1
ATOM 2618 C CA . HIS A 1 341 ? -3.289 -12.316 -8.449 1.00 98.81 341 HIS A CA 1
ATOM 2619 C C . HIS A 1 341 ? -2.374 -12.597 -9.634 1.00 98.81 341 HIS A C 1
ATOM 2621 O O . HIS A 1 341 ? -2.582 -12.048 -10.711 1.00 98.81 341 HIS A O 1
ATOM 2627 N N . MET A 1 342 ? -1.368 -13.449 -9.460 1.00 98.69 342 MET A N 1
ATOM 2628 C CA . MET A 1 342 ? -0.531 -13.934 -10.558 1.00 98.69 342 MET A CA 1
ATOM 2629 C C . MET A 1 342 ? -0.453 -15.452 -10.477 1.00 98.69 342 MET A C 1
ATOM 2631 O O . MET A 1 342 ? 0.015 -15.997 -9.472 1.00 98.69 342 MET A O 1
ATOM 2635 N N . GLU A 1 343 ? -0.937 -16.114 -11.529 1.00 98.62 343 GLU A N 1
ATOM 2636 C CA . GLU A 1 343 ? -0.995 -17.572 -11.660 1.00 98.62 343 GLU A CA 1
ATOM 2637 C C . GLU A 1 343 ? 0.349 -18.195 -11.275 1.00 98.62 343 GLU A C 1
ATOM 2639 O O . GLU A 1 343 ? 1.401 -17.672 -11.623 1.00 98.62 343 GLU A O 1
ATOM 2644 N N . GLY A 1 344 ? 0.336 -19.250 -10.456 1.00 98.00 344 GLY A N 1
ATOM 2645 C CA . GLY A 1 344 ? 1.562 -19.944 -10.044 1.00 98.00 344 GLY A CA 1
ATOM 2646 C C . GLY A 1 344 ? 2.574 -19.121 -9.222 1.00 98.00 344 GLY A C 1
ATOM 2647 O O . GLY A 1 344 ? 3.619 -19.659 -8.840 1.00 98.00 344 GLY A O 1
ATOM 2648 N N . VAL A 1 345 ? 2.300 -17.852 -8.893 1.00 98.31 345 VAL A N 1
ATOM 2649 C CA . VAL A 1 345 ? 3.254 -16.947 -8.225 1.00 98.31 345 VAL A CA 1
ATOM 2650 C C . VAL A 1 345 ? 2.719 -16.409 -6.903 1.00 98.31 345 VAL A C 1
ATOM 2652 O O . VAL A 1 345 ? 3.344 -16.661 -5.870 1.00 98.31 345 VAL A O 1
ATOM 2655 N N . THR A 1 346 ? 1.594 -15.687 -6.898 1.00 98.44 346 THR A N 1
ATOM 2656 C CA . THR A 1 346 ? 1.069 -15.102 -5.652 1.00 98.44 346 THR A CA 1
ATOM 2657 C C . THR A 1 346 ? 0.450 -16.178 -4.750 1.00 98.44 346 THR A C 1
ATOM 2659 O O . THR A 1 346 ? -0.057 -17.183 -5.260 1.00 98.44 346 THR A O 1
ATOM 2662 N N . PRO A 1 347 ? 0.474 -16.020 -3.409 1.00 98.12 347 PRO A N 1
ATOM 2663 C CA . PRO A 1 347 ? 0.065 -17.082 -2.484 1.00 98.12 347 PRO A CA 1
ATOM 2664 C C . PRO A 1 347 ? -1.366 -17.582 -2.710 1.00 98.12 347 PRO A C 1
ATOM 2666 O O . PRO A 1 347 ? -1.594 -18.789 -2.795 1.00 98.12 347 PRO A O 1
ATOM 2669 N N . GLU A 1 348 ? -2.324 -16.668 -2.883 1.00 98.38 348 GLU A N 1
ATOM 2670 C CA . GLU A 1 348 ? -3.726 -17.028 -3.124 1.00 98.38 348 GLU A CA 1
ATOM 2671 C C . GLU A 1 348 ? -3.916 -17.692 -4.490 1.00 98.38 348 GLU A C 1
ATOM 2673 O O . GLU A 1 348 ? -4.604 -18.708 -4.581 1.00 98.38 348 GLU A O 1
ATOM 2678 N N . ALA A 1 349 ? -3.247 -17.198 -5.536 1.00 98.38 349 ALA A N 1
ATOM 2679 C CA . ALA A 1 349 ? -3.303 -17.800 -6.866 1.00 98.38 349 ALA A CA 1
ATOM 2680 C C . ALA A 1 349 ? -2.703 -19.210 -6.898 1.00 98.38 349 ALA A C 1
ATOM 2682 O O . ALA A 1 349 ? -3.236 -20.080 -7.581 1.00 98.38 349 ALA A O 1
ATOM 2683 N N . ARG A 1 350 ? -1.643 -19.477 -6.125 1.00 98.25 350 ARG A N 1
ATOM 2684 C CA . ARG A 1 350 ? -1.082 -20.830 -5.972 1.00 98.25 350 ARG A CA 1
ATOM 2685 C C . ARG A 1 350 ? -2.042 -21.789 -5.269 1.00 98.25 350 ARG A C 1
ATOM 2687 O O . ARG A 1 350 ? -2.090 -22.961 -5.622 1.00 98.25 350 ARG A O 1
ATOM 2694 N N . GLN A 1 351 ? -2.786 -21.307 -4.275 1.00 98.12 351 GLN A N 1
ATOM 2695 C CA . GLN A 1 351 ? -3.693 -22.135 -3.473 1.00 98.12 351 GLN A CA 1
ATOM 2696 C C . GLN A 1 351 ? -5.032 -22.386 -4.170 1.00 98.12 351 GLN A C 1
ATOM 2698 O O . GLN A 1 351 ? -5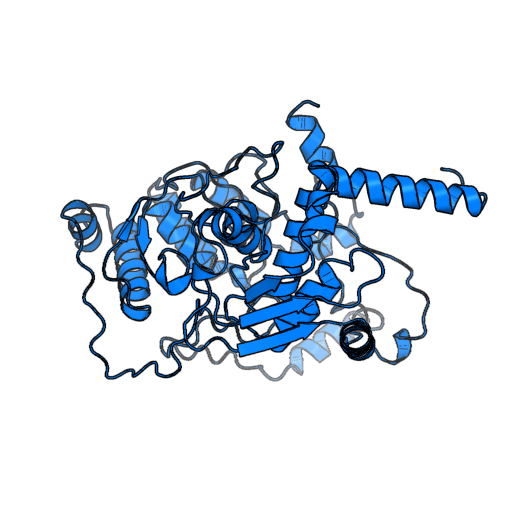.567 -23.492 -4.125 1.00 98.12 351 GLN A O 1
ATOM 2703 N N . GLN A 1 352 ? -5.591 -21.353 -4.794 1.00 98.00 352 GLN A N 1
ATOM 2704 C CA . GLN A 1 352 ? -6.958 -21.365 -5.310 1.00 98.00 352 GLN A CA 1
ATOM 2705 C C . GLN A 1 352 ? -7.011 -21.445 -6.840 1.00 98.00 352 GLN A C 1
ATOM 2707 O O . GLN A 1 352 ? -8.045 -21.817 -7.402 1.00 98.00 352 GLN A O 1
ATOM 2712 N N . GLY A 1 353 ? -5.911 -21.127 -7.527 1.00 98.12 353 GLY A N 1
ATOM 2713 C CA . GLY A 1 353 ? -5.855 -21.086 -8.984 1.00 98.12 353 GLY A CA 1
ATOM 2714 C C . GLY A 1 353 ? -6.888 -20.120 -9.559 1.00 98.12 353 GLY A C 1
ATOM 2715 O O . GLY A 1 353 ? -7.204 -19.080 -8.977 1.00 98.12 353 GLY A O 1
ATOM 2716 N N . ARG A 1 354 ? -7.467 -20.506 -10.695 1.00 97.88 354 ARG A N 1
ATOM 2717 C CA . ARG A 1 354 ? -8.475 -19.714 -11.410 1.00 97.88 354 ARG A CA 1
ATOM 2718 C C . ARG A 1 354 ? -9.835 -19.631 -10.712 1.00 97.88 354 ARG A C 1
ATOM 2720 O O . ARG A 1 354 ? -10.687 -18.887 -11.175 1.00 97.88 354 ARG A O 1
ATOM 2727 N N . LYS A 1 355 ? -10.034 -20.295 -9.562 1.00 98.00 355 LYS A N 1
ATOM 2728 C CA . LYS A 1 355 ? -11.232 -20.088 -8.720 1.00 98.00 355 LYS A CA 1
ATOM 2729 C C . LYS A 1 355 ? -11.330 -18.661 -8.175 1.00 98.00 355 LYS A C 1
ATOM 2731 O O . LYS A 1 355 ? -12.374 -18.285 -7.651 1.00 98.00 355 LYS A O 1
ATOM 2736 N N . LEU A 1 356 ? -10.243 -17.891 -8.231 1.00 98.31 356 LEU A N 1
ATOM 2737 C CA . LEU A 1 356 ? -10.228 -16.478 -7.863 1.00 98.31 356 LEU A CA 1
ATOM 2738 C C . LEU A 1 356 ? -10.866 -15.573 -8.917 1.00 98.31 356 LEU A C 1
ATOM 2740 O O . LEU A 1 356 ? -11.197 -14.448 -8.570 1.00 98.31 356 LEU A O 1
ATOM 2744 N N . LEU A 1 357 ? -11.057 -16.027 -10.158 1.00 98.50 357 LEU A N 1
ATOM 2745 C CA . LEU A 1 357 ? -11.813 -15.265 -11.151 1.00 98.50 357 LEU A CA 1
ATOM 2746 C C . LEU A 1 357 ? -13.288 -15.190 -10.727 1.00 98.50 357 LEU A C 1
ATOM 2748 O O . LEU A 1 357 ? -13.858 -16.186 -10.280 1.00 98.50 357 LEU A O 1
ATOM 2752 N N . ALA A 1 358 ? -13.881 -14.002 -10.836 1.00 97.31 358 ALA A N 1
ATOM 2753 C CA . ALA A 1 358 ? -15.327 -13.812 -10.753 1.00 97.31 358 ALA A CA 1
ATOM 2754 C C . ALA A 1 358 ? -16.011 -14.486 -11.952 1.00 97.31 358 ALA A C 1
ATOM 2756 O O . ALA A 1 358 ? -15.382 -14.632 -12.993 1.00 97.31 358 ALA A O 1
ATOM 2757 N N . ASP A 1 359 ? -17.281 -14.874 -11.843 1.00 94.88 359 ASP A N 1
ATOM 2758 C CA . ASP A 1 359 ? -17.975 -15.598 -12.923 1.00 94.88 359 ASP A CA 1
ATOM 2759 C C . ASP A 1 359 ? -18.128 -14.763 -14.212 1.00 94.88 359 ASP A C 1
ATOM 2761 O O . ASP A 1 359 ? -18.131 -15.308 -15.314 1.00 94.88 359 ASP A O 1
ATOM 2765 N N . ASP A 1 360 ? -18.213 -13.437 -14.083 1.00 94.75 360 ASP A N 1
ATOM 2766 C CA . ASP A 1 360 ? -18.410 -12.455 -15.154 1.00 94.75 360 ASP A CA 1
ATOM 2767 C C . ASP A 1 360 ? -17.137 -11.652 -15.481 1.00 94.75 360 ASP A C 1
ATOM 2769 O O . ASP A 1 360 ? -17.202 -10.503 -15.928 1.00 94.75 360 ASP A O 1
ATOM 2773 N N . TYR A 1 361 ? -15.960 -12.247 -15.258 1.00 97.69 361 TYR A N 1
ATOM 2774 C CA . TYR A 1 361 ? -14.687 -11.572 -15.494 1.00 97.69 361 TYR A CA 1
ATOM 2775 C C . TYR A 1 361 ? -14.517 -11.105 -16.952 1.00 97.69 361 TYR A C 1
ATOM 2777 O O . TYR A 1 361 ? -14.894 -11.773 -17.916 1.00 97.69 361 TYR A O 1
ATOM 2785 N N . GLN A 1 362 ? -13.868 -9.956 -17.122 1.00 97.75 362 GLN A N 1
ATOM 2786 C CA . GLN A 1 362 ? -13.446 -9.432 -18.420 1.00 97.75 362 GLN A CA 1
ATOM 2787 C C . GLN A 1 362 ? -12.022 -9.884 -18.750 1.00 97.75 362 GLN A C 1
ATOM 2789 O O . GLN A 1 362 ? -11.245 -10.207 -17.859 1.00 97.75 362 GLN A O 1
ATOM 2794 N N . THR A 1 363 ? -11.642 -9.883 -20.029 1.00 98.50 363 THR A N 1
ATOM 2795 C CA . THR A 1 363 ? -10.276 -10.242 -20.448 1.00 98.50 363 THR A CA 1
ATOM 2796 C C . THR A 1 363 ? -9.547 -9.040 -21.039 1.00 98.50 363 THR A C 1
ATOM 2798 O O . THR A 1 363 ? -10.113 -8.281 -21.828 1.00 98.50 363 THR A O 1
ATOM 2801 N N . TYR A 1 364 ? -8.277 -8.874 -20.672 1.00 98.44 364 TYR A N 1
ATOM 2802 C CA . TYR A 1 364 ? -7.365 -7.902 -21.264 1.00 98.44 364 TYR A CA 1
ATOM 2803 C C . TYR A 1 364 ? -6.041 -8.578 -21.620 1.00 98.44 364 TYR A C 1
ATOM 2805 O O . TYR A 1 364 ? -5.344 -9.108 -20.758 1.00 98.44 364 TYR A O 1
ATOM 2813 N N . THR A 1 365 ? -5.699 -8.563 -22.903 1.00 98.50 365 THR A N 1
ATOM 2814 C CA . THR A 1 365 ? -4.466 -9.164 -23.411 1.00 98.50 365 THR A CA 1
ATOM 2815 C C . THR A 1 365 ? -3.355 -8.122 -23.485 1.00 98.50 365 THR A C 1
ATOM 2817 O O . THR A 1 365 ? -3.552 -7.039 -24.033 1.00 98.50 365 THR A O 1
ATOM 2820 N N . ILE A 1 366 ? -2.176 -8.476 -22.978 1.00 98.38 366 ILE A N 1
ATOM 2821 C CA . ILE A 1 366 ? -0.960 -7.669 -23.043 1.00 98.38 366 ILE A CA 1
ATOM 2822 C C . ILE A 1 366 ? 0.079 -8.443 -23.855 1.00 98.38 366 ILE A C 1
ATOM 2824 O O . ILE A 1 366 ? 0.709 -9.380 -23.366 1.00 98.38 366 ILE A O 1
ATOM 2828 N N . ASP A 1 367 ? 0.261 -8.024 -25.101 1.00 97.06 367 ASP A N 1
ATOM 2829 C CA . ASP A 1 367 ? 1.363 -8.447 -25.961 1.00 97.06 367 ASP A CA 1
ATOM 2830 C C . ASP A 1 367 ? 2.370 -7.298 -26.153 1.00 97.06 367 ASP A C 1
ATOM 2832 O O . ASP A 1 367 ? 2.262 -6.222 -25.550 1.00 97.06 367 ASP A O 1
ATOM 2836 N N . TRP A 1 368 ? 3.386 -7.515 -26.988 1.00 95.00 368 TRP A N 1
ATOM 2837 C CA . TRP A 1 368 ? 4.391 -6.490 -27.267 1.00 95.00 368 TRP A CA 1
ATOM 2838 C C . TRP A 1 368 ? 3.804 -5.212 -27.885 1.00 95.00 368 TRP A C 1
ATOM 2840 O O . TRP A 1 368 ? 4.268 -4.110 -27.579 1.00 95.00 368 TRP A O 1
ATOM 2850 N N . SER A 1 369 ? 2.793 -5.338 -28.748 1.00 95.62 369 SER A N 1
ATOM 2851 C CA . SER A 1 369 ? 2.163 -4.187 -29.398 1.00 95.62 369 SER A CA 1
ATOM 2852 C C . SER A 1 369 ? 1.426 -3.319 -28.384 1.00 95.62 369 SER A C 1
ATOM 2854 O O . SER A 1 369 ? 1.531 -2.092 -28.431 1.00 95.62 369 SER A O 1
ATOM 2856 N N . GLU A 1 370 ? 0.782 -3.952 -27.405 1.00 96.62 370 GLU A N 1
ATOM 2857 C CA . GLU A 1 370 ? 0.082 -3.251 -26.340 1.00 96.62 370 GLU A CA 1
ATOM 2858 C C . GLU A 1 370 ? 1.050 -2.556 -25.381 1.00 96.62 370 GLU A C 1
ATOM 2860 O O . GLU A 1 370 ? 0.864 -1.379 -25.064 1.00 96.62 370 GLU A O 1
ATOM 2865 N N . LEU A 1 371 ? 2.140 -3.223 -24.980 1.00 96.06 371 LEU A N 1
ATOM 2866 C CA . LEU A 1 371 ? 3.184 -2.574 -24.181 1.00 96.06 371 LEU A CA 1
ATOM 2867 C C . LEU A 1 371 ? 3.794 -1.375 -24.911 1.00 96.06 371 LEU A C 1
ATOM 2869 O O . LEU A 1 371 ? 4.034 -0.338 -24.291 1.00 96.06 371 LEU A O 1
ATOM 2873 N N . LYS A 1 372 ? 4.010 -1.490 -26.228 1.00 95.38 372 LYS A N 1
ATOM 2874 C CA . LYS A 1 372 ? 4.491 -0.374 -27.043 1.00 95.38 372 LYS A CA 1
ATOM 2875 C C . LYS A 1 372 ? 3.475 0.770 -27.071 1.00 95.38 372 LYS A C 1
ATOM 2877 O O . LYS A 1 372 ? 3.862 1.915 -26.866 1.00 95.38 372 LYS A O 1
ATOM 2882 N N . ARG A 1 373 ? 2.188 0.474 -27.272 1.00 96.44 373 ARG A N 1
ATOM 2883 C CA . ARG A 1 373 ? 1.118 1.482 -27.261 1.00 96.44 373 ARG A CA 1
ATOM 2884 C C . ARG A 1 373 ? 1.075 2.233 -25.929 1.00 96.44 373 ARG A C 1
ATOM 2886 O O . ARG A 1 373 ? 0.966 3.455 -25.928 1.00 96.44 373 ARG A O 1
ATOM 2893 N N . VAL A 1 374 ? 1.172 1.515 -24.808 1.00 94.75 374 VAL A N 1
ATOM 2894 C CA . VAL A 1 374 ? 1.204 2.110 -23.462 1.00 94.75 374 VAL A CA 1
ATOM 2895 C C . VAL A 1 374 ? 2.446 2.979 -23.276 1.00 94.75 374 VAL A C 1
ATOM 2897 O O . VAL A 1 374 ? 2.327 4.082 -22.753 1.00 94.75 374 VAL A O 1
ATOM 2900 N N . TYR A 1 375 ? 3.612 2.519 -23.735 1.00 94.00 375 TYR A N 1
ATOM 2901 C CA . TYR A 1 375 ? 4.856 3.288 -23.676 1.00 94.00 375 TYR A CA 1
ATOM 2902 C C . TYR A 1 375 ? 4.765 4.594 -24.473 1.00 94.00 375 TYR A C 1
ATOM 2904 O O . TYR A 1 375 ? 5.026 5.664 -23.930 1.00 94.00 375 TYR A O 1
ATOM 2912 N N . ASP A 1 376 ? 4.354 4.511 -25.740 1.00 94.25 376 ASP A N 1
ATOM 2913 C CA . ASP A 1 376 ? 4.265 5.664 -26.641 1.00 94.25 376 ASP A CA 1
ATOM 2914 C C . ASP A 1 376 ? 3.235 6.698 -26.153 1.00 94.25 376 ASP A C 1
ATOM 2916 O O . ASP A 1 376 ? 3.397 7.895 -26.382 1.00 94.25 376 ASP A O 1
ATOM 2920 N N . ALA A 1 377 ? 2.169 6.244 -25.486 1.00 90.75 377 ALA A N 1
ATOM 2921 C CA . ALA A 1 377 ? 1.115 7.103 -24.955 1.00 90.75 377 ALA A CA 1
ATOM 2922 C C . ALA A 1 377 ? 1.410 7.648 -23.546 1.00 90.75 377 ALA A C 1
ATOM 2924 O O . ALA A 1 377 ? 0.622 8.448 -23.032 1.00 90.75 377 ALA A O 1
ATOM 2925 N N . TYR A 1 378 ? 2.492 7.211 -22.892 1.00 87.38 378 TYR A N 1
ATOM 2926 C CA . TYR A 1 378 ? 2.754 7.590 -21.509 1.00 87.38 378 TYR A CA 1
ATOM 2927 C C . TYR A 1 378 ? 3.105 9.085 -21.417 1.00 87.38 378 TYR A C 1
ATOM 2929 O O . TYR A 1 378 ? 4.000 9.558 -22.122 1.00 87.38 378 TYR A O 1
ATOM 2937 N N . PRO A 1 379 ? 2.427 9.864 -20.555 1.00 81.44 379 PRO A N 1
ATOM 2938 C CA . PRO A 1 379 ? 2.543 11.314 -20.588 1.00 81.44 379 PRO A CA 1
ATOM 2939 C C . PRO A 1 379 ? 3.922 11.790 -20.123 1.00 81.44 379 PRO A C 1
ATOM 2941 O O . PRO A 1 379 ? 4.333 11.564 -18.981 1.00 81.44 379 PRO A O 1
ATOM 2944 N N . ILE A 1 380 ? 4.601 12.554 -20.980 1.00 84.94 380 ILE A N 1
ATOM 2945 C CA . ILE A 1 380 ? 5.792 13.312 -20.600 1.00 84.94 380 ILE A CA 1
ATOM 2946 C C . ILE A 1 380 ? 5.331 14.564 -19.855 1.00 84.94 380 ILE A C 1
ATOM 2948 O O . ILE A 1 380 ? 4.805 15.505 -20.440 1.00 84.94 380 ILE A O 1
ATOM 2952 N N . ARG A 1 381 ? 5.532 14.585 -18.534 1.00 83.69 381 ARG A N 1
ATOM 2953 C CA . ARG A 1 381 ? 5.143 15.720 -17.674 1.00 83.69 381 ARG A CA 1
ATOM 2954 C C . ARG A 1 381 ? 6.106 16.909 -17.739 1.00 83.69 381 ARG A C 1
ATOM 2956 O O . ARG A 1 381 ? 5.952 17.863 -16.980 1.00 83.69 381 ARG A O 1
ATOM 2963 N N . TRP A 1 382 ? 7.136 16.835 -18.576 1.00 83.31 382 TRP A N 1
ATOM 2964 C CA . TRP A 1 382 ? 8.056 17.948 -18.767 1.00 83.31 382 TRP A CA 1
ATOM 2965 C C . TRP A 1 382 ? 7.390 19.026 -19.624 1.00 83.31 382 TRP A C 1
ATOM 2967 O O . TRP A 1 382 ? 6.668 18.678 -20.565 1.00 83.31 382 TRP A O 1
ATOM 2977 N N . PRO A 1 383 ? 7.650 20.313 -19.328 1.00 85.94 383 PRO A N 1
ATOM 2978 C CA . PRO A 1 383 ? 7.306 21.398 -20.239 1.00 85.94 383 PRO A CA 1
ATOM 2979 C C . PRO A 1 383 ? 7.773 21.066 -21.659 1.00 85.94 383 PRO A C 1
ATOM 2981 O O . PRO A 1 383 ? 8.848 20.482 -21.817 1.00 85.94 383 PRO A O 1
ATOM 2984 N N . GLU A 1 384 ? 6.965 21.392 -22.668 1.00 88.19 384 GLU A N 1
ATOM 2985 C CA . GLU A 1 384 ? 7.204 21.029 -24.073 1.00 88.19 384 GLU A CA 1
ATOM 2986 C C . GLU A 1 384 ? 8.603 21.455 -24.536 1.00 88.19 384 GLU A C 1
ATOM 2988 O O . GLU A 1 384 ? 9.334 20.677 -25.151 1.00 88.19 384 GLU A O 1
ATOM 2993 N N . GLU A 1 385 ? 9.034 22.644 -24.115 1.00 89.00 385 GLU A N 1
ATOM 2994 C CA . GLU A 1 385 ? 10.352 23.200 -24.399 1.00 89.00 385 GLU A CA 1
ATOM 2995 C C . GLU A 1 385 ? 11.514 22.373 -23.822 1.00 89.00 385 GLU A C 1
ATOM 2997 O O . GLU A 1 385 ? 12.637 22.478 -24.306 1.00 89.00 385 GLU A O 1
ATOM 3002 N N . LEU A 1 386 ? 11.261 21.528 -22.817 1.00 85.50 386 LEU A N 1
ATOM 3003 C CA . LEU A 1 386 ? 12.253 20.654 -22.191 1.00 85.50 386 LEU A CA 1
ATOM 3004 C C . LEU A 1 386 ? 12.190 19.203 -22.688 1.00 85.50 386 LEU A C 1
ATOM 3006 O O . LEU A 1 386 ? 13.095 18.435 -22.369 1.00 85.50 386 LEU A O 1
ATOM 3010 N N . GLN A 1 387 ? 11.182 18.799 -23.468 1.00 84.06 387 GLN A N 1
ATOM 3011 C CA . GLN A 1 387 ? 10.985 17.383 -23.829 1.00 84.06 387 GLN A CA 1
ATOM 3012 C C . GLN A 1 387 ? 12.110 16.809 -24.702 1.00 84.06 387 GLN A C 1
ATOM 3014 O O . GLN A 1 387 ? 12.416 15.624 -24.605 1.00 84.06 387 GLN A O 1
ATOM 3019 N N . ASN A 1 388 ? 12.778 17.652 -25.494 1.00 85.12 388 ASN A N 1
ATOM 3020 C CA . ASN A 1 388 ? 13.918 17.257 -26.329 1.00 85.12 388 ASN A CA 1
ATOM 3021 C C . ASN A 1 388 ? 15.283 17.449 -25.639 1.00 85.12 388 ASN A C 1
ATOM 3023 O O . ASN A 1 388 ? 16.325 17.266 -26.269 1.00 85.12 388 ASN A O 1
ATOM 3027 N N . HIS A 1 389 ? 15.307 17.841 -24.360 1.00 86.06 389 HIS A N 1
ATOM 3028 C CA . HIS A 1 389 ? 16.550 18.031 -23.617 1.00 86.06 389 HIS A CA 1
ATOM 3029 C C . HIS A 1 389 ? 17.034 16.732 -22.971 1.00 86.06 389 HIS A C 1
ATOM 3031 O O . HIS A 1 389 ? 16.258 15.936 -22.444 1.00 86.06 389 HIS A O 1
ATOM 3037 N N . THR A 1 390 ? 18.354 16.553 -22.925 1.00 86.50 390 THR A N 1
ATOM 3038 C CA . THR A 1 390 ? 18.967 15.441 -22.195 1.00 86.50 390 THR A CA 1
ATOM 3039 C C . THR A 1 390 ? 18.713 15.582 -20.686 1.00 86.50 390 THR A C 1
ATOM 3041 O O . THR A 1 390 ? 19.068 16.621 -20.111 1.00 86.50 390 THR A O 1
ATOM 3044 N N . PRO A 1 391 ? 18.169 14.549 -20.009 1.00 86.69 391 PRO A N 1
ATOM 3045 C CA . PRO A 1 391 ? 18.021 14.552 -18.560 1.00 86.69 391 PRO A CA 1
ATOM 3046 C C . PRO A 1 391 ? 19.366 14.787 -17.865 1.00 86.69 391 PRO A C 1
ATOM 3048 O O . PRO A 1 391 ? 20.339 14.078 -18.111 1.00 86.69 391 PRO A O 1
ATOM 3051 N N . GLN A 1 392 ? 19.423 15.757 -16.950 1.00 85.94 392 GLN A N 1
ATOM 3052 C CA . GLN A 1 392 ? 20.628 16.013 -16.146 1.00 85.94 392 GLN A CA 1
ATOM 3053 C C . GLN A 1 392 ? 20.673 15.191 -14.853 1.00 85.94 392 GLN A C 1
ATOM 3055 O O . GLN A 1 392 ? 21.714 15.108 -14.202 1.00 85.94 392 GLN A O 1
ATOM 3060 N N . ARG A 1 393 ? 19.529 14.642 -14.430 1.00 84.56 393 ARG A N 1
ATOM 3061 C CA . ARG A 1 393 ? 19.379 13.869 -13.194 1.00 84.56 393 ARG A CA 1
ATOM 3062 C C . ARG A 1 393 ? 18.371 12.752 -13.408 1.00 84.56 393 ARG A C 1
ATOM 3064 O O . ARG A 1 393 ? 17.354 12.962 -14.062 1.00 84.56 393 ARG A O 1
ATOM 3071 N N . VAL A 1 394 ? 18.649 11.605 -12.801 1.00 84.00 394 VAL A N 1
ATOM 3072 C CA . VAL A 1 394 ? 17.761 10.442 -12.757 1.00 84.00 394 VAL A CA 1
ATOM 3073 C C . VAL A 1 394 ? 17.608 10.045 -11.295 1.00 84.00 394 VAL A C 1
ATOM 3075 O O . VAL A 1 394 ? 18.596 9.971 -10.566 1.00 84.00 394 VAL A O 1
ATOM 3078 N N . PHE A 1 395 ? 16.370 9.825 -10.867 1.00 83.94 395 PHE A N 1
ATOM 3079 C CA . PHE A 1 395 ? 16.045 9.345 -9.529 1.00 83.94 395 PHE A CA 1
ATOM 3080 C C . PHE A 1 395 ? 15.534 7.914 -9.660 1.00 83.94 395 PHE A C 1
ATOM 3082 O O . PHE A 1 395 ? 14.657 7.656 -10.479 1.00 83.94 395 PHE A O 1
ATOM 3089 N N . ILE A 1 396 ? 16.097 6.996 -8.878 1.00 85.38 396 ILE A N 1
ATOM 3090 C CA . ILE A 1 396 ? 15.757 5.571 -8.914 1.00 85.38 396 ILE A CA 1
ATOM 3091 C C . ILE A 1 396 ? 15.450 5.141 -7.483 1.00 85.38 396 ILE A C 1
ATOM 3093 O O . ILE A 1 396 ? 16.263 5.393 -6.596 1.00 85.38 396 ILE A O 1
ATOM 3097 N N . GLY A 1 397 ? 14.300 4.499 -7.267 1.00 83.62 397 GLY A N 1
ATOM 3098 C CA . GLY A 1 397 ? 13.884 4.017 -5.945 1.00 83.62 397 GLY A CA 1
ATOM 3099 C C . GLY A 1 397 ? 12.634 4.685 -5.377 1.00 83.62 397 GLY A C 1
ATOM 3100 O O . GLY A 1 397 ? 12.608 4.999 -4.192 1.00 83.62 397 GLY A O 1
ATOM 3101 N N . CYS A 1 398 ? 11.595 4.883 -6.193 1.00 83.69 398 CYS A N 1
ATOM 3102 C CA . CYS A 1 398 ? 10.232 5.077 -5.697 1.00 83.69 398 CYS A CA 1
ATOM 3103 C C . CYS A 1 398 ? 9.315 4.008 -6.326 1.00 83.69 398 CYS A C 1
ATOM 3105 O O . CYS A 1 398 ? 9.140 4.045 -7.545 1.00 83.69 398 CYS A O 1
ATOM 3107 N N . PRO A 1 399 ? 8.764 3.057 -5.544 1.00 83.12 399 PRO A N 1
ATOM 3108 C CA . PRO A 1 399 ? 9.037 2.813 -4.120 1.00 83.12 399 PRO A CA 1
ATOM 3109 C C . PRO A 1 399 ? 10.516 2.500 -3.866 1.00 83.12 399 PRO A C 1
ATOM 3111 O O . PRO A 1 399 ? 11.222 2.116 -4.803 1.00 83.12 399 PRO A O 1
ATOM 3114 N N . VAL A 1 400 ? 10.986 2.631 -2.618 1.00 84.94 400 VAL A N 1
ATOM 3115 C CA . VAL A 1 400 ? 12.410 2.421 -2.301 1.00 84.94 400 VAL A CA 1
ATOM 3116 C C . VAL A 1 400 ? 12.894 1.078 -2.845 1.00 84.94 400 VAL A C 1
ATOM 3118 O O . VAL A 1 400 ? 12.199 0.061 -2.787 1.00 84.94 400 VAL A O 1
ATOM 3121 N N . ASN A 1 401 ? 14.083 1.096 -3.443 1.00 88.56 401 ASN A N 1
ATOM 3122 C CA . ASN A 1 401 ? 14.683 -0.094 -4.020 1.00 88.56 401 ASN A CA 1
ATOM 3123 C C . ASN A 1 401 ? 14.878 -1.168 -2.943 1.00 88.56 401 ASN A C 1
ATOM 3125 O O . ASN A 1 401 ? 15.413 -0.902 -1.863 1.00 88.56 401 ASN A O 1
ATOM 3129 N N . SER A 1 402 ? 14.505 -2.403 -3.272 1.00 86.19 402 SER A N 1
ATOM 3130 C CA . SER A 1 402 ? 14.933 -3.578 -2.524 1.00 86.19 402 SER A CA 1
ATOM 3131 C C . SER A 1 402 ? 16.455 -3.721 -2.598 1.00 86.19 402 SER A C 1
ATOM 3133 O O . SER A 1 402 ? 17.122 -3.146 -3.464 1.00 86.19 402 SER A O 1
ATOM 3135 N N . LYS A 1 403 ? 17.028 -4.551 -1.724 1.00 85.00 403 LYS A N 1
ATOM 3136 C CA . LYS A 1 403 ? 18.461 -4.858 -1.779 1.00 85.00 403 LYS A CA 1
ATOM 3137 C C . LYS A 1 403 ? 18.894 -5.392 -3.154 1.00 85.00 403 LYS A C 1
ATOM 3139 O O . LYS A 1 403 ? 19.922 -4.959 -3.665 1.00 85.00 403 LYS A O 1
ATOM 3144 N N . GLY A 1 404 ? 18.102 -6.281 -3.763 1.00 86.31 404 GLY A N 1
ATOM 3145 C CA . GLY A 1 404 ? 18.381 -6.809 -5.105 1.00 86.31 404 GLY A CA 1
ATOM 3146 C C . GLY A 1 404 ? 18.390 -5.709 -6.170 1.00 86.31 404 GLY A C 1
ATOM 3147 O O . GLY A 1 404 ? 19.318 -5.630 -6.970 1.00 86.31 404 GLY A O 1
ATOM 3148 N N . GLN A 1 405 ? 17.430 -4.781 -6.110 1.00 90.38 405 GLN A N 1
ATOM 3149 C CA . GLN A 1 405 ? 17.381 -3.631 -7.019 1.00 90.38 405 GLN A CA 1
ATOM 3150 C C . GLN A 1 405 ? 18.578 -2.688 -6.825 1.00 90.38 405 GLN A C 1
ATOM 3152 O O . GLN A 1 405 ? 19.144 -2.213 -7.807 1.00 90.38 405 GLN A O 1
ATOM 3157 N N . LEU A 1 406 ? 19.000 -2.435 -5.581 1.00 90.31 406 LEU A N 1
ATOM 3158 C CA . LEU A 1 406 ? 20.188 -1.620 -5.293 1.00 90.31 406 LEU A CA 1
ATOM 3159 C C . LEU A 1 406 ? 21.462 -2.243 -5.879 1.00 90.31 406 LEU A C 1
ATOM 3161 O O . LEU A 1 406 ? 22.251 -1.534 -6.500 1.00 90.31 406 LEU A O 1
ATOM 3165 N N . GLU A 1 407 ? 21.644 -3.556 -5.723 1.00 91.12 407 GLU A N 1
ATOM 3166 C CA . GLU A 1 407 ? 22.762 -4.295 -6.325 1.00 91.12 407 GLU A CA 1
ATOM 3167 C C . GLU A 1 407 ? 22.708 -4.231 -7.861 1.00 91.12 407 GLU A C 1
ATOM 3169 O O . GLU A 1 407 ? 23.715 -3.925 -8.499 1.00 91.12 407 GLU A O 1
ATOM 3174 N N . TYR A 1 408 ? 21.528 -4.446 -8.453 1.00 90.19 408 TYR A N 1
ATOM 3175 C CA . TYR A 1 408 ? 21.319 -4.391 -9.901 1.00 90.19 408 TYR A CA 1
ATOM 3176 C C . TYR A 1 408 ? 21.663 -3.017 -10.492 1.00 90.19 408 TYR A C 1
ATOM 3178 O O . TYR A 1 408 ? 22.476 -2.919 -11.414 1.00 90.19 408 TYR A O 1
ATOM 3186 N N . TYR A 1 409 ? 21.069 -1.944 -9.960 1.00 91.62 409 TYR A N 1
ATOM 3187 C CA . TYR A 1 409 ? 21.318 -0.592 -10.459 1.00 91.62 409 TYR A CA 1
ATOM 3188 C C . TYR A 1 409 ? 22.751 -0.142 -10.175 1.00 91.62 409 TYR A C 1
ATOM 3190 O O . TYR A 1 409 ? 23.372 0.469 -11.042 1.00 91.62 409 TYR A O 1
ATOM 3198 N N . GLY A 1 410 ? 23.298 -0.482 -9.003 1.00 92.69 410 GLY A N 1
ATOM 3199 C CA . GLY A 1 410 ? 24.682 -0.181 -8.649 1.00 92.69 410 GLY A CA 1
ATOM 3200 C C . GLY A 1 410 ? 25.671 -0.797 -9.635 1.00 92.69 410 GLY A C 1
ATOM 3201 O O . GLY A 1 410 ? 26.506 -0.080 -10.185 1.00 92.69 410 GLY A O 1
ATOM 3202 N N . GLN A 1 411 ? 25.528 -2.093 -9.928 1.00 93.44 411 GLN A N 1
ATOM 3203 C CA . GLN A 1 411 ? 26.405 -2.777 -10.877 1.00 93.44 411 GLN A CA 1
ATOM 3204 C C . GLN A 1 411 ? 26.277 -2.196 -12.286 1.00 93.44 411 GLN A C 1
ATOM 3206 O O . GLN A 1 411 ? 27.287 -1.896 -12.914 1.00 93.44 411 GLN A O 1
ATOM 3211 N N . LYS A 1 412 ? 25.050 -1.951 -12.767 1.00 92.94 412 LYS A N 1
ATOM 3212 C CA . LYS A 1 412 ? 24.843 -1.343 -14.089 1.00 92.94 412 LYS A CA 1
ATOM 3213 C C . LYS A 1 412 ? 25.491 0.029 -14.217 1.00 92.94 412 LYS A C 1
ATOM 3215 O O . LYS A 1 412 ? 26.097 0.319 -15.243 1.00 92.94 412 LYS A O 1
ATOM 3220 N N . ILE A 1 413 ? 25.365 0.872 -13.195 1.00 92.75 413 ILE A N 1
ATOM 3221 C CA . ILE A 1 413 ? 25.984 2.200 -13.199 1.00 92.75 413 ILE A CA 1
ATOM 3222 C C . ILE A 1 413 ? 27.509 2.068 -13.251 1.00 92.75 413 ILE A C 1
ATOM 3224 O O . ILE A 1 413 ? 28.140 2.739 -14.062 1.00 92.75 413 ILE A O 1
ATOM 3228 N N . ILE A 1 414 ? 28.094 1.185 -12.437 1.00 95.00 414 ILE A N 1
ATOM 3229 C CA . ILE A 1 414 ? 29.540 0.919 -12.427 1.00 95.00 414 ILE A CA 1
ATOM 3230 C C . ILE A 1 414 ? 30.017 0.429 -13.800 1.00 95.00 414 ILE A C 1
ATOM 3232 O O . ILE A 1 414 ? 30.975 0.976 -14.343 1.00 95.00 414 ILE A O 1
ATOM 3236 N N . ASP A 1 415 ? 29.328 -0.546 -14.393 1.00 95.31 415 ASP A N 1
ATOM 3237 C CA . ASP A 1 415 ? 29.707 -1.127 -15.682 1.00 95.31 415 ASP A CA 1
ATOM 3238 C C . ASP A 1 415 ? 29.674 -0.085 -16.809 1.00 95.31 415 ASP A C 1
ATOM 3240 O O . ASP A 1 415 ? 30.610 0.009 -17.605 1.00 95.31 415 ASP A O 1
ATOM 3244 N N . GLU A 1 416 ? 28.616 0.728 -16.875 1.00 94.38 416 GLU A N 1
ATOM 3245 C CA . GLU A 1 416 ? 28.482 1.773 -17.895 1.00 94.38 416 GLU A CA 1
ATOM 3246 C C . GLU A 1 416 ? 29.476 2.925 -17.682 1.00 94.38 416 GLU A C 1
ATOM 3248 O O . GLU A 1 416 ? 30.039 3.441 -18.650 1.00 94.38 416 GLU A O 1
ATOM 3253 N N . LEU A 1 417 ? 29.770 3.296 -16.430 1.00 94.06 417 LEU A N 1
ATOM 3254 C CA . LEU A 1 417 ? 30.839 4.250 -16.122 1.00 94.06 417 LEU A CA 1
ATOM 3255 C C . LEU A 1 417 ? 32.204 3.716 -16.575 1.00 94.06 417 LEU A C 1
ATOM 3257 O O . LEU A 1 417 ? 32.967 4.461 -17.192 1.00 94.06 417 LEU A O 1
ATOM 3261 N N . GLY A 1 418 ? 32.479 2.430 -16.343 1.00 95.06 418 GLY A N 1
ATOM 3262 C CA . GLY A 1 418 ? 33.692 1.761 -16.809 1.00 95.06 418 GLY A CA 1
ATOM 3263 C C . GLY A 1 418 ? 33.820 1.781 -18.335 1.00 95.06 418 GLY A C 1
ATOM 3264 O O . GLY A 1 418 ? 34.854 2.197 -18.859 1.00 95.06 418 GLY A O 1
ATOM 3265 N N . LYS A 1 419 ? 32.749 1.432 -19.064 1.00 95.75 419 LYS A N 1
ATOM 3266 C CA . LYS A 1 419 ? 32.700 1.517 -20.541 1.00 95.75 419 LYS A CA 1
ATOM 3267 C C . LYS A 1 419 ? 32.914 2.941 -21.055 1.00 95.75 419 LYS A C 1
ATOM 3269 O O . LYS A 1 419 ? 33.527 3.131 -22.101 1.00 95.75 419 LYS A O 1
ATOM 3274 N N . ALA A 1 420 ? 32.443 3.940 -20.312 1.00 94.50 420 ALA A N 1
ATOM 3275 C CA . ALA A 1 420 ? 32.628 5.353 -20.627 1.00 94.50 420 ALA A CA 1
ATOM 3276 C C . ALA A 1 420 ? 33.991 5.923 -20.174 1.00 94.50 420 ALA A C 1
ATOM 3278 O O . ALA A 1 42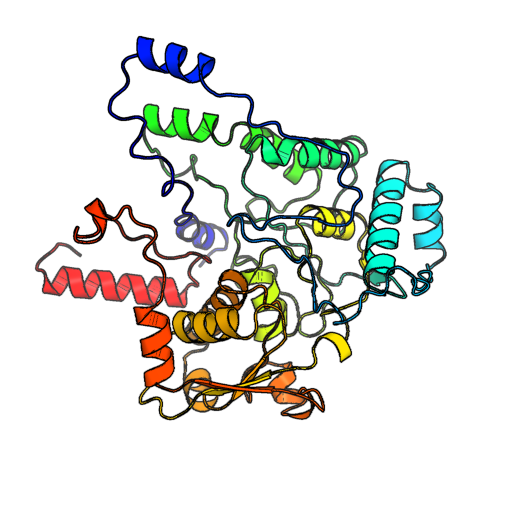0 ? 34.204 7.137 -20.264 1.00 94.50 420 ALA A O 1
ATOM 3279 N N . GLY A 1 421 ? 34.901 5.091 -19.649 1.00 95.06 421 GLY A N 1
ATOM 3280 C CA . GLY A 1 421 ? 36.214 5.518 -19.153 1.00 95.06 421 GLY A CA 1
ATOM 3281 C C . GLY A 1 421 ? 36.140 6.450 -17.939 1.00 95.06 421 GLY A C 1
ATOM 3282 O O . GLY A 1 421 ? 37.047 7.253 -17.709 1.00 95.06 421 GLY A O 1
ATOM 3283 N N . LYS A 1 422 ? 35.039 6.408 -17.184 1.00 92.75 422 LYS A N 1
ATOM 3284 C CA . LYS A 1 422 ? 34.853 7.176 -15.950 1.00 92.75 422 LYS A CA 1
ATOM 3285 C C . LYS A 1 422 ? 35.380 6.383 -14.759 1.00 92.75 422 LYS A C 1
ATOM 3287 O O . LYS A 1 422 ? 35.430 5.158 -14.776 1.00 92.75 422 LYS A O 1
ATOM 3292 N N . LYS A 1 423 ? 35.768 7.102 -13.704 1.00 87.00 423 LYS A N 1
ATOM 3293 C CA . LYS A 1 423 ? 36.165 6.483 -12.440 1.00 87.00 423 LYS A CA 1
ATOM 3294 C C . LYS A 1 423 ? 34.933 5.849 -11.790 1.00 87.00 423 LYS A C 1
ATOM 3296 O O . LYS A 1 423 ? 33.951 6.553 -11.557 1.00 87.00 423 LYS A O 1
ATOM 3301 N N . THR A 1 424 ? 35.018 4.551 -11.539 1.00 76.88 424 THR A N 1
ATOM 3302 C CA . THR A 1 424 ? 33.995 3.724 -10.890 1.00 76.88 424 THR A CA 1
ATOM 3303 C C . THR A 1 424 ? 34.235 3.603 -9.399 1.00 76.88 424 THR A C 1
ATOM 3305 O O . THR A 1 424 ? 35.426 3.453 -9.027 1.00 76.88 424 THR A O 1
#

Secondary structure (DSSP, 8-state):
--HHHHTTTS------SSSSSSSSSS--HHHHHHHHTT------------SS---B-TTSSB----SS--S---TTS-PPPP---HHHHHHHHTTTHHHHHHHHHHHHHHHHHTT--SEEE--S--EE-----SGGGHHHHHHHHHHHHTT---SS-EEEPPPS--TTT----HHHHHHHHHHTTTHHHHHHHHHHHTEEEEEE-S-TTSTTT---PPTT-B--B-SHHHHHHIIIII--B-----HHHHHHHHHHTEEE--GGGSTGGG-EEEEEEE-S-SSPPPHHHHHHHHHHHHTTSPEEEES-HHHHHTS-HHHHHHHHHHHHHHHHHHS-----EETTTSHHHHHHGGGGEEEEEEEEEE-HHHHHHHHHTS---S-GGGTTSPPS-----SSPPPHHHHHHHHHHHHHHHHHTT---

Foldseek 3Di:
DALVVVLVAFQFDDDPPQPDDPPPPDDDPVVVVVVVVPPDPPDPPPPVVPVPQDDDDPVRHRDPLDLDDDPDPPVPPQQAQADEDPVLVCQCVAVVHDLSVVLSVVQRVVLSSQRFNYKDFFDFAEEFADQAQAPVCVVVLVSLVVCLVVLFAFPAAYAYAAHPDDPVPDDPDDVVVVVRCNRRVCNVSVVVSSVSNRHDDSRHAPPCCFVSNPRNDAAAGEYLYEDQLSLACCCWARNYFYRNHHSSNSSSCRRVSIHGCHASNDLVNQAAQEEEEEDPDPAQDQLLLQLLLLLLPVAAGEYEYEDCQVRLVPDDPQVSSQSSSNNSSNSCVNHNHSYYYYQNRTPCCVVCPNVSHDPNHYYDYDYPVSSVVSVVPPDDPDDPVCPPPDDPDDGDPVVHGGPVRCVVVVVVVVVVCVVVVHDD